Protein 9EP5 (pdb70)

B-factor: mean 20.63, std 7.37, range [9.25, 66.92]

Foldseek 3Di:
DQDPLRFFFEAEFEAQCPVLACVQVLPFDGQEYEYAQASHNEPHGAALVRVVSSCVSNHQYAHEDEQFKAAQRYPCVVLQDPLQFQDAPVNDRRITTGPSLDPSSVVVVVVRLVSCVRSPHQAYEYPPLVSLVRGQQCSVPHGSVVSLVSSLVSLQVSQVSNCVVPVRYFGEYEDPLVSVVPVSRLVSGQAYEYEQLAAAANHGPPDPVSVVRLVSNLVSVVSVHAYEYEYEYDPLVSQCVQLVVQVVSVYRYDYHHPNSNDGDDDPPRHDD/DQDPLRFFFEAEFEAQCPVLACVVVLPFPGQEYEYAQASHQEPRGDALVRVVSSVVSNHQYAHEDELFKDFPRYHCNVLQDPLQFQAADVVGRRMTGGPSLDVSSVVVLLVRLVSCVRSPHQAYEYEPLVSLVRGQQCSVPHGSVVSLVSSQVSLQVSQVSNCVVPVRHFGEYEFPLVSVVPPSRLVSGQAYEYEQLAAAANDGPPDPVSVVRLVSNLVSVVSPHAYEYEYEYDDPVSQCVQLVVQVVSVHRYDYHHPNSNDGDDDPPRGDD

Structure (mmCIF, N/CA/C/O backbone):
data_9EP5
#
_entry.id   9EP5
#
_cell.length_a   41.84
_cell.length_b   185.324
_cell.length_c   128.391
_cell.angle_alpha   90
_cell.angle_beta   90
_cell.angle_gamma   90
#
_symmetry.space_group_name_H-M   'C 2 2 21'
#
loop_
_entity.id
_entity.type
_entity.pdbx_description
1 polymer 'Glycoside-hydrolase family GH114 TIM-barrel domain-containing protein'
2 non-polymer 'SULFATE ION'
3 water water
#
loop_
_atom_site.group_PDB
_atom_site.id
_atom_site.type_symbol
_atom_site.label_atom_id
_atom_site.label_alt_id
_atom_site.label_comp_id
_atom_site.label_asym_id
_atom_site.label_entity_id
_atom_site.label_seq_id
_atom_site.pdbx_PDB_ins_code
_atom_site.Cartn_x
_atom_site.Cartn_y
_atom_site.Cartn_z
_atom_site.occupancy
_atom_site.B_iso_or_equiv
_atom_site.auth_seq_id
_atom_site.auth_comp_id
_atom_site.auth_asym_id
_atom_site.auth_atom_id
_atom_site.pdbx_PDB_model_num
ATOM 1 N N . GLN A 1 29 ? 13.614 23.456 29.498 1 42.396 197 GLN A N 1
ATOM 2 C CA . GLN A 1 29 ? 13.046 22.623 28.401 1 37.216 197 GLN A CA 1
ATOM 3 C C . GLN A 1 29 ? 11.6 23.045 28.152 1 33.871 197 GLN A C 1
ATOM 4 O O . GLN A 1 29 ? 10.853 23.347 29.082 1 31.142 197 GLN A O 1
ATOM 18 N N . VAL A 1 30 ? 11.193 22.981 26.881 1 27.756 198 VAL A N 1
ATOM 19 C CA . VAL A 1 30 ? 9.795 23.058 26.534 1 27.376 198 VAL A CA 1
ATOM 20 C C . VAL A 1 30 ? 9.104 21.858 27.172 1 31.56 198 VAL A C 1
ATOM 21 O O . VAL A 1 30 ? 9.482 20.727 26.922 1 30.479 198 VAL A O 1
ATOM 34 N N . PRO A 1 31 ? 8.035 22.055 27.966 1 28.557 199 PRO A N 1
ATOM 35 C CA . PRO A 1 31 ? 7.269 20.944 28.517 1 28.487 199 PRO A CA 1
ATOM 36 C C . PRO A 1 31 ? 6.627 20.102 27.429 1 30.914 199 PRO A C 1
ATOM 37 O O . PRO A 1 31 ? 6.276 20.641 26.372 1 27.302 199 PRO A O 1
ATOM 48 N N . TRP A 1 32 ? 6.483 18.795 27.717 1 26.116 200 TRP A N 1
ATOM 49 C CA . TRP A 1 32 ? 5.848 17.845 26.82 1 24.501 200 TRP A CA 1
ATOM 50 C C . TRP A 1 32 ? 4.514 18.356 26.31 1 26.22 200 TRP A C 1
ATOM 51 O O . TRP A 1 32 ? 4.256 18.292 25.115 1 25.786 200 TRP A O 1
ATOM 72 N N . SER A 1 33 ? 3.713 18.94 27.225 1 26.685 201 SER A N 1
ATOM 73 C CA . SER A 1 33 ? 2.375 19.4 26.897 1 27.806 201 SER A CA 1
ATOM 74 C C . SER A 1 33 ? 2.39 20.625 25.976 1 23.859 201 SER A C 1
ATOM 75 O O . SER A 1 33 ? 1.348 20.974 25.445 1 28.873 201 SER A O 1
ATOM 82 N N A ASN A 1 34 ? 3.532 21.296 25.814 0.5 23.466 202 ASN A N 1
ATOM 83 N N B ASN A 1 34 ? 3.54 21.28 25.813 0.5 23.717 202 ASN A N 1
ATOM 84 C CA A ASN A 1 34 ? 3.552 22.482 24.965 0.5 25.135 202 ASN A CA 1
ATOM 85 C CA B ASN A 1 34 ? 3.607 22.495 25.012 0.5 25.784 202 ASN A CA 1
ATOM 86 C C A ASN A 1 34 ? 4.438 22.293 23.738 0.5 23.311 202 ASN A C 1
ATOM 87 C C B ASN A 1 34 ? 4.44 22.295 23.745 0.5 23.554 202 ASN A C 1
ATOM 88 O O A ASN A 1 34 ? 4.771 23.266 23.076 0.5 24.414 202 ASN A O 1
ATOM 89 O O B ASN A 1 34 ? 4.754 23.267 23.073 0.5 24.65 202 ASN A O 1
ATOM 110 N N . VAL A 1 35 ? 4.792 21.051 23.404 1 22.123 203 VAL A N 1
ATOM 111 C CA . VAL A 1 35 ? 5.561 20.784 22.185 1 20.524 203 VAL A CA 1
ATOM 112 C C . VAL A 1 35 ? 4.692 21.121 20.974 1 19.039 203 VAL A C 1
ATOM 113 O O . VAL A 1 35 ? 3.6 20.578 20.812 1 20.347 203 VAL A O 1
ATOM 127 N N . LYS A 1 36 ? 5.184 21.998 20.114 1 19.497 204 LYS A N 1
ATOM 128 C CA . LYS A 1 36 ? 4.428 22.49 18.973 1 19.773 204 LYS A CA 1
ATOM 129 C C . LYS A 1 36 ? 5.185 22.366 17.641 1 20.823 204 LYS A C 1
ATOM 130 O O . LYS A 1 36 ? 4.617 22.72 16.605 1 19.971 204 LYS A O 1
ATOM 137 N N . SER A 1 37 ? 6.434 21.877 17.68 1 18.427 205 SER A N 1
ATOM 138 C CA . SER A 1 37 ? 7.264 21.697 16.496 1 20.265 205 SER A CA 1
ATOM 139 C C . SER A 1 37 ? 8.299 20.636 16.803 1 19.337 205 SER A C 1
ATOM 140 O O . SER A 1 37 ? 8.656 20.462 17.97 1 17.868 205 SER A O 1
ATOM 147 N N . PHE A 1 38 ? 8.752 19.901 15.782 1 17.743 206 PHE A N 1
ATOM 148 C CA . PHE A 1 38 ? 9.822 18.944 15.965 1 16.532 206 PHE A CA 1
ATOM 149 C C . PHE A 1 38 ? 10.6 18.745 14.671 1 16.938 206 PHE A C 1
ATOM 150 O O . PHE A 1 38 ? 10.103 19.024 13.577 1 15.858 206 PHE A O 1
ATOM 167 N N . THR A 1 39 ? 11.868 18.371 14.821 1 16.65 207 THR A N 1
ATOM 168 C CA . THR A 1 39 ? 12.649 17.883 13.695 1 15.811 207 THR A CA 1
ATOM 169 C C . THR A 1 39 ? 13.048 16.435 13.979 1 17.049 207 THR A C 1
ATOM 170 O O . THR A 1 39 ? 12.831 15.875 15.055 1 16.605 207 THR A O 1
ATOM 180 N N . TYR A 1 40 ? 13.514 15.768 12.925 1 19.033 208 TYR A N 1
ATOM 181 C CA . TYR A 1 40 ? 13.611 14.331 12.866 1 16.861 208 TYR A CA 1
ATOM 182 C C . TYR A 1 40 ? 14.732 14.011 11.881 1 17.37 208 TYR A C 1
ATOM 183 O O . TYR A 1 40 ? 14.583 14.237 10.67 1 17.847 208 TYR A O 1
ATOM 200 N N . GLN A 1 41 ? 15.87 13.563 12.407 1 17.704 209 GLN A N 1
ATOM 201 C CA . GLN A 1 41 ? 17.013 13.245 11.573 1 17.661 209 GLN A CA 1
ATOM 202 C C . GLN A 1 41 ? 17.711 12.013 12.121 1 19.135 209 GLN A C 1
ATOM 203 O O . GLN A 1 41 ? 18.079 12.015 13.288 1 17.177 209 GLN A O 1
ATOM 217 N N . LEU A 1 42 ? 17.87 10.999 11.245 1 17.938 210 LEU A N 1
ATOM 218 C CA . LEU A 1 42 ? 18.356 9.696 11.653 1 16.277 210 LEU A CA 1
ATOM 219 C C . LEU A 1 42 ? 19.77 9.426 11.122 1 17.355 210 LEU A C 1
ATOM 220 O O . LEU A 1 42 ? 20.385 8.458 11.556 1 19.001 210 LEU A O 1
ATOM 236 N N . THR A 1 43 ? 20.307 10.235 10.201 1 17.318 211 THR A N 1
ATOM 237 C CA . THR A 1 43 ? 21.599 9.895 9.613 1 20.456 211 THR A CA 1
ATOM 238 C C . THR A 1 43 ? 22.233 11.169 9.07 1 18.881 211 THR A C 1
ATOM 239 O O . THR A 1 43 ? 21.582 12.21 9.025 1 18.819 211 THR A O 1
ATOM 249 N N . ASN A 1 44 ? 23.474 11.055 8.568 1 21.977 212 ASN A N 1
ATOM 250 C CA . ASN A 1 44 ? 24.174 12.164 7.929 1 20.103 212 ASN A CA 1
ATOM 251 C C . ASN A 1 44 ? 24.335 13.337 8.905 1 19.241 212 ASN A C 1
ATOM 252 O O . ASN A 1 44 ? 24.14 14.505 8.55 1 21.094 212 ASN A O 1
ATOM 263 N N . TYR A 1 45 ? 24.634 13.015 10.165 1 19.619 213 TYR A N 1
ATOM 264 C CA . TYR A 1 45 ? 24.937 14.034 11.16 1 18.626 213 TYR A CA 1
ATOM 265 C C . TYR A 1 45 ? 26.298 14.627 10.778 1 21.489 213 TYR A C 1
ATOM 266 O O . TYR A 1 45 ? 27.261 13.875 10.648 1 20.947 213 TYR A O 1
ATOM 283 N N . PRO A 1 46 ? 26.425 15.954 10.565 1 20.533 214 PRO A N 1
ATOM 284 C CA . PRO A 1 46 ? 27.696 16.516 10.095 1 21.897 214 PRO A CA 1
ATOM 285 C C . PRO A 1 46 ? 28.775 16.318 11.164 1 22.314 214 PRO A C 1
ATOM 286 O O . PRO A 1 46 ? 28.558 16.627 12.345 1 22.19 214 PRO A O 1
ATOM 297 N N . GLN A 1 47 ? 29.885 15.694 10.714 1 21.507 215 GLN A N 1
ATOM 298 C CA . GLN A 1 47 ? 31.031 15.384 11.541 1 21.372 215 GLN A CA 1
ATOM 299 C C . GLN A 1 47 ? 30.603 14.473 12.689 1 22.294 215 GLN A C 1
ATOM 300 O O . GLN A 1 47 ? 31.33 14.339 13.662 1 20.909 215 GLN A O 1
ATOM 314 N N . GLY A 1 48 ? 29.492 13.772 12.466 1 20.03 216 GLY A N 1
ATOM 315 C CA . GLY A 1 48 ? 28.943 12.842 13.44 1 20.535 216 GLY A CA 1
ATOM 316 C C . GLY A 1 48 ? 28.367 13.539 14.666 1 19.086 216 GLY A C 1
ATOM 317 O O . GLY A 1 48 ? 28.172 12.865 15.665 1 20.139 216 GLY A O 1
ATOM 321 N N . LYS A 1 49 ? 28.02 14.816 14.544 1 18.725 217 LYS A N 1
ATOM 322 C CA . LYS A 1 49 ? 27.621 15.646 15.663 1 19.977 217 LYS A CA 1
ATOM 323 C C . LYS A 1 49 ? 26.217 16.209 15.477 1 19.734 217 LYS A C 1
ATOM 324 O O . LYS A 1 49 ? 25.719 16.275 14.356 1 20.09 217 LYS A O 1
ATOM 343 N N . LEU A 1 50 ? 25.642 16.69 16.59 1 19.665 218 LEU A N 1
ATOM 344 C CA . LEU A 1 50 ? 24.267 17.168 16.63 1 20.851 218 LEU A CA 1
ATOM 345 C C . LEU A 1 50 ? 24.171 18.697 16.612 1 21.952 218 LEU A C 1
ATOM 346 O O . LEU A 1 50 ? 23.082 19.234 16.851 1 19.56 218 LEU A O 1
ATOM 362 N N . ASP A 1 51 ? 25.249 19.392 16.182 1 21.716 219 ASP A N 1
ATOM 363 C CA . ASP A 1 51 ? 25.314 20.846 16.331 1 21.743 219 ASP A CA 1
ATOM 364 C C . ASP A 1 51 ? 24.231 21.57 15.512 1 22.54 219 ASP A C 1
ATOM 365 O O . ASP A 1 51 ? 23.624 22.525 16.001 1 21.551 219 ASP A O 1
ATOM 374 N N . ALA A 1 52 ? 23.952 21.1 14.293 1 23.243 220 ALA A N 1
ATOM 375 C CA . ALA A 1 52 ? 22.925 21.725 13.473 1 22.48 220 ALA A CA 1
ATOM 376 C C . ALA A 1 52 ? 21.543 21.511 14.092 1 20.637 220 ALA A C 1
ATOM 377 O O . ALA A 1 52 ? 20.7 22.418 14.109 1 19.956 220 ALA A O 1
ATOM 384 N N . ILE A 1 53 ? 21.319 20.332 14.679 1 22.132 221 ILE A N 1
ATOM 385 C CA . ILE A 1 53 ? 20.041 20.063 15.329 1 21.596 221 ILE A CA 1
ATOM 386 C C . ILE A 1 53 ? 19.93 20.954 16.567 1 22.037 221 ILE A C 1
ATOM 387 O O . ILE A 1 53 ? 18.888 21.568 16.808 1 21.883 221 ILE A O 1
ATOM 403 N N . ALA A 1 54 ? 21.03 21.054 17.33 1 22.46 222 ALA A N 1
ATOM 404 C CA . ALA A 1 54 ? 21.043 21.858 18.549 1 20.998 222 ALA A CA 1
ATOM 405 C C . ALA A 1 54 ? 20.676 23.309 18.238 1 24.525 222 ALA A C 1
ATOM 406 O O . ALA A 1 54 ? 19.935 23.946 19.016 1 26.267 222 ALA A O 1
ATOM 413 N N . ALA A 1 55 ? 21.206 23.821 17.12 1 21.968 223 ALA A N 1
ATOM 414 C CA . ALA A 1 55 ? 21.01 25.21 16.748 1 23.243 223 ALA A CA 1
ATOM 415 C C . ALA A 1 55 ? 19.613 25.477 16.198 1 25.621 223 ALA A C 1
ATOM 416 O O . ALA A 1 55 ? 19.244 26.641 16.168 1 26.849 223 ALA A O 1
ATOM 423 N N . SER A 1 56 ? 18.917 24.45 15.68 1 22.33 224 SER A N 1
ATOM 424 C CA . SER A 1 56 ? 17.596 24.633 15.088 1 23.608 224 SER A CA 1
ATOM 425 C C . SER A 1 56 ? 16.595 25.091 16.151 1 26.588 224 SER A C 1
ATOM 426 O O . SER A 1 56 ? 16.844 24.947 17.357 1 25.338 224 SER A O 1
ATOM 433 N N . LYS A 1 57 ? 15.441 25.622 15.727 1 23.497 225 LYS A N 1
ATOM 434 C CA . LYS A 1 57 ? 14.525 26.239 16.695 1 23.476 225 LYS A CA 1
ATOM 435 C C . LYS A 1 57 ? 13.3 25.394 17.096 1 29.803 225 LYS A C 1
ATOM 436 O O . LYS A 1 57 ? 12.385 25.889 17.779 1 32.41 225 LYS A O 1
ATOM 443 N N . PHE A 1 58 ? 13.34 24.098 16.806 1 22.7 226 PHE A N 1
ATOM 444 C CA . PHE A 1 58 ? 12.274 23.161 17.076 1 20.128 226 PHE A CA 1
ATOM 445 C C . PHE A 1 58 ? 12.192 22.844 18.568 1 18.989 226 PHE A C 1
ATOM 446 O O . PHE A 1 58 ? 13.197 22.87 19.279 1 18.791 226 PHE A O 1
ATOM 463 N N . ASP A 1 59 ? 10.983 22.528 19.027 1 20.168 227 ASP A N 1
ATOM 464 C CA . ASP A 1 59 ? 10.738 22.162 20.422 1 20.615 227 ASP A CA 1
ATOM 465 C C . ASP A 1 59 ? 11.224 20.752 20.765 1 19.62 227 ASP A C 1
ATOM 466 O O . ASP A 1 59 ? 11.396 20.406 21.929 1 18.871 227 ASP A O 1
ATOM 475 N N . LEU A 1 60 ? 11.391 19.894 19.755 1 17.382 228 LEU A N 1
ATOM 476 C CA . LEU A 1 60 ? 11.637 18.49 19.985 1 17.019 228 LEU A CA 1
ATOM 477 C C . LEU A 1 60 ? 12.456 17.984 18.807 1 17.879 228 LEU A C 1
ATOM 478 O O . LEU A 1 60 ? 12.25 18.428 17.683 1 17.419 228 LEU A O 1
ATOM 494 N N . ALA A 1 61 ? 13.403 17.102 19.096 1 17.018 229 ALA A N 1
ATOM 495 C CA . ALA A 1 61 ? 14.171 16.415 18.064 1 17.629 229 ALA A CA 1
ATOM 496 C C . ALA A 1 61 ? 14.112 14.916 18.267 1 18.886 229 ALA A C 1
ATOM 497 O O . ALA A 1 61 ? 14.225 14.436 19.394 1 16.213 229 ALA A O 1
ATOM 504 N N . ILE A 1 62 ? 13.958 14.192 17.143 1 17.12 230 ILE A N 1
ATOM 505 C CA . ILE A 1 62 ? 14.083 12.755 17.092 1 16.297 230 ILE A CA 1
ATOM 506 C C . ILE A 1 62 ? 15.409 12.457 16.394 1 16.555 230 ILE A C 1
ATOM 507 O O . ILE A 1 62 ? 15.624 12.849 15.247 1 16.59 230 ILE A O 1
ATOM 523 N N . VAL A 1 63 ? 16.309 11.779 17.086 1 16.079 231 VAL A N 1
ATOM 524 C CA . VAL A 1 63 ? 17.581 11.331 16.548 1 16.015 231 VAL A CA 1
ATOM 525 C C . VAL A 1 63 ? 17.842 9.888 16.948 1 16.487 231 VAL A C 1
ATOM 526 O O . VAL A 1 63 ? 17.208 9.357 17.861 1 15.197 231 VAL A O 1
ATOM 539 N N . GLU A 1 64 ? 18.754 9.221 16.207 1 16.172 232 GLU A N 1
ATOM 540 C CA . GLU A 1 64 ? 19.164 7.886 16.605 1 17.472 232 GLU A CA 1
ATOM 541 C C . GLU A 1 64 ? 19.928 7.943 17.921 1 17.36 232 GLU A C 1
ATOM 542 O O . GLU A 1 64 ? 20.387 8.999 18.325 1 17.25 232 GLU A O 1
ATOM 554 N N . LEU A 1 65 ? 20.017 6.79 18.607 1 16.585 233 LEU A N 1
ATOM 555 C CA . LEU A 1 65 ? 20.902 6.613 19.732 1 16.309 233 LEU A CA 1
ATOM 556 C C . LEU A 1 65 ? 22.364 6.813 19.336 1 17.042 233 LEU A C 1
ATOM 557 O O . LEU A 1 65 ? 23.173 7.107 20.235 1 16.679 233 LEU A O 1
ATOM 573 N N . VAL A 1 66 ? 22.685 6.64 18.026 1 16.372 234 VAL A N 1
ATOM 574 C CA . VAL A 1 66 ? 24.032 6.454 17.526 1 17.403 234 VAL A CA 1
ATOM 575 C C . VAL A 1 66 ? 24.294 7.403 16.369 1 17.688 234 VAL A C 1
ATOM 576 O O . VAL A 1 66 ? 23.385 7.758 15.623 1 18.242 234 VAL A O 1
ATOM 589 N N . ARG A 1 67 ? 25.533 7.86 16.272 1 16.782 235 ARG A N 1
ATOM 590 C CA . ARG A 1 67 ? 25.892 8.871 15.294 1 17.632 235 ARG A CA 1
ATOM 591 C C . ARG A 1 67 ? 26.186 8.285 13.917 1 18.439 235 ARG A C 1
ATOM 592 O O . ARG A 1 67 ? 26.339 9.042 12.944 1 20.473 235 ARG A O 1
ATOM 613 N N . ASP A 1 68 ? 26.249 6.977 13.84 1 18.612 236 ASP A N 1
ATOM 614 C CA . ASP A 1 68 ? 26.849 6.277 12.717 1 20.851 236 ASP A CA 1
ATOM 615 C C . ASP A 1 68 ? 25.986 5.111 12.247 1 22.58 236 ASP A C 1
ATOM 616 O O . ASP A 1 68 ? 26.458 4.259 11.515 1 23.175 236 ASP A O 1
ATOM 625 N N . GLY A 1 69 ? 24.754 5.034 12.732 1 21.977 237 GLY A N 1
ATOM 626 C CA . GLY A 1 69 ? 23.827 3.991 12.331 1 25.171 237 GLY A CA 1
ATOM 627 C C . GLY A 1 69 ? 24.164 2.653 12.98 1 25.638 237 GLY A C 1
ATOM 628 O O . GLY A 1 69 ? 23.528 1.668 12.673 1 26.171 237 GLY A O 1
ATOM 632 N N . SER A 1 70 ? 25.199 2.606 13.822 1 20.766 238 SER A N 1
ATOM 633 C CA . SER A 1 70 ? 25.693 1.343 14.334 1 22.531 238 SER A CA 1
ATOM 634 C C . SER A 1 70 ? 25.927 1.411 15.844 1 22.535 238 SER A C 1
ATOM 635 O O . SER A 1 70 ? 24.989 1.246 16.629 1 20.127 238 SER A O 1
ATOM 642 N N . SER A 1 71 ? 27.17 1.637 16.303 1 19.09 239 SER A N 1
ATOM 643 C CA . SER A 1 71 ? 27.424 1.488 17.728 1 21.065 239 SER A CA 1
ATOM 644 C C . SER A 1 71 ? 28.051 2.721 18.378 1 19.453 239 SER A C 1
ATOM 645 O O . SER A 1 71 ? 28.597 2.61 19.487 1 18.471 239 SER A O 1
ATOM 652 N N . GLY A 1 72 ? 28.08 3.841 17.637 1 16.964 240 GLY A N 1
ATOM 653 C CA . GLY A 1 72 ? 28.683 5.073 18.154 1 17.984 240 GLY A CA 1
ATOM 654 C C . GLY A 1 72 ? 27.624 5.893 18.89 1 15.243 240 GLY A C 1
ATOM 655 O O . GLY A 1 72 ? 27.113 6.89 18.37 1 15.852 240 GLY A O 1
ATOM 659 N N . TYR A 1 73 ? 27.348 5.508 20.134 1 16.31 241 TYR A N 1
ATOM 660 C CA . TYR A 1 73 ? 26.282 6.133 20.911 1 15.972 241 TYR A CA 1
ATOM 661 C C . TYR A 1 73 ? 26.61 7.587 21.203 1 17.748 241 TYR A C 1
ATOM 662 O O . TYR A 1 73 ? 27.691 7.905 21.709 1 16.003 241 TYR A O 1
ATOM 679 N N . PHE A 1 74 ? 25.617 8.477 20.974 1 16.717 242 PHE A N 1
ATOM 680 C CA . PHE A 1 74 ? 25.717 9.834 21.494 1 18.093 242 PHE A CA 1
ATOM 681 C C . PHE A 1 74 ? 25.817 9.858 23.022 1 18.036 242 PHE A C 1
ATOM 682 O O . PHE A 1 74 ? 25.232 9.03 23.719 1 17.228 242 PHE A O 1
ATOM 699 N N . THR A 1 75 ? 26.646 10.755 23.537 1 18.86 243 THR A N 1
ATOM 700 C CA . THR A 1 75 ? 26.945 10.801 24.961 1 18.124 243 THR A CA 1
ATOM 701 C C . THR A 1 75 ? 25.92 11.694 25.649 1 17.518 243 THR A C 1
ATOM 702 O O . THR A 1 75 ? 25.287 12.501 24.982 1 17.628 243 THR A O 1
ATOM 712 N N . ALA A 1 76 ? 25.805 11.557 26.965 1 16.131 244 ALA A N 1
ATOM 713 C CA . ALA A 1 76 ? 24.967 12.442 27.774 1 18.076 244 ALA A CA 1
ATOM 714 C C . ALA A 1 76 ? 25.307 13.9 27.508 1 18.174 244 ALA A C 1
ATOM 715 O O . ALA A 1 76 ? 24.399 14.735 27.404 1 18.29 244 ALA A O 1
ATOM 722 N N . ALA A 1 77 ? 26.608 14.2 27.429 1 19.045 245 ALA A N 1
ATOM 723 C CA . ALA A 1 77 ? 27.034 15.557 27.165 1 18.702 245 ALA A CA 1
ATOM 724 C C . ALA A 1 77 ? 26.462 16.067 25.835 1 16.795 245 ALA A C 1
ATOM 725 O O . ALA A 1 77 ? 26.056 17.216 25.757 1 18.828 245 ALA A O 1
ATOM 732 N N . GLU A 1 78 ? 26.457 15.234 24.786 1 14.812 246 GLU A N 1
ATOM 733 C CA . GLU A 1 78 ? 25.956 15.67 23.498 1 16.105 246 GLU A CA 1
ATOM 734 C C . GLU A 1 78 ? 24.443 15.882 23.548 1 16.346 246 GLU A C 1
ATOM 735 O O . GLU A 1 78 ? 23.912 16.845 22.989 1 16.801 246 GLU A O 1
ATOM 747 N N . ILE A 1 79 ? 23.741 14.974 24.21 1 15.499 247 ILE A N 1
ATOM 748 C CA . ILE A 1 79 ? 22.297 15.129 24.333 1 17.313 247 ILE A CA 1
ATOM 749 C C . ILE A 1 79 ? 21.945 16.322 25.222 1 17.98 247 ILE A C 1
ATOM 750 O O . ILE A 1 79 ? 20.999 17.065 24.892 1 18.588 247 ILE A O 1
ATOM 766 N N . SER A 1 80 ? 22.737 16.557 26.283 1 19.564 248 SER A N 1
ATOM 767 C CA . SER A 1 80 ? 22.508 17.692 27.166 1 19.133 248 SER A CA 1
ATOM 768 C C . SER A 1 80 ? 22.594 18.993 26.366 1 21.318 248 SER A C 1
ATOM 769 O O . SER A 1 80 ? 21.834 19.919 26.618 1 20.375 248 SER A O 1
ATOM 776 N N . ALA A 1 81 ? 23.524 19.05 25.409 1 19.846 249 ALA A N 1
ATOM 777 C CA . ALA A 1 81 ? 23.708 20.23 24.587 1 21.69 249 ALA A CA 1
ATOM 778 C C . ALA A 1 81 ? 22.415 20.572 23.814 1 24.534 249 ALA A C 1
ATOM 779 O O . ALA A 1 81 ? 22.065 21.752 23.703 1 23.771 249 ALA A O 1
ATOM 786 N N . LEU A 1 82 ? 21.633 19.571 23.351 1 23.159 250 LEU A N 1
ATOM 787 C CA . LEU A 1 82 ? 20.336 19.852 22.712 1 23.411 250 LEU A CA 1
ATOM 788 C C . LEU A 1 82 ? 19.318 20.328 23.731 1 23.414 250 LEU A C 1
ATOM 789 O O . LEU A 1 82 ? 18.543 21.257 23.492 1 24.455 250 LEU A O 1
ATOM 805 N N . LYS A 1 83 ? 19.281 19.659 24.885 1 19.585 251 LYS A N 1
ATOM 806 C CA . LYS A 1 83 ? 18.287 19.968 25.879 1 21.873 251 LYS A CA 1
ATOM 807 C C . LYS A 1 83 ? 18.505 21.376 26.426 1 24.956 251 LYS A C 1
ATOM 808 O O . LYS A 1 83 ? 17.55 22.022 26.826 1 24.764 251 LYS A O 1
ATOM 827 N N . ALA A 1 84 ? 19.756 21.832 26.466 1 26.701 252 ALA A N 1
ATOM 828 C CA . ALA A 1 84 ? 20.068 23.121 27.085 1 28.779 252 ALA A CA 1
ATOM 829 C C . ALA A 1 84 ? 19.524 24.256 26.221 1 27.459 252 ALA A C 1
ATOM 830 O O . ALA A 1 84 ? 19.297 25.345 26.711 1 27.944 252 ALA A O 1
ATOM 837 N N . ARG A 1 85 ? 19.323 23.967 24.935 1 28.682 253 ARG A N 1
ATOM 838 C CA . ARG A 1 85 ? 18.697 24.872 23.991 1 31.264 253 ARG A CA 1
ATOM 839 C C . ARG A 1 85 ? 17.176 24.745 24.075 1 33.865 253 ARG A C 1
ATOM 840 O O . ARG A 1 85 ? 16.479 25.344 23.272 1 44.62 253 ARG A O 1
ATOM 847 N N . GLY A 1 86 ? 16.656 23.955 25.023 1 29.87 254 GLY A N 1
ATOM 848 C CA . GLY A 1 86 ? 15.229 23.908 25.321 1 27.517 254 GLY A CA 1
ATOM 849 C C . GLY A 1 86 ? 14.481 22.726 24.694 1 28.211 254 GLY A C 1
ATOM 850 O O . GLY A 1 86 ? 13.296 22.549 24.99 1 31.413 254 GLY A O 1
ATOM 854 N N . LYS A 1 87 ? 15.15 21.929 23.843 1 23.153 255 LYS A N 1
ATOM 855 C CA . LYS A 1 87 ? 14.484 20.846 23.133 1 24.13 255 LYS A CA 1
ATOM 856 C C . LYS A 1 87 ? 14.261 19.635 24.031 1 21.756 255 LYS A C 1
ATOM 857 O O . LYS A 1 87 ? 15.157 19.255 24.795 1 23.76 255 LYS A O 1
ATOM 876 N N . GLN A 1 88 ? 13.104 18.988 23.843 1 20.269 256 GLN A N 1
ATOM 877 C CA . GLN A 1 88 ? 12.907 17.603 24.209 1 18.753 256 GLN A CA 1
ATOM 878 C C . GLN A 1 88 ? 13.63 16.75 23.175 1 19.354 256 GLN A C 1
ATOM 879 O O . GLN A 1 88 ? 13.679 17.107 22.025 1 17.909 256 GLN A O 1
ATOM 893 N N . VAL A 1 89 ? 14.211 15.622 23.575 1 15.449 257 VAL A N 1
ATOM 894 C CA . VAL A 1 89 ? 14.921 14.802 22.605 1 14.705 257 VAL A CA 1
ATOM 895 C C . VAL A 1 89 ? 14.442 13.39 22.77 1 15.258 257 VAL A C 1
ATOM 896 O O . VAL A 1 89 ? 14.561 12.837 23.896 1 16.783 257 VAL A O 1
ATOM 909 N N . LEU A 1 90 ? 13.991 12.767 21.651 1 16.682 258 LEU A N 1
ATOM 910 C CA . LEU A 1 90 ? 13.574 11.376 21.672 1 16.694 258 LEU A CA 1
ATOM 911 C C . LEU A 1 90 ? 14.607 10.552 20.914 1 16.495 258 LEU A C 1
ATOM 912 O O . LEU A 1 90 ? 15.152 10.997 19.925 1 15.656 258 LEU A O 1
ATOM 928 N N . ALA A 1 91 ? 14.869 9.35 21.447 1 14.139 259 ALA A N 1
ATOM 929 C CA . ALA A 1 91 ? 15.763 8.395 20.842 1 14.627 259 ALA A CA 1
ATOM 930 C C . ALA A 1 91 ? 14.944 7.471 19.963 1 15.771 259 ALA A C 1
ATOM 931 O O . ALA A 1 91 ? 14.137 6.726 20.471 1 16.136 259 ALA A O 1
ATOM 938 N N . TYR A 1 92 ? 15.185 7.546 18.661 1 16.492 260 TYR A N 1
ATOM 939 C CA . TYR A 1 92 ? 14.725 6.56 17.7 1 15.763 260 TYR A CA 1
ATOM 940 C C . TYR A 1 92 ? 15.491 5.267 17.897 1 16.493 260 TYR A C 1
ATOM 941 O O . TYR A 1 92 ? 16.74 5.247 17.935 1 17.015 260 TYR A O 1
ATOM 958 N N . PHE A 1 93 ? 14.734 4.177 17.999 1 16.176 261 PHE A N 1
ATOM 959 C CA . PHE A 1 93 ? 15.268 2.856 17.787 1 16.321 261 PHE A CA 1
ATOM 960 C C . PHE A 1 93 ? 14.156 1.91 17.375 1 16.744 261 PHE A C 1
ATOM 961 O O . PHE A 1 93 ? 12.976 2.148 17.613 1 15.136 261 PHE A O 1
ATOM 978 N N . GLU A 1 94 ? 14.574 0.813 16.738 1 14.466 262 GLU A N 1
ATOM 979 C CA . GLU A 1 94 ? 13.653 -0.185 16.245 1 15.432 262 GLU A CA 1
ATOM 980 C C . GLU A 1 94 ? 13.381 -1.232 17.318 1 15.917 262 GLU A C 1
ATOM 981 O O . GLU A 1 94 ? 14.259 -1.549 18.129 1 16.509 262 GLU A O 1
ATOM 993 N N . ILE A 1 95 ? 12.153 -1.754 17.305 1 14.761 263 ILE A N 1
ATOM 994 C CA . ILE A 1 95 ? 11.791 -2.794 18.258 1 16.269 263 ILE A CA 1
ATOM 995 C C . ILE A 1 95 ? 11.298 -4.05 17.545 1 17.45 263 ILE A C 1
ATOM 996 O O . ILE A 1 95 ? 10.987 -5.034 18.214 1 15.998 263 ILE A O 1
ATOM 1012 N N . GLY A 1 96 ? 11.312 -4.031 16.212 1 16.612 264 GLY A N 1
ATOM 1013 C CA . GLY A 1 96 ? 10.702 -5.089 15.422 1 15.936 264 GLY A CA 1
ATOM 1014 C C . GLY A 1 96 ? 11.61 -5.728 14.41 1 17.929 264 GLY A C 1
ATOM 1015 O O . GLY A 1 96 ? 11.148 -6.591 13.643 1 20.478 264 GLY A O 1
ATOM 1019 N N . ALA A 1 97 ? 12.878 -5.304 14.358 1 17.844 265 ALA A N 1
ATOM 1020 C CA . ALA A 1 97 ? 13.756 -5.787 13.316 1 17.244 265 ALA A CA 1
ATOM 1021 C C . ALA A 1 97 ? 15.184 -5.581 13.804 1 17.722 265 ALA A C 1
ATOM 1022 O O . ALA A 1 97 ? 15.432 -4.775 14.696 1 18.012 265 ALA A O 1
ATOM 1029 N N . ILE A 1 98 ? 16.105 -6.262 13.164 1 18.011 266 ILE A N 1
ATOM 1030 C CA . ILE A 1 98 ? 17.531 -6.096 13.444 1 19.163 266 ILE A CA 1
ATOM 1031 C C . ILE A 1 98 ? 18.272 -6.027 12.116 1 21.742 266 ILE A C 1
ATOM 1032 O O . ILE A 1 98 ? 17.882 -6.671 11.15 1 21.146 266 ILE A O 1
ATOM 1048 N N . GLU A 1 99 ? 19.424 -5.381 12.119 1 22.138 267 GLU A N 1
ATOM 1049 C CA . GLU A 1 99 ? 20.224 -5.206 10.927 1 22.638 267 GLU A CA 1
ATOM 1050 C C . GLU A 1 99 ? 21.653 -5.61 11.25 1 23.267 267 GLU A C 1
ATOM 1051 O O . GLU A 1 99 ? 22.148 -5.43 12.38 1 21.223 267 GLU A O 1
ATOM 1063 N N . GLU A 1 100 ? 22.332 -6.166 10.225 1 24.72 268 GLU A N 1
ATOM 1064 C CA . GLU A 1 100 ? 23.676 -6.683 10.388 1 25.392 268 GLU A CA 1
ATOM 1065 C C . GLU A 1 100 ? 24.659 -5.606 10.826 1 23.958 268 GLU A C 1
ATOM 1066 O O . GLU A 1 100 ? 25.655 -5.894 11.497 1 26.927 268 GLU A O 1
ATOM 1078 N N . TYR A 1 101 ? 24.384 -4.364 10.456 1 23.196 269 TYR A N 1
ATOM 1079 C CA . TYR A 1 101 ? 25.279 -3.26 10.753 1 25.781 269 TYR A CA 1
ATOM 1080 C C . TYR A 1 101 ? 25.031 -2.724 12.165 1 26.585 269 TYR A C 1
ATOM 1081 O O . TYR A 1 101 ? 25.749 -1.833 12.609 1 28.336 269 TYR A O 1
ATOM 1098 N N . ARG A 1 102 ? 24.046 -3.272 12.886 1 22.033 270 ARG A N 1
ATOM 1099 C CA . ARG A 1 102 ? 23.812 -2.886 14.267 1 24.791 270 ARG A CA 1
ATOM 1100 C C . ARG A 1 102 ? 24.531 -3.837 15.223 1 21.311 270 ARG A C 1
ATOM 1101 O O . ARG A 1 102 ? 24.703 -5.009 14.932 1 20.349 270 ARG A O 1
ATOM 1122 N N . PRO A 1 103 ? 24.959 -3.334 16.39 1 20.954 271 PRO A N 1
ATOM 1123 C CA . PRO A 1 103 ? 25.864 -4.106 17.243 1 19.662 271 PRO A CA 1
ATOM 1124 C C . PRO A 1 103 ? 25.235 -5.371 17.816 1 22.185 271 PRO A C 1
ATOM 1125 O O . PRO A 1 103 ? 25.946 -6.292 18.178 1 22.474 271 PRO A O 1
ATOM 1136 N N . GLU A 1 104 ? 23.903 -5.415 17.943 1 18.446 272 GLU A N 1
ATOM 1137 C CA . GLU A 1 104 ? 23.268 -6.551 18.58 1 18.561 272 GLU A CA 1
ATOM 1138 C C . GLU A 1 104 ? 23.067 -7.71 17.584 1 21.165 272 GLU A C 1
ATOM 1139 O O . GLU A 1 104 ? 22.595 -8.755 17.99 1 22.626 272 GLU A O 1
ATOM 1151 N N . TRP A 1 105 ? 23.396 -7.531 16.305 1 20.994 273 TRP A N 1
ATOM 1152 C CA . TRP A 1 105 ? 23.147 -8.555 15.29 1 21.764 273 TRP A CA 1
ATOM 1153 C C . TRP A 1 105 ? 23.586 -9.948 15.74 1 25.5 273 TRP A C 1
ATOM 1154 O O . TRP A 1 105 ? 22.834 -10.903 15.584 1 25.219 273 TRP A O 1
ATOM 1175 N N . SER A 1 106 ? 24.795 -10.052 16.303 1 30.191 274 SER A N 1
ATOM 1176 C CA . SER A 1 106 ? 25.395 -11.327 16.674 1 29.88 274 SER A CA 1
ATOM 1177 C C . SER A 1 106 ? 24.693 -11.97 17.868 1 31.643 274 SER A C 1
ATOM 1178 O O . SER A 1 106 ? 24.848 -13.169 18.09 1 33.019 274 SER A O 1
ATOM 1185 N N . GLN A 1 107 ? 23.898 -11.202 18.624 1 27.555 275 GLN A N 1
ATOM 1186 C CA . GLN A 1 107 ? 23.088 -11.746 19.693 1 29.076 275 GLN A CA 1
ATOM 1187 C C . GLN A 1 107 ? 21.758 -12.295 19.192 1 29.024 275 GLN A C 1
ATOM 1188 O O . GLN A 1 107 ? 20.979 -12.822 19.996 1 32.957 275 GLN A O 1
ATOM 1202 N N . VAL A 1 108 ? 21.452 -12.135 17.9 1 27.648 276 VAL A N 1
ATOM 1203 C CA . VAL A 1 108 ? 20.182 -12.604 17.392 1 26.592 276 VAL A CA 1
ATOM 1204 C C . VAL A 1 108 ? 20.394 -13.935 16.659 1 28.579 276 VAL A C 1
ATOM 1205 O O . VAL A 1 108 ? 20.879 -13.948 15.546 1 30.398 276 VAL A O 1
ATOM 1218 N N . PRO A 1 109 ? 19.989 -15.086 17.238 1 32.248 277 PRO A N 1
ATOM 1219 C CA . PRO A 1 109 ? 20.08 -16.354 16.533 1 34.161 277 PRO A CA 1
ATOM 1220 C C . PRO A 1 109 ? 19.061 -16.473 15.403 1 31.861 277 PRO A C 1
ATOM 1221 O O . PRO A 1 109 ? 18.054 -15.758 15.351 1 25.337 277 PRO A O 1
ATOM 1232 N N . ALA A 1 110 ? 19.316 -17.457 14.538 1 26.079 278 ALA A N 1
ATOM 1233 C CA . ALA A 1 110 ? 18.483 -17.708 13.385 1 26.262 278 ALA A CA 1
ATOM 1234 C C . ALA A 1 110 ? 17.046 -17.909 13.818 1 24.745 278 ALA A C 1
ATOM 1235 O O . ALA A 1 110 ? 16.154 -17.507 13.093 1 25.61 278 ALA A O 1
ATOM 1242 N N . ASP A 1 111 ? 16.836 -18.536 14.983 1 23.536 279 ASP A N 1
ATOM 1243 C CA . ASP A 1 111 ? 15.494 -18.826 15.468 1 27.031 279 ASP A CA 1
ATOM 1244 C C . ASP A 1 111 ? 14.708 -17.566 15.808 1 27.755 279 ASP A C 1
ATOM 1245 O O . ASP A 1 111 ? 13.49 -17.661 15.932 1 34.253 279 ASP A O 1
ATOM 1254 N N . LEU A 1 112 ? 15.373 -16.403 15.963 1 25.138 280 LEU A N 1
ATOM 1255 C CA . LEU A 1 112 ? 14.662 -15.153 16.209 1 23.083 280 LEU A CA 1
ATOM 1256 C C . LEU A 1 112 ? 14.32 -14.444 14.899 1 25.819 280 LEU A C 1
ATOM 1257 O O . LEU A 1 112 ? 13.543 -13.491 14.898 1 24.309 280 LEU A O 1
ATOM 1273 N N . LYS A 1 113 ? 14.939 -14.843 13.781 1 22.492 281 LYS A N 1
ATOM 1274 C CA . LYS A 1 113 ? 14.762 -14.102 12.527 1 23.262 281 LYS A CA 1
ATOM 1275 C C . LYS A 1 113 ? 13.539 -14.634 11.789 1 24.269 281 LYS A C 1
ATOM 1276 O O . LYS A 1 113 ? 13.225 -15.822 11.861 1 30.141 281 LYS A O 1
ATOM 1295 N N . LEU A 1 114 ? 12.798 -13.729 11.137 1 20.607 282 LEU A N 1
ATOM 1296 C CA . LEU A 1 114 ? 11.586 -14.114 10.457 1 21.628 282 LEU A CA 1
ATOM 1297 C C . LEU A 1 114 ? 11.654 -13.785 8.966 1 25.79 282 LEU A C 1
ATOM 1298 O O . LEU A 1 114 ? 10.703 -14.08 8.25 1 28.764 282 LEU A O 1
ATOM 1314 N N . GLY A 1 115 ? 12.745 -13.183 8.504 1 22.444 283 GLY A N 1
ATOM 1315 C CA . GLY A 1 115 ? 12.869 -12.948 7.079 1 23.695 283 GLY A CA 1
ATOM 1316 C C . GLY A 1 115 ? 13.296 -11.518 6.78 1 23.429 283 GLY A C 1
ATOM 1317 O O . GLY A 1 115 ? 13.17 -10.604 7.625 1 20.4 283 GLY A O 1
ATOM 1321 N N . PRO A 1 116 ? 13.815 -11.305 5.545 1 26.012 284 PRO A N 1
ATOM 1322 C CA . PRO A 1 116 ? 14.263 -9.994 5.085 1 24.811 284 PRO A CA 1
ATOM 1323 C C . PRO A 1 116 ? 13.16 -8.955 5.066 1 22.759 284 PRO A C 1
ATOM 1324 O O . PRO A 1 116 ? 12.031 -9.224 4.669 1 23.525 284 PRO A O 1
ATOM 1335 N N . VAL A 1 117 ? 13.521 -7.733 5.475 1 22.099 285 VAL A N 1
ATOM 1336 C CA . VAL A 1 117 ? 12.586 -6.648 5.552 1 23.67 285 VAL A CA 1
ATOM 1337 C C . VAL A 1 117 ? 12.321 -6.177 4.134 1 28.58 285 VAL A C 1
ATOM 1338 O O . VAL A 1 117 ? 11.158 -6.072 3.752 1 36.788 285 VAL A O 1
ATOM 1351 N N . SER A 1 118 ? 13.391 -5.928 3.374 1 27.54 286 SER A N 1
ATOM 1352 C CA . SER A 1 118 ? 13.207 -5.381 2.04 1 36.757 286 SER A CA 1
ATOM 1353 C C . SER A 1 118 ? 13.965 -6.213 1.007 1 37.051 286 SER A C 1
ATOM 1354 O O . SER A 1 118 ? 14.594 -5.64 0.127 1 42.409 286 SER A O 1
ATOM 1361 N N . GLY A 1 119 ? 13.919 -7.551 1.144 1 32.067 287 GLY A N 1
ATOM 1362 C CA . GLY A 1 119 ? 14.645 -8.454 0.254 1 32.061 287 GLY A CA 1
ATOM 1363 C C . GLY A 1 119 ? 16.093 -8.719 0.696 1 33.917 287 GLY A C 1
ATOM 1364 O O . GLY A 1 119 ? 16.627 -9.777 0.406 1 34.714 287 GLY A O 1
ATOM 1368 N N . TRP A 1 120 ? 16.719 -7.809 1.454 1 36.065 288 TRP A N 1
ATOM 1369 C CA . TRP A 1 120 ? 18.126 -7.976 1.809 1 41.471 288 TRP A CA 1
ATOM 1370 C C . TRP A 1 120 ? 18.25 -8.724 3.14 1 35.97 288 TRP A C 1
ATOM 1371 O O . TRP A 1 120 ? 17.773 -8.216 4.15 1 31.35 288 TRP A O 1
ATOM 1392 N N . PRO A 1 121 ? 18.887 -9.921 3.206 1 33.151 289 PRO A N 1
ATOM 1393 C CA . PRO A 1 121 ? 18.894 -10.707 4.446 1 33.153 289 PRO A CA 1
ATOM 1394 C C . PRO A 1 121 ? 19.659 -10.111 5.624 1 31.337 289 PRO A C 1
ATOM 1395 O O . PRO A 1 121 ? 19.6 -10.668 6.716 1 34.174 289 PRO A O 1
ATOM 1406 N N . ASP A 1 122 ? 20.345 -8.989 5.394 1 29.64 290 ASP A N 1
ATOM 1407 C CA . ASP A 1 122 ? 21.065 -8.289 6.452 1 29.383 290 ASP A CA 1
ATOM 1408 C C . ASP A 1 122 ? 20.126 -7.407 7.265 1 26.905 290 ASP A C 1
ATOM 1409 O O . ASP A 1 122 ? 20.604 -6.686 8.135 1 28.134 290 ASP A O 1
ATOM 1418 N N . GLU A 1 123 ? 18.835 -7.37 6.913 1 24.626 291 GLU A N 1
ATOM 1419 C CA . GLU A 1 123 ? 17.843 -6.66 7.712 1 25.139 291 GLU A CA 1
ATOM 1420 C C . GLU A 1 123 ? 16.672 -7.618 7.883 1 22.322 291 GLU A C 1
ATOM 1421 O O . GLU A 1 123 ? 16.07 -8.037 6.887 1 24.656 291 GLU A O 1
ATOM 1433 N N . GLN A 1 124 ? 16.461 -8.048 9.116 1 19.388 292 GLN A N 1
ATOM 1434 C CA . GLN A 1 124 ? 15.53 -9.117 9.4 1 19.102 292 GLN A CA 1
ATOM 1435 C C . GLN A 1 124 ? 14.461 -8.642 10.383 1 19.278 292 GLN A C 1
ATOM 1436 O O . GLN A 1 124 ? 14.757 -7.981 11.378 1 19.59 292 GLN A O 1
ATOM 1450 N N . TYR A 1 125 ? 13.22 -8.976 10.077 1 18.819 293 TYR A N 1
ATOM 1451 C CA . TYR A 1 125 ? 12.17 -8.981 11.07 1 18.023 293 TYR A CA 1
ATOM 1452 C C . TYR A 1 125 ? 12.542 -9.999 12.139 1 18.946 293 TYR A C 1
ATOM 1453 O O . TYR A 1 125 ? 13.214 -10.97 11.854 1 17.879 293 TYR A O 1
ATOM 1470 N N . VAL A 1 126 ? 12.129 -9.741 13.372 1 16.292 294 VAL A N 1
ATOM 1471 C CA . VAL A 1 126 ? 12.422 -10.638 14.48 1 16.474 294 VAL A CA 1
ATOM 1472 C C . VAL A 1 126 ? 11.157 -11.026 15.234 1 17.064 294 VAL A C 1
ATOM 1473 O O . VAL A 1 126 ? 10.123 -10.364 15.156 1 15.933 294 VAL A O 1
ATOM 1486 N N . LYS A 1 127 ? 11.282 -12.129 15.976 1 16.978 295 LYS A N 1
ATOM 1487 C CA . LYS A 1 127 ? 10.269 -12.577 16.895 1 17.115 295 LYS A CA 1
ATOM 1488 C C . LYS A 1 127 ? 10.328 -11.659 18.111 1 16.625 295 LYS A C 1
ATOM 1489 O O . LYS A 1 127 ? 10.879 -12.007 19.132 1 18.654 295 LYS A O 1
ATOM 1508 N N . TYR A 1 128 ? 9.633 -10.548 18.006 1 16.681 296 TYR A N 1
ATOM 1509 C CA . TYR A 1 128 ? 9.766 -9.448 18.961 1 15.715 296 TYR A CA 1
ATOM 1510 C C . TYR A 1 128 ? 9.127 -9.788 20.306 1 16.926 296 TYR A C 1
ATOM 1511 O O . TYR A 1 128 ? 9.317 -9.038 21.26 1 18.164 296 TYR A O 1
ATOM 1528 N N . TRP A 1 129 ? 8.339 -10.852 20.363 1 19.029 297 TRP A N 1
ATOM 1529 C CA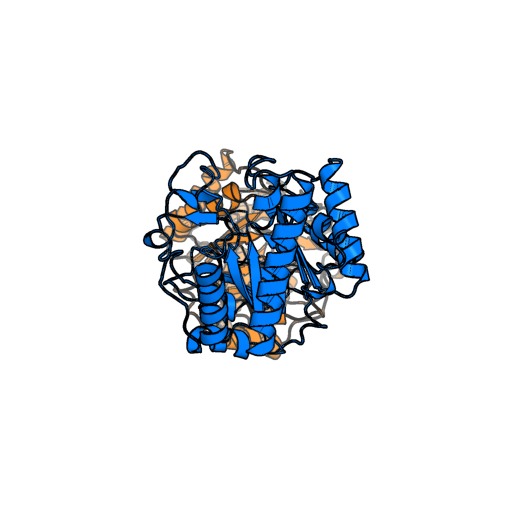 . TRP A 1 129 ? 7.669 -11.315 21.571 1 18.504 297 TRP A CA 1
ATOM 1530 C C . TRP A 1 129 ? 8.548 -12.303 22.331 1 19.63 297 TRP A C 1
ATOM 1531 O O . TRP A 1 129 ? 8.192 -12.745 23.426 1 20.799 297 TRP A O 1
ATOM 1552 N N . ASP A 1 130 ? 9.648 -12.725 21.715 1 18.738 298 ASP A N 1
ATOM 1553 C CA . ASP A 1 130 ? 10.475 -13.773 22.284 1 20.107 298 ASP A CA 1
ATOM 1554 C C . ASP A 1 130 ? 11.324 -13.172 23.396 1 17.937 298 ASP A C 1
ATOM 1555 O O . ASP A 1 130 ? 11.833 -12.109 23.255 1 17.94 298 ASP A O 1
ATOM 1564 N N A GLU A 1 131 ? 11.489 -13.903 24.493 0.5 18.344 299 GLU A N 1
ATOM 1565 N N B GLU A 1 131 ? 11.49 -13.901 24.494 0.5 19.818 299 GLU A N 1
ATOM 1566 C CA A GLU A 1 131 ? 12.212 -13.387 25.639 0.5 17.589 299 GLU A CA 1
ATOM 1567 C CA B GLU A 1 131 ? 12.212 -13.389 25.644 0.5 20.131 299 GLU A CA 1
ATOM 1568 C C A GLU A 1 131 ? 13.659 -13.06 25.257 0.5 18.964 299 GLU A C 1
ATOM 1569 C C B GLU A 1 131 ? 13.662 -13.066 25.263 0.5 20.462 299 GLU A C 1
ATOM 1570 O O A GLU A 1 131 ? 14.262 -12.166 25.853 0.5 19.45 299 GLU A O 1
ATOM 1571 O O B GLU A 1 131 ? 14.264 -12.17 25.856 0.5 20.874 299 GLU A O 1
ATOM 1594 N N . ARG A 1 132 ? 14.214 -13.753 24.253 1 17.702 300 ARG A N 1
ATOM 1595 C CA . ARG A 1 132 ? 15.576 -13.485 23.82 1 19.686 300 ARG A CA 1
ATOM 1596 C C . ARG A 1 132 ? 15.711 -12.153 23.087 1 18.696 300 ARG A C 1
ATOM 1597 O O . ARG A 1 132 ? 16.815 -11.625 22.995 1 19.502 300 ARG A O 1
ATOM 1619 N N . TRP A 1 133 ? 14.603 -11.551 22.617 1 17.532 301 TRP A N 1
ATOM 1620 C CA . TRP A 1 133 ? 14.67 -10.24 21.983 1 17.814 301 TRP A CA 1
ATOM 1621 C C . TRP A 1 133 ? 14.68 -9.124 23.038 1 16.379 301 TRP A C 1
ATOM 1622 O O . TRP A 1 133 ? 15.242 -8.044 22.814 1 18.191 301 TRP A O 1
ATOM 1643 N N . TRP A 1 134 ? 14.113 -9.404 24.201 1 18.733 302 TRP A N 1
ATOM 1644 C CA . TRP A 1 134 ? 13.929 -8.376 25.212 1 18.537 302 TRP A CA 1
ATOM 1645 C C . TRP A 1 134 ? 15.251 -7.74 25.625 1 17.724 302 TRP A C 1
ATOM 1646 O O . TRP A 1 134 ? 15.316 -6.528 25.752 1 20.741 302 TRP A O 1
ATOM 1667 N N . PRO A 1 135 ? 16.362 -8.467 25.867 1 20.711 303 PRO A N 1
ATOM 1668 C CA . PRO A 1 135 ? 17.62 -7.793 26.228 1 21.113 303 PRO A CA 1
ATOM 1669 C C . PRO A 1 135 ? 18.098 -6.761 25.212 1 20.45 303 PRO A C 1
ATOM 1670 O O . PRO A 1 135 ? 18.719 -5.774 25.584 1 18.795 303 PRO A O 1
ATOM 1681 N N . ILE A 1 136 ? 17.826 -6.994 23.938 1 17.01 304 ILE A N 1
ATOM 1682 C CA . ILE A 1 136 ? 18.21 -6.034 22.904 1 16.872 304 ILE A CA 1
ATOM 1683 C C . ILE A 1 136 ? 17.407 -4.761 23.071 1 16.989 304 ILE A C 1
ATOM 1684 O O . ILE A 1 136 ? 17.974 -3.671 23.062 1 19.28 304 ILE A O 1
ATOM 1700 N N . VAL A 1 137 ? 16.083 -4.921 23.235 1 16.069 305 VAL A N 1
ATOM 1701 C CA . VAL A 1 137 ? 15.209 -3.798 23.457 1 15.869 305 VAL A CA 1
ATOM 1702 C C . VAL A 1 137 ? 15.597 -3.089 24.745 1 13.922 305 VAL A C 1
ATOM 1703 O O . VAL A 1 137 ? 15.745 -1.88 24.745 1 15.118 305 VAL A O 1
ATOM 1716 N N . GLN A 1 138 ? 15.763 -3.85 25.819 1 14.22 306 GLN A N 1
ATOM 1717 C CA . GLN A 1 138 ? 16.141 -3.295 27.112 1 14.96 306 GLN A CA 1
ATOM 1718 C C . GLN A 1 138 ? 17.433 -2.505 27.007 1 15.316 306 GLN A C 1
ATOM 1719 O O . GLN A 1 138 ? 17.585 -1.45 27.633 1 16.547 306 GLN A O 1
ATOM 1733 N N . GLY A 1 139 ? 18.401 -3.035 26.285 1 16.047 307 GLY A N 1
ATOM 1734 C CA . GLY A 1 139 ? 19.706 -2.386 26.121 1 16.601 307 GLY A CA 1
ATOM 1735 C C . GLY A 1 139 ? 19.585 -1.04 25.412 1 16.214 307 GLY A C 1
ATOM 1736 O O . GLY A 1 139 ? 20.296 -0.097 25.752 1 15.62 307 GLY A O 1
ATOM 1740 N N . ARG A 1 140 ? 18.585 -0.893 24.519 1 16.439 308 ARG A N 1
ATOM 1741 C CA . ARG A 1 140 ? 18.351 0.354 23.814 1 14.578 308 ARG A CA 1
ATOM 1742 C C . ARG A 1 140 ? 17.69 1.363 24.749 1 14.526 308 ARG A C 1
ATOM 1743 O O . ARG A 1 140 ? 18.081 2.526 24.746 1 14.84 308 ARG A O 1
ATOM 1764 N N . ILE A 1 141 ? 16.775 0.89 25.579 1 15.669 309 ILE A N 1
ATOM 1765 C CA . ILE A 1 141 ? 16.147 1.744 26.575 1 14.152 309 ILE A CA 1
ATOM 1766 C C . ILE A 1 141 ? 17.259 2.249 27.506 1 15.09 309 ILE A C 1
ATOM 1767 O O . ILE A 1 141 ? 17.328 3.428 27.843 1 16.361 309 ILE A O 1
ATOM 1783 N N . ASP A 1 142 ? 18.103 1.33 27.999 1 15.294 310 ASP A N 1
ATOM 1784 C CA . ASP A 1 142 ? 19.181 1.685 28.899 1 15.317 310 ASP A CA 1
ATOM 1785 C C . ASP A 1 142 ? 20.146 2.698 28.295 1 15.17 310 ASP A C 1
ATOM 1786 O O . ASP A 1 142 ? 20.548 3.625 28.976 1 15.202 310 ASP A O 1
ATOM 1795 N N . ARG A 1 143 ? 20.518 2.522 27.022 1 16.68 311 ARG A N 1
ATOM 1796 C CA . ARG A 1 143 ? 21.313 3.524 26.315 1 17.958 311 ARG A CA 1
ATOM 1797 C C . ARG A 1 143 ? 20.587 4.863 26.216 1 16.858 311 ARG A C 1
ATOM 1798 O O . ARG A 1 143 ? 21.233 5.892 26.401 1 15.496 311 ARG A O 1
ATOM 1819 N N . ALA A 1 144 ? 19.263 4.86 25.963 1 15.928 312 ALA A N 1
ATOM 1820 C CA . ALA A 1 144 ? 18.522 6.095 25.898 1 16.232 312 ALA A CA 1
ATOM 1821 C C . ALA A 1 144 ? 18.593 6.795 27.25 1 13.728 312 ALA A C 1
ATOM 1822 O O . ALA A 1 144 ? 18.762 7.992 27.327 1 14.577 312 ALA A O 1
ATOM 1829 N N . LEU A 1 145 ? 18.467 6.028 28.348 1 13.274 313 LEU A N 1
ATOM 1830 C CA . LEU A 1 145 ? 18.481 6.624 29.677 1 13.397 313 LEU A CA 1
ATOM 1831 C C . LEU A 1 145 ? 19.9 7.109 29.975 1 14.617 313 LEU A C 1
ATOM 1832 O O . LEU A 1 145 ? 20.102 8.173 30.543 1 14.544 313 LEU A O 1
ATOM 1848 N N . ALA A 1 146 ? 20.88 6.304 29.625 1 14.211 314 ALA A N 1
ATOM 1849 C CA . ALA A 1 146 ? 22.283 6.653 29.905 1 17.464 314 ALA A CA 1
ATOM 1850 C C . ALA A 1 146 ? 22.737 7.943 29.228 1 15.799 314 ALA A C 1
ATOM 1851 O O . ALA A 1 146 ? 23.656 8.603 29.708 1 17.395 314 ALA A O 1
ATOM 1858 N N . ALA A 1 147 ? 22.137 8.29 28.105 1 16.683 315 ALA A N 1
ATOM 1859 C CA . ALA A 1 147 ? 22.48 9.503 27.37 1 16.525 315 ALA A CA 1
ATOM 1860 C C . ALA A 1 147 ? 21.509 10.638 27.726 1 17.302 315 ALA A C 1
ATOM 1861 O O . ALA A 1 147 ? 21.678 11.75 27.225 1 17.567 315 ALA A O 1
ATOM 1868 N N . GLY A 1 148 ? 20.514 10.368 28.606 1 14.499 316 GLY A N 1
ATOM 1869 C CA . GLY A 1 148 ? 19.663 11.414 29.124 1 16.13 316 GLY A CA 1
ATOM 1870 C C . GLY A 1 148 ? 18.611 11.889 28.127 1 17.022 316 GLY A C 1
ATOM 1871 O O . GLY A 1 148 ? 18.125 13.025 28.24 1 16.288 316 GLY A O 1
ATOM 1875 N N . PHE A 1 149 ? 18.211 10.998 27.178 1 15.546 317 PHE A N 1
ATOM 1876 C CA . PHE A 1 149 ? 17.096 11.307 26.32 1 16.828 317 PHE A CA 1
ATOM 1877 C C . PHE A 1 149 ? 15.855 11.534 27.174 1 17.507 317 PHE A C 1
ATOM 1878 O O . PHE A 1 149 ? 15.714 10.988 28.259 1 17.606 317 PHE A O 1
ATOM 1895 N N . ASN A 1 150 ? 14.9 12.279 26.632 1 17.351 318 ASN A N 1
ATOM 1896 C CA . ASN A 1 150 ? 13.61 12.515 27.27 1 16.922 318 ASN A CA 1
ATOM 1897 C C . ASN A 1 150 ? 12.629 11.378 27.046 1 16.505 318 ASN A C 1
ATOM 1898 O O . ASN A 1 150 ? 11.548 11.326 27.635 1 18.427 318 ASN A O 1
ATOM 1909 N N . GLY A 1 151 ? 12.96 10.516 26.093 1 14.969 319 GLY A N 1
ATOM 1910 C CA . GLY A 1 151 ? 12.04 9.461 25.718 1 13.331 319 GLY A CA 1
ATOM 1911 C C . GLY A 1 151 ? 12.591 8.65 24.543 1 12.909 319 GLY A C 1
ATOM 1912 O O . GLY A 1 151 ? 13.689 8.884 24.069 1 14.621 319 GLY A O 1
ATOM 1916 N N . CYS A 1 152 ? 11.746 7.75 24.07 1 13.007 320 CYS A N 1
ATOM 1917 C CA . CYS A 1 152 ? 12.028 6.844 22.957 1 14.31 320 CYS A CA 1
ATOM 1918 C C . CYS A 1 152 ? 10.999 7.013 21.841 1 16.463 320 CYS A C 1
ATOM 1919 O O . CYS A 1 152 ? 9.846 7.369 22.087 1 18.141 320 CYS A O 1
ATOM 1926 N N . TYR A 1 153 ? 11.464 6.751 20.623 1 15.508 321 TYR A N 1
ATOM 1927 C CA . TYR A 1 153 ? 10.627 6.85 19.436 1 15.285 321 TYR A CA 1
ATOM 1928 C C . TYR A 1 153 ? 10.788 5.522 18.707 1 15.593 321 TYR A C 1
ATOM 1929 O O . TYR A 1 153 ? 11.85 5.224 18.189 1 16 321 TYR A O 1
ATOM 1946 N N . LEU A 1 154 ? 9.751 4.682 18.75 1 15.651 322 LEU A N 1
ATOM 1947 C CA . LEU A 1 154 ? 9.907 3.262 18.518 1 16.672 322 LEU A CA 1
ATOM 1948 C C . LEU A 1 154 ? 9.488 2.928 17.095 1 17.907 322 LEU A C 1
ATOM 1949 O O . LEU A 1 154 ? 8.294 3.012 16.806 1 17.904 322 LEU A O 1
ATOM 1965 N N . ASP A 1 155 ? 10.43 2.402 16.322 1 17.874 323 ASP A N 1
ATOM 1966 C CA . ASP A 1 155 ? 10.121 2.046 14.941 1 17.329 323 ASP A CA 1
ATOM 1967 C C . ASP A 1 155 ? 10.02 0.539 14.789 1 17.216 323 ASP A C 1
ATOM 1968 O O . ASP A 1 155 ? 10.344 -0.259 15.673 1 18.233 323 ASP A O 1
ATOM 1977 N N . MET A 1 156 ? 9.444 0.153 13.654 1 16.097 324 MET A N 1
ATOM 1978 C CA . MET A 1 156 ? 9.198 -1.215 13.249 1 16.63 324 MET A CA 1
ATOM 1979 C C . MET A 1 156 ? 8.17 -1.863 14.187 1 17.06 324 MET A C 1
ATOM 1980 O O . MET A 1 156 ? 8.162 -3.072 14.317 1 18.46 324 MET A O 1
ATOM 1994 N N . VAL A 1 157 ? 7.275 -1.049 14.756 1 16.879 325 VAL A N 1
ATOM 1995 C CA . VAL A 1 157 ? 6.007 -1.544 15.269 1 14.909 325 VAL A CA 1
ATOM 1996 C C . VAL A 1 157 ? 5.262 -2.297 14.16 1 16.983 325 VAL A C 1
ATOM 1997 O O . VAL A 1 157 ? 4.597 -3.306 14.421 1 16.654 325 VAL A O 1
ATOM 2010 N N . VAL A 1 158 ? 5.298 -1.755 12.936 1 15.966 326 VAL A N 1
ATOM 2011 C CA . VAL A 1 158 ? 4.651 -2.372 11.782 1 15.999 326 VAL A CA 1
ATOM 2012 C C . VAL A 1 158 ? 5.089 -3.819 11.538 1 15.937 326 VAL A C 1
ATOM 2013 O O . VAL A 1 158 ? 4.454 -4.506 10.732 1 15.786 326 VAL A O 1
ATOM 2026 N N . THR A 1 159 ? 6.207 -4.275 12.103 1 17.7 327 THR A N 1
ATOM 2027 C CA . THR A 1 159 ? 6.583 -5.674 12.047 1 16.998 327 THR A CA 1
ATOM 2028 C C . THR A 1 159 ? 5.391 -6.572 12.366 1 17.502 327 THR A C 1
ATOM 2029 O O . THR A 1 159 ? 5.259 -7.617 11.738 1 16.882 327 THR A O 1
ATOM 2039 N N . TYR A 1 160 ? 4.502 -6.151 13.275 1 15.615 328 TYR A N 1
ATOM 2040 C CA . TYR A 1 160 ? 3.409 -7.034 13.683 1 15.795 328 TYR A CA 1
ATOM 2041 C C . TYR A 1 160 ? 2.566 -7.46 12.483 1 17.662 328 TYR A C 1
ATOM 2042 O O . TYR A 1 160 ? 1.948 -8.53 12.503 1 17.08 328 TYR A O 1
ATOM 2059 N N . GLU A 1 161 ? 2.481 -6.597 11.451 1 17.427 329 GLU A N 1
ATOM 2060 C CA . GLU A 1 161 ? 1.623 -6.89 10.305 1 19.315 329 GLU A CA 1
ATOM 2061 C C . GLU A 1 161 ? 2.417 -7.29 9.063 1 20.476 329 GLU A C 1
ATOM 2062 O O . GLU A 1 161 ? 1.804 -7.68 8.064 1 20.601 329 GLU A O 1
ATOM 2074 N N . GLU A 1 162 ? 3.741 -7.142 9.09 1 18.741 330 GLU A N 1
ATOM 2075 C CA . GLU A 1 162 ? 4.586 -7.363 7.928 1 17.427 330 GLU A CA 1
ATOM 2076 C C . GLU A 1 162 ? 5.205 -8.752 7.892 1 20.189 330 GLU A C 1
ATOM 2077 O O . GLU A 1 162 ? 5.728 -9.174 6.845 1 17.916 330 GLU A O 1
ATOM 2089 N N . ILE A 1 163 ? 5.155 -9.455 9.035 1 17.754 331 ILE A N 1
ATOM 2090 C CA . ILE A 1 163 ? 5.598 -10.81 9.097 1 17.395 331 ILE A CA 1
ATOM 2091 C C . ILE A 1 163 ? 4.431 -11.743 8.789 1 18.855 331 ILE A C 1
ATOM 2092 O O . ILE A 1 163 ? 3.271 -11.344 8.848 1 17.799 331 ILE A O 1
ATOM 2108 N N . PRO A 1 164 ? 4.713 -13.023 8.454 1 18.946 332 PRO A N 1
ATOM 2109 C CA . PRO A 1 164 ? 3.619 -13.978 8.235 1 17.937 332 PRO A CA 1
ATOM 2110 C C . PRO A 1 164 ? 2.715 -14.063 9.461 1 19.279 332 PRO A C 1
ATOM 2111 O O . PRO A 1 164 ? 3.21 -14.043 10.585 1 19.552 332 PRO A O 1
ATOM 2122 N N . ALA A 1 165 ? 1.402 -14.183 9.212 1 16.934 333 ALA A N 1
ATOM 2123 C CA . ALA A 1 165 ? 0.396 -14.131 10.255 1 19.794 333 ALA A CA 1
ATOM 2124 C C . ALA A 1 165 ? 0.576 -15.306 11.212 1 22.381 333 ALA A C 1
ATOM 2125 O O . ALA A 1 165 ? 0.199 -15.194 12.37 1 21.606 333 ALA A O 1
ATOM 2132 N N . ASN A 1 166 ? 1.244 -16.382 10.763 1 20.891 334 ASN A N 1
ATOM 2133 C CA . ASN A 1 166 ? 1.428 -17.567 11.587 1 21.816 3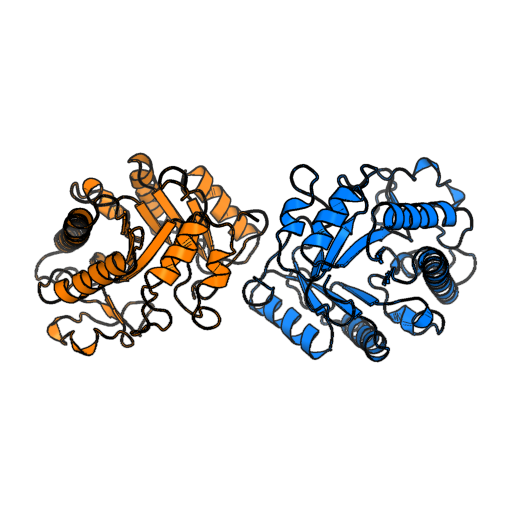34 ASN A CA 1
ATOM 2134 C C . ASN A 1 166 ? 2.803 -17.611 12.258 1 20.001 334 ASN A C 1
ATOM 2135 O O . ASN A 1 166 ? 3.209 -18.659 12.791 1 21.491 334 ASN A O 1
ATOM 2146 N N . SER A 1 167 ? 3.49 -16.47 12.352 1 20.355 335 SER A N 1
ATOM 2147 C CA . SER A 1 167 ? 4.881 -16.448 12.79 1 20.816 335 SER A CA 1
ATOM 2148 C C . SER A 1 167 ? 5.041 -16.945 14.237 1 20.625 335 SER A C 1
ATOM 2149 O O . SER A 1 167 ? 6.107 -17.423 14.576 1 22.519 335 SER A O 1
ATOM 2156 N N . ALA A 1 168 ? 4.025 -16.702 15.086 1 19.498 336 ALA A N 1
ATOM 2157 C CA . ALA A 1 168 ? 4.048 -17.16 16.473 1 21.227 336 ALA A CA 1
ATOM 2158 C C . ALA A 1 168 ? 3.2 -18.407 16.65 1 25.571 336 ALA A C 1
ATOM 2159 O O . ALA A 1 168 ? 2.826 -18.748 17.778 1 26.696 336 ALA A O 1
ATOM 2166 N N . GLY A 1 169 ? 2.863 -19.075 15.536 1 24.575 337 GLY A N 1
ATOM 2167 C CA . GLY A 1 169 ? 1.928 -20.186 15.547 1 24.222 337 GLY A CA 1
ATOM 2168 C C . GLY A 1 169 ? 0.505 -19.782 15.91 1 25.827 337 GLY A C 1
ATOM 2169 O O . GLY A 1 169 ? -0.267 -20.627 16.368 1 26.469 337 GLY A O 1
ATOM 2173 N N . THR A 1 170 ? 0.15 -18.496 15.742 1 24.168 338 THR A N 1
ATOM 2174 C CA . THR A 1 170 ? -1.172 -18.005 16.078 1 23.77 338 THR A CA 1
ATOM 2175 C C . THR A 1 170 ? -1.749 -17.292 14.854 1 26.021 338 THR A C 1
ATOM 2176 O O . THR A 1 170 ? -1.905 -17.92 13.809 1 23.834 338 THR A O 1
ATOM 2186 N N . ASN A 1 171 ? -2.064 -15.999 14.98 1 21.818 339 ASN A N 1
ATOM 2187 C CA . ASN A 1 171 ? -2.673 -15.241 13.901 1 20.788 339 ASN A CA 1
ATOM 2188 C C . ASN A 1 171 ? -2.316 -13.767 14.05 1 19.629 339 ASN A C 1
ATOM 2189 O O . ASN A 1 171 ? -1.584 -13.362 14.974 1 18.961 339 ASN A O 1
ATOM 2200 N N . ARG A 1 172 ? -2.851 -12.956 13.13 1 19.898 340 ARG A N 1
ATOM 2201 C CA . ARG A 1 172 ? -2.445 -11.563 13.049 1 17.949 340 ARG A CA 1
ATOM 2202 C C . ARG A 1 172 ? -2.87 -10.823 14.319 1 18.501 340 ARG A C 1
ATOM 2203 O O . ARG A 1 172 ? -2.141 -9.971 14.784 1 21.324 340 ARG A O 1
ATOM 2224 N N . ALA A 1 173 ? -4.06 -11.138 14.853 1 19.002 341 ALA A N 1
ATOM 2225 C CA . ALA A 1 173 ? -4.585 -10.407 16.006 1 21.706 341 ALA A CA 1
ATOM 2226 C C . ALA A 1 173 ? -3.691 -10.675 17.21 1 17.458 341 ALA A C 1
ATOM 2227 O O . ALA A 1 173 ? -3.476 -9.784 18.039 1 21.031 341 ALA A O 1
ATOM 2234 N N . ASP A 1 174 ? -3.154 -11.894 17.303 1 18.542 342 ASP A N 1
ATOM 2235 C CA . ASP A 1 174 ? -2.284 -12.284 18.401 1 19.561 342 ASP A CA 1
ATOM 2236 C C . ASP A 1 174 ? -0.943 -11.567 18.274 1 18.921 342 ASP A C 1
ATOM 2237 O O . ASP A 1 174 ? -0.385 -11.117 19.283 1 19.55 342 ASP A O 1
ATOM 2246 N N . LEU A 1 175 ? -0.455 -11.441 17.016 1 20.407 343 LEU A N 1
ATOM 2247 C CA . LEU A 1 175 ? 0.764 -10.697 16.759 1 19.345 343 LEU A CA 1
ATOM 2248 C C . LEU A 1 175 ? 0.561 -9.244 17.185 1 19.094 343 LEU A C 1
ATOM 2249 O O . LEU A 1 175 ? 1.492 -8.642 17.732 1 16.962 343 LEU A O 1
ATOM 2265 N N . ALA A 1 176 ? -0.61 -8.669 16.876 1 17.991 344 ALA A N 1
ATOM 2266 C CA . ALA A 1 176 ? -0.926 -7.316 17.325 1 19.234 344 ALA A CA 1
ATOM 2267 C C . ALA A 1 176 ? -0.871 -7.201 18.854 1 19.149 344 ALA A C 1
ATOM 2268 O O . ALA A 1 176 ? -0.282 -6.277 19.398 1 17.381 344 ALA A O 1
ATOM 2275 N N . ARG A 1 177 ? -1.511 -8.138 19.582 1 18.064 345 ARG A N 1
ATOM 2276 C CA . ARG A 1 177 ? -1.488 -8.087 21.048 1 20.305 345 ARG A CA 1
ATOM 2277 C C . ARG A 1 177 ? -0.046 -8.209 21.557 1 17.187 345 ARG A C 1
ATOM 2278 O O . ARG A 1 177 ? 0.363 -7.516 22.466 1 15.679 345 ARG A O 1
ATOM 2299 N N . LYS A 1 178 ? 0.766 -9.022 20.906 1 16.398 346 LYS A N 1
ATOM 2300 C CA . LYS A 1 178 ? 2.167 -9.168 21.294 1 17.145 346 LYS A CA 1
ATOM 2301 C C . LYS A 1 178 ? 2.985 -7.898 21.115 1 17.369 346 LYS A C 1
ATOM 2302 O O . LYS A 1 178 ? 3.884 -7.605 21.902 1 20.342 346 LYS A O 1
ATOM 2321 N N . MET A 1 179 ? 2.686 -7.136 20.053 1 16.467 347 MET A N 1
ATOM 2322 C CA . MET A 1 179 ? 3.429 -5.918 19.818 1 15.076 347 MET A CA 1
ATOM 2323 C C . MET A 1 179 ? 3 -4.864 20.842 1 15.18 347 MET A C 1
ATOM 2324 O O . MET A 1 179 ? 3.827 -4.135 21.346 1 15.23 347 MET A O 1
ATOM 2338 N N . VAL A 1 180 ? 1.703 -4.796 21.139 1 15.009 348 VAL A N 1
ATOM 2339 C CA . VAL A 1 180 ? 1.255 -3.895 22.197 1 13.711 348 VAL A CA 1
ATOM 2340 C C . VAL A 1 180 ? 1.852 -4.303 23.547 1 14.76 348 VAL A C 1
ATOM 2341 O O . VAL A 1 180 ? 2.227 -3.409 24.317 1 15.292 348 VAL A O 1
ATOM 2354 N N . ALA A 1 181 ? 1.929 -5.603 23.826 1 15.398 349 ALA A N 1
ATOM 2355 C CA . ALA A 1 181 ? 2.547 -6.082 25.068 1 17.456 349 ALA A CA 1
ATOM 2356 C C . ALA A 1 181 ? 4.016 -5.643 25.16 1 17.01 349 ALA A C 1
ATOM 2357 O O . ALA A 1 181 ? 4.507 -5.256 26.239 1 15.456 349 ALA A O 1
ATOM 2364 N N . LEU A 1 182 ? 4.715 -5.665 24.031 1 15.221 350 LEU A N 1
ATOM 2365 C CA . LEU A 1 182 ? 6.113 -5.224 24.026 1 16.073 350 LEU A CA 1
ATOM 2366 C C . LEU A 1 182 ? 6.221 -3.732 24.32 1 17.677 350 LEU A C 1
ATOM 2367 O O . LEU A 1 182 ? 7.066 -3.317 25.129 1 15.972 350 LEU A O 1
ATOM 2383 N N . ILE A 1 183 ? 5.356 -2.92 23.673 1 16.179 351 ILE A N 1
ATOM 2384 C CA . ILE A 1 183 ? 5.341 -1.5 23.967 1 17.291 351 ILE A CA 1
ATOM 2385 C C . ILE A 1 183 ? 5.023 -1.24 25.451 1 18.576 351 ILE A C 1
ATOM 2386 O O . ILE A 1 183 ? 5.638 -0.389 26.104 1 16.679 351 ILE A O 1
ATOM 2402 N N . ALA A 1 184 ? 4.082 -1.993 26.024 1 17.405 352 ALA A N 1
ATOM 2403 C CA . ALA A 1 184 ? 3.751 -1.815 27.434 1 17.668 352 ALA A CA 1
ATOM 2404 C C . ALA A 1 184 ? 4.933 -2.244 28.325 1 15.823 352 ALA A C 1
ATOM 2405 O O . ALA A 1 184 ? 5.216 -1.637 29.359 1 15.104 352 ALA A O 1
ATOM 2412 N N . ARG A 1 185 ? 5.664 -3.258 27.891 1 15.822 353 ARG A N 1
ATOM 2413 C CA . ARG A 1 185 ? 6.81 -3.739 28.657 1 16.911 353 ARG A CA 1
ATOM 2414 C C . ARG A 1 185 ? 7.912 -2.673 28.654 1 17.353 353 ARG A C 1
ATOM 2415 O O . ARG A 1 185 ? 8.581 -2.388 29.671 1 17.437 353 ARG A O 1
ATOM 2436 N N . ILE A 1 186 ? 8.072 -2.03 27.491 1 15.735 354 ILE A N 1
ATOM 2437 C CA . ILE A 1 186 ? 9.058 -0.981 27.353 1 15.788 354 ILE A CA 1
ATOM 2438 C C . ILE A 1 186 ? 8.682 0.142 28.308 1 14.316 354 ILE A C 1
ATOM 2439 O O . ILE A 1 186 ? 9.524 0.705 28.991 1 14.071 354 ILE A O 1
ATOM 2455 N N . ASN A 1 187 ? 7.434 0.58 28.23 1 14.49 355 ASN A N 1
ATOM 2456 C CA . ASN A 1 187 ? 6.972 1.681 29.055 1 14.757 355 ASN A CA 1
ATOM 2457 C C . ASN A 1 187 ? 7.161 1.418 30.543 1 14.49 355 ASN A C 1
ATOM 2458 O O . ASN A 1 187 ? 7.617 2.304 31.273 1 15.318 355 ASN A O 1
ATOM 2469 N N . THR A 1 188 ? 6.763 0.247 31.031 1 15.042 356 THR A N 1
ATOM 2470 C CA . THR A 1 188 ? 6.871 -0.012 32.469 1 15.396 356 THR A CA 1
ATOM 2471 C C . THR A 1 188 ? 8.35 -0.015 32.9 1 15.978 356 THR A C 1
ATOM 2472 O O . THR A 1 188 ? 8.72 0.589 33.916 1 15.191 356 THR A O 1
ATOM 2482 N N . TYR A 1 189 ? 9.192 -0.632 32.069 1 14.459 357 TYR A N 1
ATOM 2483 C CA . TYR A 1 189 ? 10.631 -0.675 32.355 1 14.701 357 TYR A CA 1
ATOM 2484 C C . TYR A 1 189 ? 11.215 0.717 32.402 1 13.974 357 TYR A C 1
ATOM 2485 O O . TYR A 1 189 ? 12 1.065 33.3 1 16.221 357 TYR A O 1
ATOM 2502 N N . ALA A 1 190 ? 10.894 1.547 31.384 1 15.413 358 ALA A N 1
ATOM 2503 C CA . ALA A 1 190 ? 11.523 2.836 31.279 1 14.207 358 ALA A CA 1
ATOM 2504 C C . ALA A 1 190 ? 11.037 3.781 32.366 1 14.723 358 ALA A C 1
ATOM 2505 O O . ALA A 1 190 ? 11.88 4.462 32.996 1 16.241 358 ALA A O 1
ATOM 2512 N N . LYS A 1 191 ? 9.704 3.798 32.589 1 13.184 359 LYS A N 1
ATOM 2513 C CA . LYS A 1 191 ? 9.158 4.704 33.607 1 13.901 359 LYS A CA 1
ATOM 2514 C C . LYS A 1 191 ? 9.705 4.37 34.991 1 12.82 359 LYS A C 1
ATOM 2515 O O . LYS A 1 191 ? 9.844 5.244 35.864 1 13.721 359 LYS A O 1
ATOM 2534 N N . ALA A 1 192 ? 9.993 3.104 35.247 1 15.512 360 ALA A N 1
ATOM 2535 C CA . ALA A 1 192 ? 10.54 2.721 36.542 1 15.892 360 ALA A CA 1
ATOM 2536 C C . ALA A 1 192 ? 11.923 3.345 36.789 1 16.052 360 ALA A C 1
ATOM 2537 O O . ALA A 1 192 ? 12.281 3.674 37.923 1 16.918 360 ALA A O 1
ATOM 2544 N N . ARG A 1 193 ? 12.664 3.557 35.707 1 17.286 361 ARG A N 1
ATOM 2545 C CA . ARG A 1 193 ? 13.991 4.155 35.744 1 17.831 361 ARG A CA 1
ATOM 2546 C C . ARG A 1 193 ? 13.952 5.668 35.619 1 17.353 361 ARG A C 1
ATOM 2547 O O . ARG A 1 193 ? 14.849 6.322 36.134 1 16.333 361 ARG A O 1
ATOM 2568 N N . ASN A 1 194 ? 12.976 6.2 34.879 1 16.763 362 ASN A N 1
ATOM 2569 C CA . ASN A 1 194 ? 12.789 7.636 34.78 1 16.377 362 ASN A CA 1
ATOM 2570 C C . ASN A 1 194 ? 11.316 7.914 34.55 1 15.434 362 ASN A C 1
ATOM 2571 O O . ASN A 1 194 ? 10.8 7.62 33.487 1 14.738 362 ASN A O 1
ATOM 2582 N N . PRO A 1 195 ? 10.555 8.446 35.533 1 15.862 363 PRO A N 1
ATOM 2583 C CA . PRO A 1 195 ? 9.115 8.554 35.366 1 15.725 363 PRO A CA 1
ATOM 2584 C C . PRO A 1 195 ? 8.744 9.606 34.324 1 15.511 363 PRO A C 1
ATOM 2585 O O . PRO A 1 195 ? 7.604 9.655 33.888 1 17.307 363 PRO A O 1
ATOM 2596 N N . ASP A 1 196 ? 9.715 10.43 33.917 1 15.3 364 ASP A N 1
ATOM 2597 C CA . ASP A 1 196 ? 9.519 11.419 32.857 1 16.529 364 ASP A CA 1
ATOM 2598 C C . ASP A 1 196 ? 9.775 10.877 31.449 1 19.436 364 ASP A C 1
ATOM 2599 O O . ASP A 1 196 ? 9.604 11.633 30.484 1 17.513 364 ASP A O 1
ATOM 2608 N N . PHE A 1 197 ? 10.261 9.65 31.334 1 19.089 365 PHE A N 1
ATOM 2609 C CA . PHE A 1 197 ? 10.745 9.148 30.045 1 17.711 365 PHE A CA 1
ATOM 2610 C C . PHE A 1 197 ? 9.545 8.764 29.179 1 17.313 365 PHE A C 1
ATOM 2611 O O . PHE A 1 197 ? 8.765 7.875 29.527 1 18.711 365 PHE A O 1
ATOM 2628 N N . LYS A 1 198 ? 9.393 9.451 28.049 1 15.811 366 LYS A N 1
ATOM 2629 C CA . LYS A 1 198 ? 8.235 9.289 27.192 1 15.415 366 LYS A CA 1
ATOM 2630 C C . LYS A 1 198 ? 8.401 8.134 26.215 1 16.048 366 LYS A C 1
ATOM 2631 O O . LYS A 1 198 ? 9.486 7.788 25.819 1 16.587 366 LYS A O 1
ATOM 2650 N N . VAL A 1 199 ? 7.279 7.531 25.86 1 13.902 367 VAL A N 1
ATOM 2651 C CA . VAL A 1 199 ? 7.197 6.418 24.936 1 14.189 367 VAL A CA 1
ATOM 2652 C C . VAL A 1 199 ? 6.288 6.794 23.771 1 17.602 367 VAL A C 1
ATOM 2653 O O . VAL A 1 199 ? 5.094 7.055 23.968 1 15.042 367 VAL A O 1
ATOM 2666 N N . VAL A 1 200 ? 6.882 6.753 22.572 1 15.38 368 VAL A N 1
ATOM 2667 C CA . VAL A 1 200 ? 6.244 7.199 21.336 1 15.693 368 VAL A CA 1
ATOM 2668 C C . VAL A 1 200 ? 6.469 6.155 20.251 1 15.5 368 VAL A C 1
ATOM 2669 O O . VAL A 1 200 ? 7.5 6.129 19.601 1 14.589 368 VAL A O 1
ATOM 2682 N N . PRO A 1 201 ? 5.508 5.262 19.999 1 14.173 369 PRO A N 1
ATOM 2683 C CA . PRO A 1 201 ? 5.575 4.364 18.835 1 13.57 369 PRO A CA 1
ATOM 2684 C C . PRO A 1 201 ? 5.454 5.172 17.549 1 14.847 369 PRO A C 1
ATOM 2685 O O . PRO A 1 201 ? 4.814 6.209 17.564 1 15.984 369 PRO A O 1
ATOM 2696 N N . GLN A 1 202 ? 5.985 4.613 16.457 1 17.564 370 GLN A N 1
ATOM 2697 C CA . GLN A 1 202 ? 5.813 5.236 15.148 1 14.853 370 GLN A CA 1
ATOM 2698 C C . GLN A 1 202 ? 4.935 4.323 14.297 1 15.714 370 GLN A C 1
ATOM 2699 O O . GLN A 1 202 ? 5.201 3.131 14.198 1 18.86 370 GLN A O 1
ATOM 2713 N N . ASN A 1 203 ? 3.934 4.929 13.653 1 15.411 371 ASN A N 1
ATOM 2714 C CA . ASN A 1 203 ? 3.013 4.237 12.786 1 16.966 371 ASN A CA 1
ATOM 2715 C C . ASN A 1 203 ? 2.18 3.207 13.546 1 17.57 371 ASN A C 1
ATOM 2716 O O . ASN A 1 203 ? 2.112 3.237 14.771 1 19.172 371 ASN A O 1
ATOM 2727 N N . SER A 1 204 ? 1.501 2.31 12.778 1 16.748 372 SER A N 1
ATOM 2728 C CA . SER A 1 204 ? 0.625 1.302 13.35 1 16.451 372 SER A CA 1
ATOM 2729 C C . SER A 1 204 ? -0.388 1.882 14.34 1 16.042 372 SER A C 1
ATOM 2730 O O . SER A 1 204 ? -0.64 1.298 15.413 1 16.322 372 SER A O 1
ATOM 2737 N N . PRO A 1 205 ? -1.066 2.989 14.049 1 16.985 373 PRO A N 1
ATOM 2738 C CA . PRO A 1 205 ? -1.997 3.593 15.026 1 16.701 373 PRO A CA 1
ATOM 2739 C C . PRO A 1 205 ? -3.196 2.726 15.381 1 17.16 373 PRO A C 1
ATOM 2740 O O . PRO A 1 205 ? -3.892 2.975 16.369 1 18.073 373 PRO A O 1
ATOM 2751 N N . GLU A 1 206 ? -3.485 1.733 14.508 1 17.338 374 GLU A N 1
ATOM 2752 C CA . GLU A 1 206 ? -4.643 0.892 14.704 1 15.628 374 GLU A CA 1
ATOM 2753 C C . GLU A 1 206 ? -4.481 0.021 15.943 1 14.838 374 GLU A C 1
ATOM 2754 O O . GLU A 1 206 ? -5.475 -0.518 16.454 1 16.228 374 GLU A O 1
ATOM 2766 N N . LEU A 1 207 ? -3.268 -0.035 16.495 1 15.874 375 LEU A N 1
ATOM 2767 C CA . LEU A 1 207 ? -3.012 -0.768 17.737 1 15.225 375 LEU A CA 1
ATOM 2768 C C . LEU A 1 207 ? -3.689 -0.095 18.928 1 15.986 375 LEU A C 1
ATOM 2769 O O . LEU A 1 207 ? -3.892 -0.727 19.96 1 16.564 375 LEU A O 1
ATOM 2785 N N . VAL A 1 208 ? -4.124 1.128 18.723 1 17.148 376 VAL A N 1
ATOM 2786 C CA . VAL A 1 208 ? -4.922 1.864 19.682 1 17.467 376 VAL A CA 1
ATOM 2787 C C . VAL A 1 208 ? -6.18 1.084 20.091 1 18.317 376 VAL A C 1
ATOM 2788 O O . VAL A 1 208 ? -6.745 1.41 21.11 1 18.542 376 VAL A O 1
ATOM 2801 N N . ASP A 1 209 ? -6.669 0.141 19.279 1 16.22 377 ASP A N 1
ATOM 2802 C CA . ASP A 1 209 ? -7.867 -0.604 19.605 1 17.92 377 ASP A CA 1
ATOM 2803 C C . ASP A 1 209 ? -7.601 -1.507 20.816 1 18.731 377 ASP A C 1
ATOM 2804 O O . ASP A 1 209 ? -8.53 -1.891 21.485 1 17.728 377 ASP A O 1
ATOM 2813 N N . ASP A 1 210 ? -6.333 -1.887 21.054 1 16.091 378 ASP A N 1
ATOM 2814 C CA . ASP A 1 210 ? -5.993 -2.747 22.192 1 16.623 378 ASP A CA 1
ATOM 2815 C C . ASP A 1 210 ? -6.028 -1.883 23.461 1 16.443 378 ASP A C 1
ATOM 2816 O O . ASP A 1 210 ? -5.288 -0.906 23.548 1 16.512 378 ASP A O 1
ATOM 2825 N N . PRO A 1 211 ? -6.798 -2.247 24.511 1 18.212 379 PRO A N 1
ATOM 2826 C CA . PRO A 1 211 ? -6.852 -1.418 25.726 1 17.458 379 PRO A CA 1
ATOM 2827 C C . PRO A 1 211 ? -5.501 -1.233 26.409 1 14.861 379 PRO A C 1
ATOM 2828 O O . PRO A 1 211 ? -5.32 -0.234 27.114 1 15.061 379 PRO A O 1
ATOM 2839 N N . ALA A 1 212 ? -4.523 -2.147 26.197 1 15.492 380 ALA A N 1
ATOM 2840 C CA . ALA A 1 212 ? -3.211 -1.972 26.797 1 16.534 380 ALA A CA 1
ATOM 2841 C C . ALA A 1 212 ? -2.363 -0.924 26.069 1 16.148 380 ALA A C 1
ATOM 2842 O O . ALA A 1 212 ? -1.309 -0.527 26.6 1 16.274 380 ALA A O 1
ATOM 2849 N N . TYR A 1 213 ? -2.833 -0.406 24.93 1 16.13 381 TYR A N 1
ATOM 2850 C CA . TYR A 1 213 ? -1.972 0.491 24.134 1 15.25 381 TYR A CA 1
ATOM 2851 C C . TYR A 1 213 ? -1.92 1.888 24.751 1 18.368 381 TYR A C 1
ATOM 2852 O O . TYR A 1 213 ? -0.844 2.392 25.082 1 15.329 381 TYR A O 1
ATOM 2869 N N . LEU A 1 214 ? -3.067 2.559 24.887 1 16.333 382 LEU A N 1
ATOM 2870 C CA . LEU A 1 214 ? -3.015 3.962 25.309 1 16.005 382 LEU A CA 1
ATOM 2871 C C . LEU A 1 214 ? -2.391 4.128 26.693 1 16.947 382 LEU A C 1
ATOM 2872 O O . LEU A 1 214 ? -1.587 5.034 26.85 1 16.141 382 LEU A O 1
ATOM 2888 N N . PRO A 1 215 ? -2.595 3.22 27.684 1 15.483 383 PRO A N 1
ATOM 2889 C CA . PRO A 1 215 ? -1.88 3.324 28.954 1 17.686 383 PRO A CA 1
ATOM 2890 C C . PRO A 1 215 ? -0.384 3.122 28.897 1 20.409 383 PRO A C 1
ATOM 2891 O O . PRO A 1 215 ? 0.254 3.232 29.931 1 21.666 383 PRO A O 1
ATOM 2902 N N . ALA A 1 216 ? 0.142 2.666 27.762 1 18.703 384 ALA A N 1
ATOM 2903 C CA . ALA A 1 216 ? 1.576 2.414 27.636 1 16.57 384 ALA A CA 1
ATOM 2904 C C . ALA A 1 216 ? 2.306 3.52 26.869 1 16.901 384 ALA A C 1
ATOM 2905 O O . ALA A 1 216 ? 3.519 3.415 26.711 1 21.002 384 ALA A O 1
ATOM 2912 N N . ILE A 1 217 ? 1.591 4.47 26.256 1 15.169 385 ILE A N 1
ATOM 2913 C CA . ILE A 1 217 ? 2.249 5.456 25.402 1 15.999 385 ILE A CA 1
ATOM 2914 C C . ILE A 1 217 ? 1.994 6.876 25.9 1 17.04 385 ILE A C 1
ATOM 2915 O O . ILE A 1 217 ? 0.982 7.18 26.584 1 17.87 385 ILE A O 1
ATOM 2931 N N . ASP A 1 218 ? 2.893 7.773 25.478 1 14.205 386 ASP A N 1
ATOM 2932 C CA . ASP A 1 218 ? 2.748 9.19 25.745 1 15.449 386 ASP A CA 1
ATOM 2933 C C . ASP A 1 218 ? 2.564 9.988 24.46 1 13.624 386 ASP A C 1
ATOM 2934 O O . ASP A 1 218 ? 2.218 11.14 24.523 1 15.214 386 ASP A O 1
ATOM 2943 N N . GLY A 1 219 ? 2.751 9.352 23.304 1 14.825 387 GLY A N 1
ATOM 2944 C CA . GLY A 1 219 ? 2.623 10.072 22.047 1 14.486 387 GLY A CA 1
ATOM 2945 C C . GLY A 1 219 ? 2.691 9.062 20.906 1 15.297 387 GLY A C 1
ATOM 2946 O O . GLY A 1 219 ? 2.891 7.904 21.164 1 15.287 387 GLY A O 1
ATOM 2950 N N . LEU A 1 220 ? 2.501 9.528 19.68 1 14.151 388 LEU A N 1
ATOM 2951 C CA . LEU A 1 220 ? 2.503 8.642 18.516 1 14.157 388 LEU A CA 1
ATOM 2952 C C . LEU A 1 220 ? 3.141 9.444 17.403 1 14.976 388 LEU A C 1
ATOM 2953 O O . LEU A 1 220 ? 2.753 10.608 17.223 1 16.292 388 LEU A O 1
ATOM 2969 N N . GLY A 1 221 ? 4.043 8.809 16.664 1 14.983 389 GLY A N 1
ATOM 2970 C CA . GLY A 1 221 ? 4.588 9.396 15.453 1 16.579 389 GLY A CA 1
ATOM 2971 C C . GLY A 1 221 ? 3.874 8.76 14.261 1 16.595 389 GLY A C 1
ATOM 2972 O O . GLY A 1 221 ? 3.599 7.582 14.294 1 17.869 389 GLY A O 1
ATOM 2976 N N . MET A 1 222 ? 3.46 9.597 13.303 1 15.338 390 MET A N 1
ATOM 2977 C CA . MET A 1 222 ? 2.731 9.097 12.157 1 16.186 390 MET A CA 1
ATOM 2978 C C . MET A 1 222 ? 3.355 9.686 10.918 1 17.037 390 MET A C 1
ATOM 2979 O O . MET A 1 222 ? 3.396 10.895 10.787 1 17.874 390 MET A O 1
ATOM 2993 N N . GLU A 1 223 ? 3.77 8.796 10.004 1 18.327 391 GLU A N 1
ATOM 2994 C CA . GLU A 1 223 ? 4.328 9.223 8.742 1 17.991 391 GLU A CA 1
ATOM 2995 C C . GLU A 1 223 ? 3.236 9.118 7.687 1 16.937 391 GLU A C 1
ATOM 2996 O O . GLU A 1 223 ? 2.333 8.255 7.763 1 18.287 391 GLU A O 1
ATOM 3008 N N . ASP A 1 224 ? 3.283 10.024 6.708 1 17.756 392 ASP A N 1
ATOM 3009 C CA . ASP A 1 224 ? 2.631 9.82 5.433 1 17.746 392 ASP A CA 1
ATOM 3010 C C . ASP A 1 224 ? 1.114 9.861 5.512 1 17.045 392 ASP A C 1
ATOM 3011 O O . ASP A 1 224 ? 0.444 9.265 4.672 1 19.99 392 ASP A O 1
ATOM 3020 N N . MET A 1 225 ? 0.569 10.631 6.447 1 17.401 393 MET A N 1
ATOM 3021 C CA . MET A 1 225 ? -0.868 10.765 6.539 1 15.713 393 MET A CA 1
ATOM 3022 C C . MET A 1 225 ? -1.445 11.691 5.466 1 15.012 393 MET A C 1
ATOM 3023 O O . MET A 1 225 ? -2.646 11.602 5.195 1 17.794 393 MET A O 1
ATOM 3037 N N . TYR A 1 226 ? -0.637 12.621 4.951 1 16.528 394 TYR A N 1
ATOM 3038 C CA . TYR A 1 226 ? -1.109 13.682 4.057 1 16.079 394 TYR A CA 1
ATOM 3039 C C . TYR A 1 226 ? -0.397 13.653 2.702 1 18.515 394 TYR A C 1
ATOM 3040 O O . TYR A 1 226 ? -1.081 13.556 1.671 1 16.844 394 TYR A O 1
ATOM 3057 N N . TRP A 1 227 ? 0.942 13.714 2.71 1 17.049 395 TRP A N 1
ATOM 3058 C CA . TRP A 1 227 ? 1.756 13.785 1.502 1 19.215 395 TRP A CA 1
ATOM 3059 C C . TRP A 1 227 ? 2.961 12.869 1.6 1 19.805 395 TRP A C 1
ATOM 3060 O O . TRP A 1 227 ? 3.715 12.967 2.569 1 18.624 395 TRP A O 1
ATOM 3081 N N . SER A 1 228 ? 3.095 11.968 0.591 1 17.307 396 SER A N 1
ATOM 3082 C CA . SER A 1 228 ? 4.154 10.985 0.525 1 20.388 396 SER A CA 1
ATOM 3083 C C . SER A 1 228 ? 4.967 11.23 -0.747 1 19.068 396 SER A C 1
ATOM 3084 O O . SER A 1 228 ? 4.513 10.902 -1.847 1 21.309 396 SER A O 1
ATOM 3091 N N . ASP A 1 229 ? 6.123 11.871 -0.584 1 19.772 397 ASP A N 1
ATOM 3092 C CA . ASP A 1 229 ? 6.981 12.271 -1.68 1 21.309 397 ASP A CA 1
ATOM 3093 C C . ASP A 1 229 ? 6.169 13.063 -2.708 1 19.068 397 ASP A C 1
ATOM 3094 O O . ASP A 1 229 ? 6.212 12.787 -3.911 1 21.379 397 ASP A O 1
ATOM 3103 N N . ASP A 1 230 ? 5.408 14.034 -2.208 1 17.587 398 ASP A N 1
ATOM 3104 C CA . ASP A 1 230 ? 4.589 14.939 -3.017 1 16.939 398 ASP A CA 1
ATOM 3105 C C . ASP A 1 230 ? 3.44 14.237 -3.749 1 18.995 398 ASP A C 1
ATOM 3106 O O . ASP A 1 230 ? 2.89 14.82 -4.673 1 17.853 398 ASP A O 1
ATOM 3115 N N . VAL A 1 231 ? 3.019 13.06 -3.243 1 15.558 399 VAL A N 1
ATOM 3116 C CA . VAL A 1 231 ? 1.814 12.377 -3.705 1 17.235 399 VAL A CA 1
ATOM 3117 C C . VAL A 1 231 ? 0.833 12.277 -2.546 1 19.639 399 VAL A C 1
ATOM 3118 O O . VAL A 1 231 ? 1.223 11.903 -1.43 1 18.41 399 VAL A O 1
ATOM 3131 N N . ALA A 1 232 ? -0.435 12.597 -2.799 1 19.209 400 ALA A N 1
ATOM 3132 C CA . ALA A 1 232 ? -1.423 12.646 -1.749 1 21.193 400 ALA A CA 1
ATOM 3133 C C . ALA A 1 232 ? -1.68 11.254 -1.191 1 23.432 400 ALA A C 1
ATOM 3134 O O . ALA A 1 232 ? -1.769 10.251 -1.933 1 20.544 400 ALA A O 1
ATOM 3141 N N . CYS A 1 233 ? -1.757 11.197 0.149 1 20.489 401 CYS A N 1
ATOM 3142 C CA . CYS A 1 233 ? -2.221 9.993 0.827 1 21.337 401 CYS A CA 1
ATOM 3143 C C . CYS A 1 233 ? -3.739 10.066 0.807 1 24.506 401 CYS A C 1
ATOM 3144 O O . CYS A 1 233 ? -4.359 10.577 1.751 1 20.511 401 CYS A O 1
ATOM 3151 N N . ASP A 1 234 ? -4.321 9.576 -0.299 1 23.124 402 ASP A N 1
ATOM 3152 C CA . ASP A 1 234 ? -5.736 9.768 -0.537 1 26.909 402 ASP A CA 1
ATOM 3153 C C . ASP A 1 234 ? -6.453 8.428 -0.639 1 29.086 402 ASP A C 1
ATOM 3154 O O . ASP A 1 234 ? -7.567 8.4 -1.13 1 31.313 402 ASP A O 1
ATOM 3163 N N . GLU A 1 235 ? -5.859 7.362 -0.108 1 30.195 403 GLU A N 1
ATOM 3164 C CA . GLU A 1 235 ? -6.473 6.044 -0.142 1 33.114 403 GLU A CA 1
ATOM 3165 C C . GLU A 1 235 ? -7.214 5.787 1.171 1 33.56 403 GLU A C 1
ATOM 3166 O O . GLU A 1 235 ? -7.136 6.576 2.118 1 28.37 403 GLU A O 1
ATOM 3178 N N . GLY A 1 236 ? -8.011 4.717 1.182 1 29.2 404 GLY A N 1
ATOM 3179 C CA . GLY A 1 236 ? -8.751 4.326 2.369 1 32.791 404 GLY A CA 1
ATOM 3180 C C . GLY A 1 236 ? -7.801 4.086 3.544 1 28.74 404 GLY A C 1
ATOM 3181 O O . GLY A 1 236 ? -8.09 4.471 4.674 1 27.228 404 GLY A O 1
ATOM 3185 N N . TRP A 1 237 ? -6.658 3.471 3.27 1 25.954 405 TRP A N 1
ATOM 3186 C CA . TRP A 1 237 ? -5.72 3.176 4.338 1 27.806 405 TRP A CA 1
ATOM 3187 C C . TRP A 1 237 ? -5.213 4.466 4.98 1 24.288 405 TRP A C 1
ATOM 3188 O O . TRP A 1 237 ? -4.945 4.487 6.181 1 23.928 405 TRP A O 1
ATOM 3209 N N . CYS A 1 238 ? -5.145 5.546 4.181 1 22.662 406 CYS A N 1
ATOM 3210 C CA . CYS A 1 238 ? -4.699 6.846 4.649 1 20.798 406 CYS A CA 1
ATOM 3211 C C . CYS A 1 238 ? -5.709 7.412 5.633 1 19.331 406 CYS A C 1
ATOM 3212 O O . CYS A 1 238 ? -5.358 7.947 6.683 1 19.839 406 CYS A O 1
ATOM 3219 N N . GLU A 1 239 ? -6.991 7.34 5.272 1 19.687 407 GLU A N 1
ATOM 3220 C CA . GLU A 1 239 ? -8.033 7.869 6.105 1 20.87 407 GLU A CA 1
ATOM 3221 C C . GLU A 1 239 ? -8.093 7.11 7.435 1 19.413 407 GLU A C 1
ATOM 3222 O O . GLU A 1 239 ? -8.275 7.743 8.462 1 20.851 407 GLU A O 1
ATOM 3234 N N . GLU A 1 240 ? -7.955 5.782 7.401 1 20.173 408 GLU A N 1
ATOM 3235 C CA . GLU A 1 240 ? -7.947 4.967 8.61 1 22.214 408 GLU A CA 1
ATOM 3236 C C . GLU A 1 240 ? -6.791 5.372 9.516 1 20.415 408 GLU A C 1
ATOM 3237 O O . GLU A 1 240 ? -6.986 5.439 10.737 1 18.702 408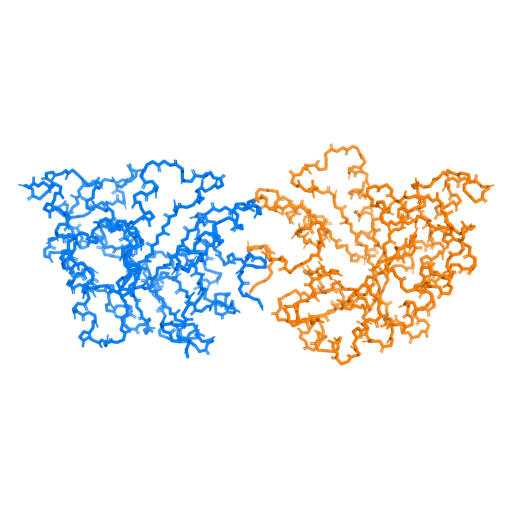 GLU A O 1
ATOM 3249 N N . ASN A 1 241 ? -5.611 5.662 8.92 1 18.979 409 ASN A N 1
ATOM 3250 C CA . ASN A 1 241 ? -4.468 6.117 9.696 1 19.568 409 ASN A CA 1
ATOM 3251 C C . ASN A 1 241 ? -4.795 7.442 10.392 1 20.125 409 ASN A C 1
ATOM 3252 O O . ASN A 1 241 ? -4.472 7.656 11.561 1 16.752 409 ASN A O 1
ATOM 3263 N N . ARG A 1 242 ? -5.454 8.363 9.676 1 17.151 410 ARG A N 1
ATOM 3264 C CA . ARG A 1 242 ? -5.764 9.672 10.23 1 17.67 410 ARG A CA 1
ATOM 3265 C C . ARG A 1 242 ? -6.799 9.555 11.343 1 16.892 410 ARG A C 1
ATOM 3266 O O . ARG A 1 242 ? -6.744 10.346 12.307 1 17.396 410 ARG A O 1
ATOM 3287 N N . THR A 1 243 ? -7.797 8.677 11.19 1 17.159 411 THR A N 1
ATOM 3288 C CA . THR A 1 243 ? -8.826 8.583 12.227 1 18.185 411 THR A CA 1
ATOM 3289 C C . THR A 1 243 ? -8.286 7.821 13.434 1 18.191 411 THR A C 1
ATOM 3290 O O . THR A 1 243 ? -8.678 8.11 14.562 1 19.663 411 THR A O 1
ATOM 3300 N N . ASN A 1 244 ? -7.349 6.911 13.23 1 17.352 412 ASN A N 1
ATOM 3301 C CA . ASN A 1 244 ? -6.732 6.238 14.371 1 17.013 412 ASN A CA 1
ATOM 3302 C C . ASN A 1 244 ? -5.809 7.198 15.124 1 17.308 412 ASN A C 1
ATOM 3303 O O . ASN A 1 244 ? -5.761 7.177 16.358 1 17.613 412 ASN A O 1
ATOM 3314 N N . ALA A 1 245 ? -5.112 8.083 14.382 1 17.202 413 ALA A N 1
ATOM 3315 C CA . ALA A 1 245 ? -4.356 9.154 15.004 1 17.789 413 ALA A CA 1
ATOM 3316 C C . ALA A 1 245 ? -5.263 10.069 15.808 1 17.435 413 ALA A C 1
ATOM 3317 O O . ALA A 1 245 ? -4.852 10.544 16.873 1 18.854 413 ALA A O 1
ATOM 3324 N N . ALA A 1 246 ? -6.449 10.39 15.269 1 16.789 414 ALA A N 1
ATOM 3325 C CA . ALA A 1 246 ? -7.43 11.183 15.98 1 17.105 414 ALA A CA 1
ATOM 3326 C C . ALA A 1 246 ? -7.849 10.5 17.29 1 16.31 414 ALA A C 1
ATOM 3327 O O . ALA A 1 246 ? -7.951 11.178 18.32 1 16.931 414 ALA A O 1
ATOM 3334 N N . ARG A 1 247 ? -7.975 9.191 17.277 1 16.808 415 ARG A N 1
ATOM 3335 C CA . ARG A 1 247 ? -8.256 8.442 18.502 1 19.116 415 ARG A CA 1
ATOM 3336 C C . ARG A 1 247 ? -7.164 8.628 19.554 1 20.172 415 ARG A C 1
ATOM 3337 O O . ARG A 1 247 ? -7.454 8.857 20.744 1 19.947 415 ARG A O 1
ATOM 3358 N N . VAL A 1 248 ? -5.894 8.585 19.103 1 18.265 416 VAL A N 1
ATOM 3359 C CA . VAL A 1 248 ? -4.788 8.724 20.029 1 17.588 416 VAL A CA 1
ATOM 3360 C C . VAL A 1 248 ? -4.749 10.132 20.584 1 17.672 416 VAL A C 1
ATOM 3361 O O . VAL A 1 248 ? -4.591 10.3 21.785 1 17.114 416 VAL A O 1
ATOM 3374 N N . ARG A 1 249 ? -4.979 11.141 19.72 1 16.12 417 ARG A N 1
ATOM 3375 C CA . ARG A 1 249 ? -5.009 12.522 20.137 1 16.979 417 ARG A CA 1
ATOM 3376 C C . ARG A 1 249 ? -6.142 12.784 21.13 1 16.391 417 ARG A C 1
ATOM 3377 O O . ARG A 1 249 ? -5.975 13.526 22.092 1 17.322 417 ARG A O 1
ATOM 3398 N N . ALA A 1 250 ? -7.301 12.153 20.94 1 18.915 418 ALA A N 1
ATOM 3399 C CA . ALA A 1 250 ? -8.452 12.322 21.832 1 18.641 418 ALA A CA 1
ATOM 3400 C C . ALA A 1 250 ? -8.145 11.79 23.23 1 19.693 418 ALA A C 1
ATOM 3401 O O . ALA A 1 250 ? -8.806 12.191 24.187 1 19.67 418 ALA A O 1
ATOM 3408 N N . ALA A 1 251 ? -7.129 10.932 23.349 1 17.7 419 ALA A N 1
ATOM 3409 C CA . ALA A 1 251 ? -6.75 10.373 24.641 1 20.138 419 ALA A CA 1
ATOM 3410 C C . ALA A 1 251 ? -5.614 11.183 25.27 1 18.174 419 ALA A C 1
ATOM 3411 O O . ALA A 1 251 ? -5.037 10.773 26.264 1 20.355 419 ALA A O 1
ATOM 3418 N N . GLY A 1 252 ? -5.305 12.334 24.696 1 18.006 420 GLY A N 1
ATOM 3419 C CA . GLY A 1 252 ? -4.413 13.311 25.29 1 19.767 420 GLY A CA 1
ATOM 3420 C C . GLY A 1 252 ? -2.939 13.048 24.984 1 19.162 420 GLY A C 1
ATOM 3421 O O . GLY A 1 252 ? -2.076 13.598 25.648 1 22.389 420 GLY A O 1
ATOM 3425 N N . LYS A 1 253 ? -2.646 12.192 24.003 1 18.341 421 LYS A N 1
ATOM 3426 C CA . LYS A 1 253 ? -1.279 11.896 23.604 1 18.17 421 LYS A CA 1
ATOM 3427 C C . LYS A 1 253 ? -0.802 12.887 22.548 1 17.105 421 LYS A C 1
ATOM 3428 O O . LYS A 1 253 ? -1.581 13.459 21.788 1 19.277 421 LYS A O 1
ATOM 3447 N N . LEU A 1 254 ? 0.496 13.148 22.581 1 15.893 422 LEU A N 1
ATOM 3448 C CA . LEU A 1 254 ? 1.132 13.988 21.582 1 15.049 422 LEU A CA 1
ATOM 3449 C C . LEU A 1 254 ? 1.172 13.215 20.265 1 17.33 422 LEU A C 1
ATOM 3450 O O . LEU A 1 254 ? 1.785 12.169 20.22 1 20.827 422 LEU A O 1
ATOM 3466 N N . VAL A 1 255 ? 0.703 13.827 19.182 1 16.831 423 VAL A N 1
ATOM 3467 C CA . VAL A 1 255 ? 0.808 13.184 17.881 1 17.902 423 VAL A CA 1
ATOM 3468 C C . VAL A 1 255 ? 1.734 14.029 17.025 1 15.723 423 VAL A C 1
ATOM 3469 O O . VAL A 1 255 ? 1.432 15.186 16.768 1 16.934 423 VAL A O 1
ATOM 3482 N N . LEU A 1 256 ? 2.85 13.416 16.61 1 17.378 424 LEU A N 1
ATOM 3483 C CA . LEU A 1 256 ? 3.859 14.053 15.781 1 16.666 424 LEU A CA 1
ATOM 3484 C C . LEU A 1 256 ? 3.69 13.495 14.372 1 18.207 424 LEU A C 1
ATOM 3485 O O . LEU A 1 256 ? 3.975 12.326 14.141 1 17.961 424 LEU A O 1
ATOM 3501 N N . SER A 1 257 ? 3.271 14.354 13.42 1 17.496 425 SER A N 1
ATOM 3502 C CA . SER A 1 257 ? 3.057 13.855 12.066 1 16.608 425 SER A CA 1
ATOM 3503 C C . SER A 1 257 ? 4.259 14.272 11.237 1 14.86 425 SER A C 1
ATOM 3504 O O . SER A 1 257 ? 4.757 15.386 11.352 1 18.043 425 SER A O 1
ATOM 3511 N N . THR A 1 258 ? 4.768 13.33 10.447 1 15.317 426 THR A N 1
ATOM 3512 C CA . THR A 1 258 ? 5.831 13.613 9.53 1 16.74 426 THR A CA 1
ATOM 3513 C C . THR A 1 258 ? 5.304 13.325 8.122 1 16.733 426 THR A C 1
ATOM 3514 O O . THR A 1 258 ? 4.89 12.204 7.839 1 15.715 426 THR A O 1
ATOM 3524 N N . ASP A 1 259 ? 5.391 14.334 7.224 1 17.626 427 ASP A N 1
ATOM 3525 C CA . ASP A 1 259 ? 5.025 14.136 5.835 1 16.552 427 ASP A CA 1
ATOM 3526 C C . ASP A 1 259 ? 6.226 14.528 4.978 1 18.632 427 ASP A C 1
ATOM 3527 O O . ASP A 1 259 ? 7.202 15.093 5.479 1 16.575 427 ASP A O 1
ATOM 3536 N N . TYR A 1 260 ? 6.206 14.103 3.713 1 19.293 428 TYR A N 1
ATOM 3537 C CA . TYR A 1 260 ? 7.406 14.171 2.88 1 17.547 428 TYR A CA 1
ATOM 3538 C C . TYR A 1 260 ? 7.03 14.862 1.575 1 18.46 428 TYR A C 1
ATOM 3539 O O . TYR A 1 260 ? 6.274 14.281 0.793 1 19.574 428 TYR A O 1
ATOM 3556 N N . ALA A 1 261 ? 7.434 16.113 1.443 1 18.353 429 ALA A N 1
ATOM 3557 C CA . ALA A 1 261 ? 6.992 16.937 0.317 1 19.506 429 ALA A CA 1
ATOM 3558 C C . ALA A 1 261 ? 7.867 18.167 0.246 1 20.211 429 ALA A C 1
ATOM 3559 O O . ALA A 1 261 ? 8.35 18.638 1.289 1 18.855 429 ALA A O 1
ATOM 3566 N N . THR A 1 262 ? 8.056 18.684 -0.975 1 19.592 430 THR A N 1
ATOM 3567 C CA . THR A 1 262 ? 8.789 19.937 -1.165 1 20.954 430 THR A CA 1
ATOM 3568 C C . THR A 1 262 ? 7.967 20.95 -1.936 1 21.541 430 THR A C 1
ATOM 3569 O O . THR A 1 262 ? 8.29 22.14 -1.848 1 26.031 430 THR A O 1
ATOM 3579 N N . GLN A 1 263 ? 6.889 20.541 -2.631 1 20.169 431 GLN A N 1
ATOM 3580 C CA . GLN A 1 263 ? 6.051 21.508 -3.32 1 21.325 431 GLN A CA 1
ATOM 3581 C C . GLN A 1 263 ? 5.32 22.348 -2.269 1 24.601 431 GLN A C 1
ATOM 3582 O O . GLN A 1 263 ? 4.691 21.803 -1.353 1 23.132 431 GLN A O 1
ATOM 3596 N N . SER A 1 264 ? 5.356 23.676 -2.439 1 23.803 432 SER A N 1
ATOM 3597 C CA . SER A 1 264 ? 4.915 24.576 -1.389 1 26.33 432 SER A CA 1
ATOM 3598 C C . SER A 1 264 ? 3.435 24.368 -1.052 1 27.472 432 SER A C 1
ATOM 3599 O O . SER A 1 264 ? 3.087 24.429 0.125 1 22.109 432 SER A O 1
ATOM 3606 N N . ALA A 1 265 ? 2.559 24.062 -2.031 1 20.733 433 ALA A N 1
ATOM 3607 C CA . ALA A 1 265 ? 1.154 23.857 -1.713 1 23.696 433 ALA A CA 1
ATOM 3608 C C . ALA A 1 265 ? 0.949 22.583 -0.879 1 23.216 433 ALA A C 1
ATOM 3609 O O . ALA A 1 265 ? 0.013 22.511 -0.064 1 22.91 433 ALA A O 1
ATOM 3616 N N . HIS A 1 266 ? 1.79 21.565 -1.127 1 22.69 434 HIS A N 1
ATOM 3617 C CA . HIS A 1 266 ? 1.708 20.301 -0.408 1 19.688 434 HIS A CA 1
ATOM 3618 C C . HIS A 1 266 ? 2.239 20.478 1.014 1 20.241 434 HIS A C 1
ATOM 3619 O O . HIS A 1 266 ? 1.651 19.954 1.956 1 18.399 434 HIS A O 1
ATOM 3632 N N . VAL A 1 267 ? 3.37 21.178 1.162 1 17.913 435 VAL A N 1
ATOM 3633 C CA . VAL A 1 267 ? 3.902 21.481 2.485 1 18.926 435 VAL A CA 1
ATOM 3634 C C . VAL A 1 267 ? 2.825 22.185 3.316 1 19.238 435 VAL A C 1
ATOM 3635 O O . VAL A 1 267 ? 2.471 21.737 4.416 1 16.522 435 VAL A O 1
ATOM 3648 N N . ALA A 1 268 ? 2.217 23.212 2.727 1 18.393 436 ALA A N 1
ATOM 3649 C CA . ALA A 1 268 ? 1.216 23.997 3.435 1 18.61 436 ALA A CA 1
ATOM 3650 C C . ALA A 1 268 ? 0.02 23.132 3.814 1 17.422 436 ALA A C 1
ATOM 3651 O O . ALA A 1 268 ? -0.572 23.29 4.879 1 18.549 436 ALA A O 1
ATOM 3658 N N . ASP A 1 269 ? -0.367 22.217 2.913 1 17.347 437 ASP A N 1
ATOM 3659 C CA . ASP A 1 269 ? -1.532 21.39 3.137 1 19.084 437 ASP A CA 1
ATOM 3660 C C . ASP A 1 269 ? -1.273 20.424 4.303 1 17.718 437 ASP A C 1
ATOM 3661 O O . ASP A 1 269 ? -2.155 20.194 5.132 1 16.875 437 ASP A O 1
ATOM 3670 N N . ALA A 1 270 ? -0.079 19.831 4.36 1 17.45 438 ALA A N 1
ATOM 3671 C CA . ALA A 1 270 ? 0.246 18.92 5.472 1 17.685 438 ALA A CA 1
ATOM 3672 C C . ALA A 1 270 ? 0.232 19.694 6.802 1 18.398 438 ALA A C 1
ATOM 3673 O O . ALA A 1 270 ? -0.41 19.259 7.763 1 18.494 438 ALA A O 1
ATOM 3680 N N . TYR A 1 271 ? 0.924 20.828 6.854 1 20.35 439 TYR A N 1
ATOM 3681 C CA . TYR A 1 271 ? 0.992 21.604 8.09 1 17.771 439 TYR A CA 1
ATOM 3682 C C . TYR A 1 271 ? -0.414 22.025 8.525 1 21.6 439 TYR A C 1
ATOM 3683 O O . TYR A 1 271 ? -0.769 21.884 9.69 1 18.899 439 TYR A O 1
ATOM 3700 N N . THR A 1 272 ? -1.224 22.49 7.569 1 19.284 440 THR A N 1
ATOM 3701 C CA . THR A 1 272 ? -2.533 23.027 7.882 1 19.545 440 THR A CA 1
ATOM 3702 C C . THR A 1 272 ? -3.45 21.946 8.427 1 18.003 440 THR A C 1
ATOM 3703 O O . THR A 1 272 ? -4.164 22.159 9.418 1 19.166 440 THR A O 1
ATOM 3713 N N . ARG A 1 273 ? -3.519 20.806 7.731 1 16.842 441 ARG A N 1
ATOM 3714 C CA . ARG A 1 273 ? -4.474 19.784 8.094 1 16.034 441 ARG A CA 1
ATOM 3715 C C . ARG A 1 273 ? -4.012 19.114 9.381 1 18.473 441 ARG A C 1
ATOM 3716 O O . ARG A 1 273 ? -4.841 18.769 10.234 1 17.68 441 ARG A O 1
ATOM 3737 N N . SER A 1 274 ? -2.677 18.923 9.52 1 16.073 442 SER A N 1
ATOM 3738 C CA . SER A 1 274 ? -2.154 18.307 10.748 1 17.039 442 SER A CA 1
ATOM 3739 C C . SER A 1 274 ? -2.548 19.122 11.987 1 17.848 442 SER A C 1
ATOM 3740 O O . SER A 1 274 ? -3.047 18.577 12.99 1 19.523 442 SER A O 1
ATOM 3747 N N . ARG A 1 275 ? -2.295 20.434 11.942 1 18.737 443 ARG A N 1
ATOM 3748 C CA . ARG A 1 275 ? -2.62 21.329 13.039 1 18.45 443 ARG A CA 1
ATOM 3749 C C . ARG A 1 275 ? -4.134 21.374 13.273 1 20.79 443 ARG A C 1
ATOM 3750 O O . ARG A 1 275 ? -4.562 21.344 14.411 1 18.45 443 ARG A O 1
ATOM 3771 N N . ALA A 1 276 ? -4.942 21.368 12.209 1 19.609 444 ALA A N 1
ATOM 3772 C CA . ALA A 1 276 ? -6.402 21.353 12.353 1 20.676 444 ALA A CA 1
ATOM 3773 C C . ALA A 1 276 ? -6.898 20.102 13.078 1 21.725 444 ALA A C 1
ATOM 3774 O O . ALA A 1 276 ? -7.863 20.169 13.823 1 22.219 444 ALA A O 1
ATOM 3781 N N . ALA A 1 277 ? -6.206 18.975 12.921 1 21.363 445 ALA A N 1
ATOM 3782 C CA . ALA A 1 277 ? -6.574 17.723 13.575 1 20.638 445 ALA A CA 1
ATOM 3783 C C . ALA A 1 277 ? -6.074 17.652 15.022 1 22.739 445 ALA A C 1
ATOM 3784 O O . ALA A 1 277 ? -6.417 16.712 15.74 1 25.889 445 ALA A O 1
ATOM 3791 N N . GLY A 1 278 ? -5.274 18.617 15.463 1 20.632 446 GLY A N 1
ATOM 3792 C CA . GLY A 1 278 ? -4.731 18.633 16.808 1 22.593 446 GLY A CA 1
ATOM 3793 C C . GLY A 1 278 ? -3.345 17.993 16.895 1 19.837 446 GLY A C 1
ATOM 3794 O O . GLY A 1 278 ? -2.88 17.647 17.981 1 20.372 446 GLY A O 1
ATOM 3798 N N . PHE A 1 279 ? -2.726 17.74 15.73 1 19.091 447 PHE A N 1
ATOM 3799 C CA . PHE A 1 279 ? -1.429 17.079 15.701 1 17.578 447 PHE A CA 1
ATOM 3800 C C . PHE A 1 279 ? -0.339 18.139 15.57 1 18.853 447 PHE A C 1
ATOM 3801 O O . PHE A 1 279 ? -0.598 19.315 15.326 1 21.18 447 PHE A O 1
ATOM 3818 N N . VAL A 1 280 ? 0.907 17.686 15.717 1 15.864 448 VAL A N 1
ATOM 3819 C CA . VAL A 1 280 ? 2.068 18.55 15.574 1 16.821 448 VAL A CA 1
ATOM 3820 C C . VAL A 1 280 ? 2.819 18.076 14.337 1 16.14 448 VAL A C 1
ATOM 3821 O O . VAL A 1 280 ? 3.401 17.001 14.331 1 16.519 448 VAL A O 1
ATOM 3834 N N . PRO A 1 281 ? 2.832 18.889 13.268 1 16.438 449 PRO A N 1
ATOM 3835 C CA . PRO A 1 281 ? 3.458 18.5 12.004 1 16.437 449 PRO A CA 1
ATOM 3836 C C . PRO A 1 281 ? 4.915 18.87 11.815 1 14.567 449 PRO A C 1
ATOM 3837 O O . PRO A 1 281 ? 5.435 19.85 12.377 1 15.222 449 PRO A O 1
ATOM 3848 N N . TYR A 1 282 ? 5.52 18.073 10.949 1 15.404 450 TYR A N 1
ATOM 3849 C CA . TYR A 1 282 ? 6.793 18.359 10.312 1 15.625 450 TYR A CA 1
ATOM 3850 C C . TYR A 1 282 ? 6.735 17.802 8.904 1 15.283 450 TYR A C 1
ATOM 3851 O O . TYR A 1 282 ? 6.081 16.783 8.656 1 16.675 450 TYR A O 1
ATOM 3868 N N . VAL A 1 283 ? 7.34 18.548 7.973 1 14.825 451 VAL A N 1
ATOM 3869 C CA . VAL A 1 283 ? 7.474 18.046 6.617 1 16.121 451 VAL A CA 1
ATOM 3870 C C . VAL A 1 283 ? 8.948 18.078 6.253 1 15.492 451 VAL A C 1
ATOM 3871 O O . VAL A 1 283 ? 9.658 19.038 6.525 1 18.149 451 VAL A O 1
ATOM 3884 N N . THR A 1 284 ? 9.432 16.994 5.659 1 17.123 452 THR A N 1
ATOM 3885 C CA . THR A 1 284 ? 10.852 16.88 5.426 1 16.606 452 THR A CA 1
ATOM 3886 C C . THR A 1 284 ? 11.04 15.922 4.25 1 17.222 452 THR A C 1
ATOM 3887 O O . THR A 1 284 ? 10.116 15.731 3.45 1 16.863 452 THR A O 1
ATOM 3897 N N . VAL A 1 285 ? 12.269 15.428 4.152 1 17.175 453 VAL A N 1
ATOM 3898 C CA . VAL A 1 285 ? 12.712 14.537 3.102 1 20.082 453 VAL A CA 1
ATOM 3899 C C . VAL A 1 285 ? 12.789 13.113 3.634 1 19.215 453 VAL A C 1
ATOM 3900 O O . VAL A 1 285 ? 13.135 12.87 4.773 1 16.891 453 VAL A O 1
ATOM 3913 N N . ARG A 1 286 ? 12.468 12.152 2.771 1 19.908 454 ARG A N 1
ATOM 3914 C CA . ARG A 1 286 ? 12.361 10.757 3.155 1 20.476 454 ARG A CA 1
ATOM 3915 C C . ARG A 1 286 ? 13.667 10.208 3.72 1 17.527 454 ARG A C 1
ATOM 3916 O O . ARG A 1 286 ? 13.665 9.289 4.546 1 18.782 454 ARG A O 1
ATOM 3937 N N . ALA A 1 287 ? 14.791 10.754 3.295 1 17.798 455 ALA A N 1
ATOM 3938 C CA . ALA A 1 287 ? 16.081 10.29 3.753 1 20.724 455 ALA A CA 1
ATOM 3939 C C . ALA A 1 287 ? 16.321 10.627 5.23 1 19.243 455 ALA A C 1
ATOM 3940 O O . ALA A 1 287 ? 17.224 10.045 5.843 1 20.16 455 ALA A O 1
ATOM 3947 N N . LEU A 1 288 ? 15.57 11.593 5.773 1 19.396 456 LEU A N 1
ATOM 3948 C CA . LEU A 1 288 ? 15.716 12.011 7.154 1 16.473 456 LEU A CA 1
ATOM 3949 C C . LEU A 1 288 ? 17.185 12.267 7.454 1 18.733 456 LEU A C 1
ATOM 3950 O O . LEU A 1 288 ? 17.704 11.822 8.491 1 18.023 456 LEU A O 1
ATOM 3966 N N . ASP A 1 289 ? 17.833 13.062 6.592 1 18.334 457 ASP A N 1
ATOM 3967 C CA . ASP A 1 289 ? 19.287 13.169 6.578 1 19.582 457 ASP A CA 1
ATOM 3968 C C . ASP A 1 289 ? 19.734 14.608 6.747 1 17.839 457 ASP A C 1
ATOM 3969 O O . ASP A 1 289 ? 20.873 14.929 6.406 1 21.442 457 ASP A O 1
ATOM 3978 N N . ARG A 1 290 ? 18.844 15.457 7.276 1 18.178 458 ARG A N 1
ATOM 3979 C CA . ARG A 1 290 ? 19.077 16.879 7.385 1 18.497 458 ARG A CA 1
ATOM 3980 C C . ARG A 1 290 ? 17.92 17.486 8.182 1 16.051 458 ARG A C 1
ATOM 3981 O O . ARG A 1 290 ? 16.871 16.856 8.379 1 18.787 458 ARG A O 1
ATOM 4002 N N . VAL A 1 291 ? 18.155 18.702 8.689 1 16.68 459 VAL A N 1
ATOM 4003 C CA . VAL A 1 291 ? 17.132 19.478 9.373 1 15.91 459 VAL A CA 1
ATOM 4004 C C . VAL A 1 291 ? 16.391 20.353 8.367 1 18.134 459 VAL A C 1
ATOM 4005 O O . VAL A 1 291 ? 16.822 21.467 8.09 1 19.778 459 VAL A O 1
ATOM 4018 N N . THR A 1 292 ? 15.301 19.837 7.802 1 16.409 460 THR A N 1
ATOM 4019 C CA . THR A 1 292 ? 14.472 20.663 6.934 1 15.538 460 THR A CA 1
ATOM 4020 C C . THR A 1 292 ? 13.87 21.803 7.753 1 18.937 460 THR A C 1
ATOM 4021 O O . THR A 1 292 ? 13.431 21.62 8.87 1 18.443 460 THR A O 1
ATOM 4031 N N . VAL A 1 293 ? 13.831 22.985 7.145 1 17.194 461 VAL A N 1
ATOM 4032 C CA . VAL A 1 293 ? 13.162 24.129 7.708 1 19.244 461 VAL A CA 1
ATOM 4033 C C . VAL A 1 293 ? 12.265 24.659 6.596 1 19.976 461 VAL A C 1
ATOM 4034 O O . VAL A 1 293 ? 12.764 25.079 5.55 1 19.341 461 VAL A O 1
ATOM 4047 N N . ASN A 1 294 ? 10.962 24.623 6.843 1 17.439 462 ASN A N 1
ATOM 4048 C CA . ASN A 1 294 ? 9.966 25.103 5.897 1 18.984 462 ASN A CA 1
ATOM 4049 C C . ASN A 1 294 ? 9.569 26.515 6.32 1 19.611 462 ASN A C 1
ATOM 4050 O O . ASN A 1 294 ? 8.805 26.72 7.253 1 20.347 462 ASN A O 1
ATOM 4061 N N . ALA A 1 295 ? 10.091 27.514 5.601 1 21.909 463 ALA A N 1
ATOM 4062 C CA . ALA A 1 295 ? 9.885 28.899 5.999 1 24.058 463 ALA A CA 1
ATOM 4063 C C . ALA A 1 295 ? 8.391 29.218 6.052 1 21.853 463 ALA A C 1
ATOM 4064 O O . ALA A 1 295 ? 7.632 28.927 5.121 1 24.331 463 ALA A O 1
ATOM 4071 N N . GLY A 1 296 ? 7.967 29.823 7.168 1 22.391 464 GLY A N 1
ATOM 4072 C CA . GLY A 1 296 ? 6.568 30.162 7.34 1 25.18 464 GLY A CA 1
ATOM 4073 C C . GLY A 1 296 ? 5.792 29.094 8.096 1 24.835 464 GLY A C 1
ATOM 4074 O O . GLY A 1 296 ? 4.686 29.379 8.542 1 28.092 464 GLY A O 1
ATOM 4078 N N . TRP A 1 297 ? 6.364 27.885 8.22 1 20.938 465 TRP A N 1
ATOM 4079 C CA . TRP A 1 297 ? 5.689 26.774 8.849 1 17.872 465 TRP A CA 1
ATOM 4080 C C . TRP A 1 297 ? 6.439 26.339 10.09 1 18.283 465 TRP A C 1
ATOM 4081 O O . TRP A 1 297 ? 5.788 26.013 11.093 1 21.018 465 TRP A O 1
ATOM 4102 N N . ASP A 1 298 ? 7.78 26.352 10.014 1 17.026 466 ASP A N 1
ATOM 4103 C CA . ASP A 1 298 ? 8.613 25.932 11.125 1 18.339 466 ASP A CA 1
ATOM 4104 C C . ASP A 1 298 ? 9.139 27.174 11.839 1 20.543 466 ASP A C 1
ATOM 4105 O O . ASP A 1 298 ? 9.229 28.249 11.223 1 21.015 466 ASP A O 1
ATOM 4114 N N . PRO A 1 299 ? 9.54 27.043 13.12 1 21.684 467 PRO A N 1
ATOM 4115 C CA . PRO A 1 299 ? 10.01 28.193 13.899 1 23.633 467 PRO A CA 1
ATOM 4116 C C . PRO A 1 299 ? 11.332 28.674 13.307 1 27.779 467 PRO A C 1
ATOM 4117 O O . PRO A 1 299 ? 12.14 27.87 12.878 1 28.278 467 PRO A O 1
ATOM 4128 N N . GLN A 1 300 ? 11.547 29.99 13.295 1 33.954 468 GLN A N 1
ATOM 4129 C CA . GLN A 1 300 ? 12.834 30.542 12.885 1 42.357 468 GLN A CA 1
ATOM 4130 C C . GLN A 1 300 ? 13.214 31.766 13.739 1 42.674 468 GLN A C 1
ATOM 4131 O O . GLN A 1 300 ? 12.287 32.376 14.264 1 41.3 468 GLN A O 1
ATOM 4146 N N . GLN B 1 29 ? 31.91 41.417 11.671 0.33 31.625 197 GLN D N 1
ATOM 4147 C CA . GLN B 1 29 ? 31.205 41.095 10.402 0.33 28.885 197 GLN D CA 1
ATOM 4148 C C . GLN B 1 29 ? 32.054 40.13 9.582 0.33 26.362 197 GLN D C 1
ATOM 4149 O O . GLN B 1 29 ? 33.273 40.251 9.533 0.33 29.575 197 GLN D O 1
ATOM 4163 N N . VAL B 1 30 ? 31.389 39.194 8.902 0.33 24.405 198 VAL D N 1
ATOM 4164 C CA . VAL B 1 30 ? 32.018 38.448 7.829 0.33 23.138 198 VAL D CA 1
ATOM 4165 C C . VAL B 1 30 ? 32.48 39.455 6.779 0.33 24.423 198 VAL D C 1
ATOM 4166 O O . VAL B 1 30 ? 31.682 40.24 6.268 0.33 23.501 198 VAL D O 1
ATOM 4179 N N . PRO B 1 31 ? 33.773 39.445 6.402 0.33 24.88 199 PRO D N 1
ATOM 4180 C CA . PRO B 1 31 ? 34.263 40.304 5.328 0.33 25.071 199 PRO D CA 1
ATOM 4181 C C . PRO B 1 31 ? 33.54 40.033 4.015 0.33 24.789 199 PRO D C 1
ATOM 4182 O O . PRO B 1 31 ? 33.15 38.901 3.739 0.33 22.686 199 PRO D O 1
ATOM 4193 N N . TRP B 1 32 ? 33.4 41.097 3.218 0.33 22.961 200 TRP D N 1
ATOM 4194 C CA . TRP B 1 32 ? 32.841 41.027 1.882 0.33 22.622 200 TRP D CA 1
ATOM 4195 C C . TRP B 1 32 ? 33.475 39.892 1.081 0.33 22.997 200 TRP D C 1
ATOM 4196 O O . TRP B 1 32 ? 32.776 39.128 0.424 0.33 23.723 200 TRP D O 1
ATOM 4217 N N . SER B 1 33 ? 34.805 39.767 1.175 0.33 23.597 201 SER D N 1
ATOM 4218 C CA . SER B 1 33 ? 35.551 38.792 0.393 0.33 25.176 201 SER D CA 1
ATOM 4219 C C . SER B 1 33 ? 35.307 37.357 0.869 0.33 24.255 201 SER D C 1
ATOM 4220 O O . SER B 1 33 ? 35.678 36.425 0.17 0.33 25.888 201 SER D O 1
ATOM 4227 N N . ASN B 1 34 ? 34.687 37.17 2.035 0.33 24.99 202 ASN D N 1
ATOM 4228 C CA . ASN B 1 34 ? 34.463 35.82 2.541 0.33 24.918 202 ASN D CA 1
ATOM 4229 C C . ASN B 1 34 ? 32.974 35.467 2.617 0.33 22.454 202 ASN D C 1
ATOM 4230 O O . ASN B 1 34 ? 32.605 34.478 3.248 0.33 21.863 202 ASN D O 1
ATOM 4241 N N . VAL B 1 35 ? 32.118 36.247 1.951 0.33 20.237 203 VAL D N 1
ATOM 4242 C CA . VAL B 1 35 ? 30.688 35.975 1.956 0.33 18.778 203 VAL D CA 1
ATOM 4243 C C . VAL B 1 35 ? 30.44 34.682 1.179 0.33 18.181 203 VAL D C 1
ATOM 4244 O O . VAL B 1 35 ? 30.841 34.546 0.034 0.33 17.235 203 VAL D O 1
ATOM 4257 N N . LYS B 1 36 ? 29.781 33.713 1.826 0.33 18.277 204 LYS D N 1
ATOM 4258 C CA . LYS B 1 36 ? 29.591 32.401 1.214 0.33 18.946 204 LYS D CA 1
ATOM 4259 C C . LYS B 1 36 ? 28.123 31.972 1.197 0.33 17.139 204 LYS D C 1
ATOM 4260 O O . LYS B 1 36 ? 27.803 30.922 0.651 0.33 18.433 204 LYS D O 1
ATOM 4279 N N . SER B 1 37 ? 27.236 32.797 1.759 0.33 16.525 205 SER D N 1
ATOM 4280 C CA . SER B 1 37 ? 25.809 32.512 1.793 0.33 14.637 205 SER D CA 1
ATOM 4281 C C . SER B 1 37 ? 25.069 33.832 1.96 0.33 14.117 205 SER D C 1
ATOM 4282 O O . SER B 1 37 ? 25.629 34.772 2.533 0.33 14.924 205 SER D O 1
ATOM 4289 N N . PHE B 1 38 ? 23.821 33.896 1.492 0.33 12.175 206 PHE D N 1
ATOM 4290 C CA . PHE B 1 38 ? 23.007 35.082 1.68 0.33 11.844 206 PHE D CA 1
ATOM 4291 C C . PHE B 1 38 ? 21.53 34.695 1.688 0.33 11.405 206 PHE D C 1
ATOM 4292 O O . PHE B 1 38 ? 21.118 33.69 1.107 0.33 11.989 206 PHE D O 1
ATOM 4309 N N . THR B 1 39 ? 20.742 35.51 2.386 0.33 11.358 207 THR D N 1
ATOM 4310 C CA . THR B 1 39 ? 19.293 35.453 2.263 0.33 10.946 207 THR D CA 1
ATOM 4311 C C . THR B 1 39 ? 18.798 36.809 1.749 0.33 11.261 207 THR D C 1
ATOM 4312 O O . THR B 1 39 ? 19.552 37.778 1.64 0.33 10.518 207 THR D O 1
ATOM 4322 N N . TYR B 1 40 ? 17.521 36.837 1.364 0.33 10.791 208 TYR D N 1
ATOM 4323 C CA . TYR B 1 40 ? 16.989 37.863 0.487 0.33 11.52 208 TYR D CA 1
ATOM 4324 C C . TYR B 1 40 ? 15.487 37.9 0.715 0.33 11.107 208 TYR D C 1
ATOM 4325 O O . TYR B 1 40 ? 14.774 36.994 0.277 0.33 10.281 208 TYR D O 1
ATOM 4342 N N . GLN B 1 41 ? 15.028 38.919 1.447 0.33 10.769 209 GLN D N 1
ATOM 4343 C CA . GLN B 1 41 ? 13.626 39.011 1.814 0.33 12.083 209 GLN D CA 1
ATOM 4344 C C . GLN B 1 41 ? 13.226 40.479 1.783 0.33 12.222 209 GLN D C 1
ATOM 4345 O O . GLN B 1 41 ? 13.866 41.307 2.426 0.33 11.569 209 GLN D O 1
ATOM 4359 N N . LEU B 1 42 ? 12.159 40.767 1.029 0.33 12.43 210 LEU D N 1
ATOM 4360 C CA . LEU B 1 42 ? 11.764 42.124 0.725 0.33 13.237 210 LEU D CA 1
ATOM 4361 C C . LEU B 1 42 ? 10.414 42.456 1.357 0.33 14.373 210 LEU D C 1
ATOM 4362 O O . LEU B 1 42 ? 10.048 43.617 1.363 0.33 15.643 210 LEU D O 1
ATOM 4378 N N . THR B 1 43 ? 9.674 41.476 1.886 0.33 14.786 211 THR D N 1
ATOM 4379 C CA . THR B 1 43 ? 8.354 41.767 2.432 0.33 15.966 211 THR D CA 1
ATOM 4380 C C . THR B 1 43 ? 7.973 40.7 3.454 0.33 16.739 211 THR D C 1
ATOM 4381 O O . THR B 1 43 ? 8.687 39.723 3.611 0.33 16.037 211 THR D O 1
ATOM 4391 N N . ASN B 1 44 ? 6.841 40.902 4.147 0.33 17.526 212 ASN D N 1
ATOM 4392 C CA . ASN B 1 44 ? 6.321 39.935 5.112 0.33 18.991 212 ASN D CA 1
ATOM 4393 C C . ASN B 1 44 ? 7.307 39.711 6.256 0.33 18.792 212 ASN D C 1
ATOM 4394 O O . ASN B 1 44 ? 7.555 38.576 6.669 0.33 21.239 212 ASN D O 1
ATOM 4405 N N . TYR B 1 45 ? 7.921 40.792 6.746 0.33 18.913 213 TYR D N 1
ATOM 4406 C CA . TYR B 1 45 ? 8.818 40.69 7.89 0.33 19.304 213 TYR D CA 1
ATOM 4407 C C . TYR B 1 45 ? 7.983 40.361 9.12 0.33 21.525 213 TYR D C 1
ATOM 4408 O O . TYR B 1 45 ? 7.032 41.078 9.41 0.33 25.924 213 TYR D O 1
ATOM 4425 N N . PRO B 1 46 ? 8.276 39.276 9.874 0.33 21.965 214 PRO D N 1
ATOM 4426 C CA . PRO B 1 46 ? 7.44 38.892 11.016 0.33 22.683 214 PRO D CA 1
ATOM 4427 C C . PRO B 1 46 ? 7.456 39.986 12.076 0.33 23.189 214 PRO D C 1
ATOM 4428 O O . PRO B 1 46 ? 8.532 40.405 12.503 0.33 22.183 214 PRO D O 1
ATOM 4439 N N . GLN B 1 47 ? 6.25 40.472 12.414 0.33 26.341 215 GLN D N 1
ATOM 4440 C CA . GLN B 1 47 ? 6.032 41.536 13.384 0.33 29.262 215 GLN D CA 1
ATOM 4441 C C . GLN B 1 47 ? 6.786 42.787 12.941 0.33 27.26 215 GLN D C 1
ATOM 4442 O O . GLN B 1 47 ? 7.076 43.67 13.748 0.33 27.519 215 GLN D O 1
ATOM 4456 N N . GLY B 1 48 ? 7.063 42.856 11.637 0.33 25.887 216 GLY D N 1
ATOM 4457 C CA . GLY B 1 48 ? 7.732 43.994 11.035 0.33 24.244 216 GLY D CA 1
ATOM 4458 C C . GLY B 1 48 ? 9.221 44.035 11.377 0.33 22.418 216 GLY D C 1
ATOM 4459 O O . GLY B 1 48 ? 9.869 45.051 11.143 0.33 20.979 216 GLY D O 1
ATOM 4463 N N . LYS B 1 49 ? 9.781 42.904 11.835 0.33 20.154 217 LYS D N 1
ATOM 4464 C CA . LYS B 1 49 ? 11.133 42.886 12.367 0.33 20.248 217 LYS D CA 1
ATOM 4465 C C . LYS B 1 49 ? 12.037 41.957 11.556 0.33 18.968 217 LYS D C 1
ATOM 4466 O O . LYS B 1 49 ? 11.574 41.136 10.764 0.33 17.326 217 LYS D O 1
ATOM 4470 N N . LEU B 1 50 ? 13.343 42.117 11.792 0.33 17.816 218 LEU D N 1
ATOM 4471 C CA . LEU B 1 50 ? 14.386 41.372 11.099 0.33 17.506 218 LEU D CA 1
ATOM 4472 C C . LEU B 1 50 ? 14.924 40.216 11.954 0.33 17.674 218 LEU D C 1
ATOM 4473 O O . LEU B 1 50 ? 15.968 39.639 11.638 0.33 16.568 218 LEU D O 1
ATOM 4489 N N . ASP B 1 51 ? 14.199 39.846 13.025 0.33 18.235 219 ASP D N 1
ATOM 4490 C CA . ASP B 1 51 ? 14.708 38.922 14.035 0.33 18.672 219 ASP D CA 1
ATOM 4491 C C . ASP B 1 51 ? 14.99 37.546 13.441 0.33 17.126 219 ASP D C 1
ATOM 4492 O O . ASP B 1 51 ? 15.982 36.925 13.795 0.33 19.814 219 ASP D O 1
ATOM 4501 N N . ALA B 1 52 ? 14.136 37.058 12.546 0.33 16.68 220 ALA D N 1
ATOM 4502 C CA . ALA B 1 52 ? 14.348 35.749 11.943 0.33 15.49 220 ALA D CA 1
ATOM 4503 C C . ALA B 1 52 ? 15.587 35.785 11.049 0.33 15.143 220 ALA D C 1
ATOM 4504 O O . ALA B 1 52 ? 16.379 34.848 11.043 0.33 14.411 220 ALA D O 1
ATOM 4511 N N . ILE B 1 53 ? 15.796 36.903 10.343 0.33 16.543 221 ILE D N 1
ATOM 4512 C CA . ILE B 1 53 ? 16.986 37.047 9.52 0.33 16.472 221 ILE D CA 1
ATOM 4513 C C . ILE B 1 53 ? 18.22 37.099 10.428 0.33 15.331 221 ILE D C 1
ATOM 4514 O O . ILE B 1 53 ? 19.217 36.434 10.183 0.33 14.59 221 ILE D O 1
ATOM 4530 N N . ALA B 1 54 ? 18.131 37.868 11.515 0.33 16.239 222 ALA D N 1
ATOM 4531 C CA . ALA B 1 54 ? 19.236 38.042 12.439 0.33 16.124 222 ALA D CA 1
ATOM 4532 C C . ALA B 1 54 ? 19.667 36.699 13.024 0.33 16.404 222 ALA D C 1
ATOM 4533 O O . ALA B 1 54 ? 20.863 36.445 13.201 0.33 17.954 222 ALA D O 1
ATOM 4540 N N . ALA B 1 55 ? 18.69 35.833 13.312 0.33 15.997 223 ALA D N 1
ATOM 4541 C CA . ALA B 1 55 ? 18.985 34.564 13.954 0.33 16.49 223 ALA D CA 1
ATOM 4542 C C . ALA B 1 55 ? 19.422 33.505 12.937 0.33 16.777 223 ALA D C 1
ATOM 4543 O O . ALA B 1 55 ? 19.888 32.454 13.346 0.33 18.146 223 ALA D O 1
ATOM 4550 N N . SER B 1 56 ? 19.248 33.75 11.626 0.33 16.54 224 SER D N 1
ATOM 4551 C CA . SER B 1 56 ? 19.67 32.8 10.6 0.33 15.128 224 SER D CA 1
ATOM 4552 C C . SER B 1 56 ? 21.193 32.738 10.555 0.33 14.865 224 SER D C 1
ATOM 4553 O O . SER B 1 56 ? 21.868 33.568 11.151 0.33 14.118 224 SER D O 1
ATOM 4560 N N . LYS B 1 57 ? 21.741 31.765 9.818 0.33 15.255 225 LYS D N 1
ATOM 4561 C CA . LYS B 1 57 ? 23.187 31.624 9.736 0.33 16.467 225 LYS D CA 1
ATOM 4562 C C . LYS B 1 57 ? 23.771 32.123 8.403 0.33 15.692 225 LYS D C 1
ATOM 4563 O O . LYS B 1 57 ? 24.914 31.786 8.065 0.33 18.46 225 LYS D O 1
ATOM 4582 N N . PHE B 1 58 ? 23.036 32.96 7.661 0.33 14.79 226 PHE D N 1
ATOM 4583 C CA . PHE B 1 58 ? 23.54 33.514 6.407 0.33 13.36 226 PHE D CA 1
ATOM 4584 C C . PHE B 1 58 ? 24.557 34.615 6.682 0.33 14.129 226 PHE D C 1
ATOM 4585 O O . PHE B 1 58 ? 24.44 35.335 7.669 0.33 13.619 226 PHE D O 1
ATOM 4602 N N . ASP B 1 59 ? 25.524 34.765 5.762 0.33 14.914 227 ASP D N 1
ATOM 4603 C CA . ASP B 1 59 ? 26.58 35.757 5.89 0.33 15.777 227 ASP D CA 1
ATOM 4604 C C . ASP B 1 59 ? 26.104 37.142 5.468 0.33 15.687 227 ASP D C 1
ATOM 4605 O O . ASP B 1 59 ? 26.713 38.155 5.81 0.33 15.645 227 ASP D O 1
ATOM 4614 N N . LEU B 1 60 ? 25.043 37.189 4.67 0.33 13.285 228 LEU D N 1
ATOM 4615 C CA . LEU B 1 60 ? 24.63 38.444 4.062 0.33 13.426 228 LEU D CA 1
ATOM 4616 C C . LEU B 1 60 ? 23.122 38.388 3.904 0.33 12.924 228 LEU D C 1
ATOM 4617 O O . LEU B 1 60 ? 22.599 37.329 3.602 0.33 11.992 228 LEU D O 1
ATOM 4633 N N . ALA B 1 61 ? 22.465 39.517 4.176 0.33 12.292 229 ALA D N 1
ATOM 4634 C CA . ALA B 1 61 ? 21.041 39.659 3.95 0.33 12.584 229 ALA D CA 1
ATOM 4635 C C . ALA B 1 61 ? 20.774 40.858 3.042 0.33 12.678 229 ALA D C 1
ATOM 4636 O O . ALA B 1 61 ? 21.377 41.924 3.194 0.33 11.515 229 ALA D O 1
ATOM 4643 N N . ILE B 1 62 ? 19.846 40.64 2.11 0.33 11.96 230 ILE D N 1
ATOM 4644 C CA . ILE B 1 62 ? 19.282 41.7 1.299 0.33 12.886 230 ILE D CA 1
ATOM 4645 C C . ILE B 1 62 ? 17.861 41.96 1.8 0.33 13.473 230 ILE D C 1
ATOM 4646 O O . ILE B 1 62 ? 17.013 41.067 1.755 0.33 13.79 230 ILE D O 1
ATOM 4662 N N . VAL B 1 63 ? 17.611 43.187 2.265 0.33 13.14 231 VAL D N 1
ATOM 4663 C CA . VAL B 1 63 ? 16.301 43.596 2.749 0.33 13.843 231 VAL D CA 1
ATOM 4664 C C . VAL B 1 63 ? 15.939 44.976 2.19 0.33 14.241 231 VAL D C 1
ATOM 4665 O O . VAL B 1 63 ? 16.793 45.692 1.665 0.33 14.038 231 VAL D O 1
ATOM 4678 N N . GLU B 1 64 ? 14.657 45.349 2.28 0.33 14.649 232 GLU D N 1
ATOM 4679 C CA . GLU B 1 64 ? 14.251 46.699 1.917 0.33 16.651 232 GLU D CA 1
ATOM 4680 C C . GLU B 1 64 ? 14.728 47.692 2.972 0.33 15.95 232 GLU D C 1
ATOM 4681 O O . GLU B 1 64 ? 15.176 47.308 4.038 0.33 15.133 232 GLU D O 1
ATOM 4693 N N . LEU B 1 65 ? 14.663 48.98 2.628 0.33 15.896 233 LEU D N 1
ATOM 4694 C CA . LEU B 1 65 ? 14.907 50.053 3.58 0.33 16.182 233 LEU D CA 1
ATOM 4695 C C . LEU B 1 65 ? 13.788 50.105 4.614 0.33 16.237 233 LEU D C 1
ATOM 4696 O O . LEU B 1 65 ? 14.02 50.637 5.696 0.33 19.305 233 LEU D O 1
ATOM 4712 N N . VAL B 1 66 ? 12.609 49.577 4.261 0.33 16.82 234 VAL D N 1
ATOM 4713 C CA . VAL B 1 66 ? 11.377 49.768 5.02 0.33 18.504 234 VAL D CA 1
ATOM 4714 C C . VAL B 1 66 ? 10.738 48.416 5.308 0.33 19.247 234 VAL D C 1
ATOM 4715 O O . VAL B 1 66 ? 10.876 47.478 4.531 0.33 17.418 234 VAL D O 1
ATOM 4728 N N . ARG B 1 67 ? 10.038 48.336 6.438 0.33 20.304 235 ARG D N 1
ATOM 4729 C CA . ARG B 1 67 ? 9.446 47.083 6.87 0.33 21.515 235 ARG D CA 1
ATOM 4730 C C . ARG B 1 67 ? 8.084 46.875 6.203 0.33 23.186 235 ARG D C 1
ATOM 4731 O O . ARG B 1 67 ? 7.514 45.791 6.316 0.33 24.344 235 ARG D O 1
ATOM 4752 N N . ASP B 1 68 ? 7.568 47.904 5.515 0.33 25.145 236 ASP D N 1
ATOM 4753 C CA . ASP B 1 68 ? 6.165 47.938 5.132 0.33 26.31 236 ASP D CA 1
ATOM 4754 C C . ASP B 1 68 ? 5.97 48.408 3.692 0.33 28.093 236 ASP D C 1
ATOM 4755 O O . ASP B 1 68 ? 4.845 48.712 3.297 0.33 29.796 236 ASP D O 1
ATOM 4764 N N . GLY B 1 69 ? 7.054 48.507 2.918 0.33 27.172 237 GLY D N 1
ATOM 4765 C CA . GLY B 1 69 ? 6.955 48.913 1.525 0.33 27.625 237 GLY D CA 1
ATOM 4766 C C . GLY B 1 69 ? 6.586 50.388 1.369 0.33 27.705 237 GLY D C 1
ATOM 4767 O O . GLY B 1 69 ? 6.256 50.847 0.276 0.33 29.287 237 GLY D O 1
ATOM 4771 N N . SER B 1 70 ? 6.618 51.131 2.479 0.33 28.217 238 SER D N 1
ATOM 4772 C CA . SER B 1 70 ? 6.209 52.526 2.468 0.33 28.47 238 SER D CA 1
ATOM 4773 C C . SER B 1 70 ? 7.245 53.383 3.2 0.33 27.132 238 SER D C 1
ATOM 4774 O O . SER B 1 70 ? 8.332 53.623 2.681 0.33 25.726 238 SER D O 1
ATOM 4781 N N . SER B 1 71 ? 6.957 53.812 4.429 0.33 27.944 239 SER D N 1
ATOM 4782 C CA . SER B 1 71 ? 7.868 54.729 5.095 0.33 27.154 239 SER D CA 1
ATOM 4783 C C . SER B 1 71 ? 8.307 54.222 6.464 0.33 24.967 239 SER D C 1
ATOM 4784 O O . SER B 1 71 ? 8.85 54.994 7.252 0.33 23.326 239 SER D O 1
ATOM 4791 N N . GLY B 1 72 ? 8.08 52.933 6.744 0.33 24.914 240 GLY D N 1
ATOM 4792 C CA . GLY B 1 72 ? 8.504 52.332 8 0.33 23.235 240 GLY D CA 1
ATOM 4793 C C . GLY B 1 72 ? 9.965 51.888 7.947 0.33 24.91 240 GLY D C 1
ATOM 4794 O O . GLY B 1 72 ? 10.256 50.692 7.926 0.33 22.367 240 GLY D O 1
ATOM 4798 N N . TYR B 1 73 ? 10.877 52.87 7.957 0.33 25.376 241 TYR D N 1
ATOM 4799 C CA . TYR B 1 73 ? 12.291 52.614 7.768 0.33 24.741 241 TYR D CA 1
ATOM 4800 C C . TYR B 1 73 ? 12.832 51.751 8.903 0.33 23.498 241 TYR D C 1
ATOM 4801 O O . TYR B 1 73 ? 12.597 52.021 10.074 0.33 24.645 241 TYR D O 1
ATOM 4818 N N . PHE B 1 74 ? 13.628 50.739 8.554 0.33 22.84 242 PHE D N 1
ATOM 4819 C CA . PHE B 1 74 ? 14.47 50.091 9.549 0.33 22.028 242 PHE D CA 1
ATOM 4820 C C . PHE B 1 74 ? 15.456 51.114 10.108 0.33 22.19 242 PHE D C 1
ATOM 4821 O O . PHE B 1 74 ? 16.011 51.925 9.378 0.33 21.043 242 PHE D O 1
ATOM 4838 N N . THR B 1 75 ? 15.653 51.078 11.431 0.33 22.769 243 THR D N 1
ATOM 4839 C CA . THR B 1 75 ? 16.49 52.053 12.101 0.33 22.278 243 THR D CA 1
ATOM 4840 C C . THR B 1 75 ? 17.922 51.541 12.092 0.33 22.414 243 THR D C 1
ATOM 4841 O O . THR B 1 75 ? 18.137 50.352 11.896 0.33 23.473 243 THR D O 1
ATOM 4851 N N . ALA B 1 76 ? 18.882 52.434 12.355 0.33 21.369 244 ALA D N 1
ATOM 4852 C CA . ALA B 1 76 ? 20.276 52.043 12.506 0.33 21.105 244 ALA D CA 1
ATOM 4853 C C . ALA B 1 76 ? 20.397 50.945 13.567 0.33 20.469 244 ALA D C 1
ATOM 4854 O O . ALA B 1 76 ? 21.172 50.007 13.412 0.33 19.539 244 ALA D O 1
ATOM 4861 N N . ALA B 1 77 ? 19.628 51.067 14.655 0.33 21.978 245 ALA D N 1
ATOM 4862 C CA . ALA B 1 77 ? 19.682 50.084 15.721 0.33 21.554 245 ALA D CA 1
ATOM 4863 C C . ALA B 1 77 ? 19.247 48.713 15.197 0.33 21.539 245 ALA D C 1
ATOM 4864 O O . ALA B 1 77 ? 19.849 47.71 15.544 0.33 21.783 245 ALA D O 1
ATOM 4871 N N . GLU B 1 78 ? 18.205 48.655 14.365 0.33 20.528 246 GLU D N 1
ATOM 4872 C CA . GLU B 1 78 ? 17.75 47.385 13.814 0.33 20.165 246 GLU D CA 1
ATOM 4873 C C . GLU B 1 78 ? 18.8 46.788 12.87 0.33 20.893 246 GLU D C 1
ATOM 4874 O O . GLU B 1 78 ? 19.06 45.587 12.884 0.33 21.715 246 GLU D O 1
ATOM 4886 N N . ILE B 1 79 ? 19.414 47.63 12.037 0.33 19.583 247 ILE D N 1
ATOM 4887 C CA . ILE B 1 79 ? 20.423 47.152 11.115 0.33 18.351 247 ILE D CA 1
ATOM 4888 C C . ILE B 1 79 ? 21.678 46.728 11.878 0.33 18.428 247 ILE D C 1
ATOM 4889 O O . ILE B 1 79 ? 22.283 45.707 11.542 0.33 17.322 247 ILE D O 1
ATOM 4905 N N . SER B 1 80 ? 22.035 47.47 12.934 0.33 18.769 248 SER D N 1
ATOM 4906 C CA . SER B 1 80 ? 23.192 47.128 13.748 0.33 19.886 248 SER D CA 1
ATOM 4907 C C . SER B 1 80 ? 23.017 45.734 14.352 0.33 19.293 248 SER D C 1
ATOM 4908 O O . SER B 1 80 ? 23.976 44.99 14.474 0.33 19.639 248 SER D O 1
ATOM 4915 N N . ALA B 1 81 ? 21.785 45.392 14.722 0.33 21.061 249 ALA D N 1
ATOM 4916 C CA . ALA B 1 81 ? 21.491 44.106 15.327 0.33 22.046 249 ALA D CA 1
ATOM 4917 C C . ALA B 1 81 ? 21.817 42.972 14.352 0.33 22.257 249 ALA D C 1
ATOM 4918 O O . ALA B 1 81 ? 22.315 41.938 14.78 0.33 21.717 249 ALA D O 1
ATOM 4925 N N . LEU B 1 82 ? 21.609 43.158 13.037 0.33 21.898 250 LEU D N 1
ATOM 4926 C CA . LEU B 1 82 ? 22.019 42.147 12.066 0.33 21.616 250 LEU D CA 1
ATOM 4927 C C . LEU B 1 82 ? 23.535 42.105 11.951 0.33 21.981 250 LEU D C 1
ATOM 4928 O O . LEU B 1 82 ? 24.12 41.039 11.851 0.33 23.865 250 LEU D O 1
ATOM 4944 N N . LYS B 1 83 ? 24.167 43.275 11.89 0.33 22.532 251 LYS D N 1
ATOM 4945 C CA . LYS B 1 83 ? 25.606 43.324 11.694 0.33 23.897 251 LYS D CA 1
ATOM 4946 C C . LYS B 1 83 ? 26.318 42.69 12.891 0.33 23.662 251 LYS D C 1
ATOM 4947 O O . LYS B 1 83 ? 27.377 42.097 12.73 0.33 22.782 251 LYS D O 1
ATOM 4966 N N . ALA B 1 84 ? 25.733 42.811 14.086 0.33 25.604 252 ALA D N 1
ATOM 4967 C CA . ALA B 1 84 ? 26.361 42.315 15.302 0.33 25.925 252 ALA D CA 1
ATOM 4968 C C . ALA B 1 84 ? 26.4 40.79 15.293 0.33 28.17 252 ALA D C 1
ATOM 4969 O O . ALA B 1 84 ? 27.249 40.19 15.947 0.33 28.924 252 ALA D O 1
ATOM 4976 N N . ARG B 1 85 ? 25.466 40.187 14.552 0.33 27.878 253 ARG D N 1
ATOM 4977 C CA . ARG B 1 85 ? 25.414 38.748 14.355 0.33 27.719 253 ARG D CA 1
ATOM 4978 C C . ARG B 1 85 ? 26.336 38.344 13.201 0.33 27.938 253 ARG D C 1
ATOM 4979 O O . ARG B 1 85 ? 26.365 37.181 12.812 0.33 32.435 253 ARG D O 1
ATOM 4986 N N . GLY B 1 86 ? 27.075 39.311 12.643 0.33 26.375 254 GLY D N 1
ATOM 4987 C CA . GLY B 1 86 ? 28.125 39.016 11.681 0.33 25.422 254 GLY D CA 1
ATOM 4988 C C . GLY B 1 86 ? 27.717 39.26 10.227 0.33 21.787 254 GLY D C 1
ATOM 4989 O O . GLY B 1 86 ? 28.562 39.146 9.347 0.33 22.143 254 GLY D O 1
ATOM 4993 N N . LYS B 1 87 ? 26.448 39.601 9.978 0.33 18.599 255 LYS D N 1
ATOM 4994 C CA . LYS B 1 87 ? 25.925 39.677 8.624 0.33 17.933 255 LYS D CA 1
ATOM 4995 C C . LYS B 1 87 ? 26.279 41.007 7.972 0.33 15.469 255 LYS D C 1
ATOM 4996 O O . LYS B 1 87 ? 26.21 42.054 8.605 0.33 16.272 255 LYS D O 1
ATOM 5015 N N . GLN B 1 88 ? 26.656 40.931 6.696 0.33 14.383 256 GLN D N 1
ATOM 5016 C CA . GLN B 1 88 ? 26.61 42.079 5.8 0.33 14.589 256 GLN D CA 1
ATOM 5017 C C . GLN B 1 88 ? 25.149 42.333 5.454 0.33 14.15 256 GLN D C 1
ATOM 5018 O O . GLN B 1 88 ? 24.387 41.38 5.363 0.33 13.61 256 GLN D O 1
ATOM 5032 N N . VAL B 1 89 ? 24.75 43.596 5.279 0.33 13.979 257 VAL D N 1
ATOM 5033 C CA . VAL B 1 89 ? 23.352 43.881 5.004 0.33 14.092 257 VAL D CA 1
ATOM 5034 C C . VAL B 1 89 ? 23.283 44.851 3.828 0.33 13.751 257 VAL D C 1
ATOM 5035 O O . VAL B 1 89 ? 23.867 45.93 3.904 0.33 13.834 257 VAL D O 1
ATOM 5048 N N . LEU B 1 90 ? 22.544 44.474 2.767 0.33 12.46 258 LEU D N 1
ATOM 5049 C CA . LEU B 1 90 ? 22.374 45.322 1.593 0.33 11.976 258 LEU D CA 1
ATOM 5050 C C . LEU B 1 90 ? 20.943 45.829 1.56 0.33 12.606 258 LEU D C 1
ATOM 5051 O O . LEU B 1 90 ? 20.039 45.083 1.894 0.33 12.485 258 LEU D O 1
ATOM 5067 N N . ALA B 1 91 ? 20.773 47.094 1.173 0.33 12.889 259 ALA D N 1
ATOM 5068 C CA . ALA B 1 91 ? 19.467 47.692 0.988 0.33 13.414 259 ALA D CA 1
ATOM 5069 C C . ALA B 1 91 ? 19.041 47.535 -0.47 0.33 13.13 259 ALA D C 1
ATOM 5070 O O . ALA B 1 91 ? 19.671 48.033 -1.398 0.33 11.839 259 ALA D O 1
ATOM 5077 N N . TYR B 1 92 ? 17.956 46.794 -0.646 0.33 12.933 260 TYR D N 1
ATOM 5078 C CA . TYR B 1 92 ? 17.273 46.672 -1.914 0.33 12.888 260 TYR D CA 1
ATOM 5079 C C . TYR B 1 92 ? 16.498 47.95 -2.204 0.33 12.441 260 TYR D C 1
ATOM 5080 O O . TYR B 1 92 ? 15.76 48.45 -1.354 0.33 11.26 260 TYR D O 1
ATOM 5097 N N . PHE B 1 93 ? 16.702 48.471 -3.412 0.33 12.798 261 PHE D N 1
ATOM 5098 C CA . PHE B 1 93 ? 15.772 49.416 -4.008 0.33 13.223 261 PHE D CA 1
ATOM 5099 C C . PHE B 1 93 ? 15.916 49.384 -5.528 0.33 13.891 261 PHE D C 1
ATOM 5100 O O . PHE B 1 93 ? 16.948 49 -6.068 0.33 12.311 261 PHE D O 1
ATOM 5117 N N . GLU B 1 94 ? 14.845 49.794 -6.21 0.33 14.999 262 GLU D N 1
ATOM 5118 C CA . GLU B 1 94 ? 14.804 49.892 -7.657 0.33 16.401 262 GLU D CA 1
ATOM 5119 C C . GLU B 1 94 ? 15.413 51.215 -8.106 0.33 15.95 262 GLU D C 1
ATOM 5120 O O . GLU B 1 94 ? 15.294 52.214 -7.407 0.33 16.301 262 GLU D O 1
ATOM 5132 N N . ILE B 1 95 ? 16.1 51.183 -9.244 0.33 16.005 263 ILE D N 1
ATOM 5133 C CA . ILE B 1 95 ? 16.625 52.401 -9.84 0.33 15.954 263 ILE D CA 1
ATOM 5134 C C . ILE B 1 95 ? 16.053 52.596 -11.242 0.33 16.347 263 ILE D C 1
ATOM 5135 O O . ILE B 1 95 ? 16.304 53.624 -11.863 0.33 16.465 263 ILE D O 1
ATOM 5151 N N . GLY B 1 96 ? 15.267 51.629 -11.731 0.33 16.225 264 GLY D N 1
ATOM 5152 C CA . GLY B 1 96 ? 14.786 51.668 -13.104 0.33 15.893 264 GLY D CA 1
ATOM 5153 C C . GLY B 1 96 ? 13.266 51.666 -13.215 0.33 16.054 264 GLY D C 1
ATOM 5154 O O . GLY B 1 96 ? 12.723 51.6 -14.311 0.33 16.622 264 GLY D O 1
ATOM 5158 N N . ALA B 1 97 ? 12.585 51.706 -12.079 0.33 17.206 265 ALA D N 1
ATOM 5159 C CA . ALA B 1 97 ? 11.142 51.645 -12.059 0.33 18.315 265 ALA D CA 1
ATOM 5160 C C . ALA B 1 97 ? 10.655 52.257 -10.759 0.33 18.49 265 ALA D C 1
ATOM 5161 O O . ALA B 1 97 ? 11.398 52.361 -9.795 0.33 15.837 265 ALA D O 1
ATOM 5168 N N . ILE B 1 98 ? 9.367 52.586 -10.738 0.33 19.81 266 ILE D N 1
ATOM 5169 C CA . ILE B 1 98 ? 8.717 53.033 -9.522 0.33 21.01 266 ILE D CA 1
ATOM 5170 C C . ILE B 1 98 ? 7.444 52.217 -9.351 0.33 21.86 266 ILE D C 1
ATOM 5171 O O . ILE B 1 98 ? 6.759 51.903 -10.325 0.33 23.154 266 ILE D O 1
ATOM 5187 N N . GLU B 1 99 ? 7.189 51.889 -8.084 0.33 22.96 267 GLU D N 1
ATOM 5188 C CA . GLU B 1 99 ? 6.033 51.122 -7.662 0.33 22.96 267 GLU D CA 1
ATOM 5189 C C . GLU B 1 99 ? 5.007 52.066 -7.046 0.33 23.442 267 GLU D C 1
ATOM 5190 O O . GLU B 1 99 ? 5.341 53.009 -6.327 0.33 24.819 267 GLU D O 1
ATOM 5194 N N . GLU B 1 100 ? 3.74 51.745 -7.318 0.33 26.099 268 GLU D N 1
ATOM 5195 C CA . GLU B 1 100 ? 2.598 52.55 -6.925 0.33 26.629 268 GLU D CA 1
ATOM 5196 C C . GLU B 1 100 ? 2.526 52.702 -5.41 0.33 26.905 268 GLU D C 1
ATOM 5197 O O . GLU B 1 100 ? 1.993 53.696 -4.917 0.33 27.896 268 GLU D O 1
ATOM 5201 N N . TYR B 1 101 ? 3.045 51.72 -4.667 0.33 27.297 269 TYR D N 1
ATOM 5202 C CA . TYR B 1 101 ? 2.888 51.741 -3.223 0.33 28.195 269 TYR D CA 1
ATOM 5203 C C . TYR B 1 101 ? 3.993 52.584 -2.588 0.33 25.506 269 TYR D C 1
ATOM 5204 O O . TYR B 1 101 ? 3.953 52.826 -1.387 0.33 24.778 269 TYR D O 1
ATOM 5221 N N . ARG B 1 102 ? 4.953 53.066 -3.389 0.33 25.175 270 ARG D N 1
ATOM 5222 C CA . ARG B 1 102 ? 6.129 53.713 -2.821 0.33 24.422 270 ARG D CA 1
ATOM 5223 C C . ARG B 1 102 ? 5.827 55.164 -2.469 0.33 25.207 270 ARG D C 1
ATOM 5224 O O . ARG B 1 102 ? 5.027 55.819 -3.13 0.33 28.657 270 ARG D O 1
ATOM 5245 N N . PRO B 1 103 ? 6.491 55.733 -1.443 0.33 26.402 271 PRO D N 1
ATOM 5246 C CA . PRO B 1 103 ? 6.251 57.129 -1.071 0.33 27.11 271 PRO D CA 1
ATOM 5247 C C . PRO B 1 103 ? 6.615 58.131 -2.166 0.33 27.883 271 PRO D C 1
ATOM 5248 O O . PRO B 1 103 ? 6.059 59.224 -2.213 0.33 28.903 271 PRO D O 1
ATOM 5259 N N . GLU B 1 104 ? 7.554 57.76 -3.044 0.33 28.377 272 GLU D N 1
ATOM 5260 C CA . GLU B 1 104 ? 8.023 58.68 -4.065 0.33 27.29 272 GLU D CA 1
ATOM 5261 C C . GLU B 1 104 ? 7.08 58.697 -5.265 0.33 28.002 272 GLU D C 1
ATOM 5262 O O . GLU B 1 104 ? 7.26 59.526 -6.141 0.33 27.533 272 GLU D O 1
ATOM 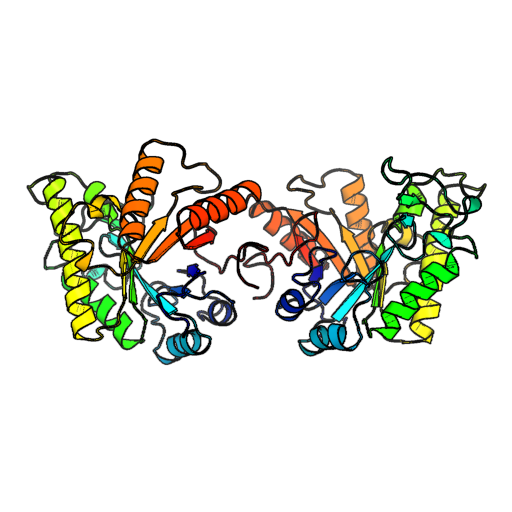5274 N N . TRP B 1 105 ? 6.075 57.811 -5.308 0.33 28.255 273 TRP D N 1
ATOM 5275 C CA . TRP B 1 105 ? 5.217 57.69 -6.479 0.33 29.74 273 TRP D CA 1
ATOM 5276 C C . TRP B 1 105 ? 4.667 59.054 -6.892 0.33 30.152 273 TRP D C 1
ATOM 5277 O O . TRP B 1 105 ? 4.69 59.39 -8.073 0.33 31.09 273 TRP D O 1
ATOM 5298 N N . SER B 1 106 ? 4.202 59.826 -5.901 0.33 33.091 274 SER D N 1
ATOM 5299 C CA . SER B 1 106 ? 3.55 61.111 -6.117 0.33 34.459 274 SER D CA 1
ATOM 5300 C C . SER B 1 106 ? 4.511 62.157 -6.675 0.33 34.156 274 SER D C 1
ATOM 5301 O O . SER B 1 106 ? 4.076 63.151 -7.251 0.33 33.564 274 SER D O 1
ATOM 5305 N N . GLN B 1 107 ? 5.816 61.942 -6.48 0.33 37.01 275 GLN D N 1
ATOM 5306 C CA . GLN B 1 107 ? 6.83 62.859 -6.973 0.33 34.437 275 GLN D CA 1
ATOM 5307 C C . GLN B 1 107 ? 7.219 62.518 -8.406 0.33 32.657 275 GLN D C 1
ATOM 5308 O O . GLN B 1 107 ? 8.031 63.222 -8.994 0.33 37.808 275 GLN D O 1
ATOM 5312 N N . VAL B 1 108 ? 6.685 61.425 -8.951 0.33 32.838 276 VAL D N 1
ATOM 5313 C CA . VAL B 1 108 ? 7.091 60.981 -10.274 0.33 33.472 276 VAL D CA 1
ATOM 5314 C C . VAL B 1 108 ? 6.017 61.382 -11.281 0.33 36.558 276 VAL D C 1
ATOM 5315 O O . VAL B 1 108 ? 4.952 60.774 -11.34 0.33 38.617 276 VAL D O 1
ATOM 5328 N N . PRO B 1 109 ? 6.273 62.405 -12.123 0.33 38.355 277 PRO D N 1
ATOM 5329 C CA . PRO B 1 109 ? 5.28 62.834 -13.105 0.33 39.348 277 PRO D CA 1
ATOM 5330 C C . PRO B 1 109 ? 5.122 61.843 -14.254 0.33 38.228 277 PRO D C 1
ATOM 5331 O O . PRO B 1 109 ? 5.981 60.992 -14.494 0.33 38.015 277 PRO D O 1
ATOM 5342 N N . ALA B 1 110 ? 4.003 61.991 -14.966 0.33 36.153 278 ALA D N 1
ATOM 5343 C CA . ALA B 1 110 ? 3.666 61.122 -16.076 0.33 37.804 278 ALA D CA 1
ATOM 5344 C C . ALA B 1 110 ? 4.812 61.096 -17.078 0.33 37.937 278 ALA D C 1
ATOM 5345 O O . ALA B 1 110 ? 5.051 60.071 -17.698 0.33 38.992 278 ALA D O 1
ATOM 5352 N N . ASP B 1 111 ? 5.516 62.226 -17.219 0.33 37.643 279 ASP D N 1
ATOM 5353 C CA . ASP B 1 111 ? 6.577 62.37 -18.206 0.33 38.555 279 ASP D CA 1
ATOM 5354 C C . ASP B 1 111 ? 7.774 61.477 -17.872 0.33 36.203 279 ASP D C 1
ATOM 5355 O O . ASP B 1 111 ? 8.615 61.235 -18.74 0.33 35.331 279 ASP D O 1
ATOM 5359 N N . LEU B 1 112 ? 7.874 61.017 -16.616 0.33 37.519 280 LEU D N 1
ATOM 5360 C CA . LEU B 1 112 ? 8.968 60.147 -16.21 0.33 35.749 280 LEU D CA 1
ATOM 5361 C C . LEU B 1 112 ? 8.612 58.681 -16.448 0.33 34.983 280 LEU D C 1
ATOM 5362 O O . LEU B 1 112 ? 9.512 57.855 -16.511 0.33 32.59 280 LEU D O 1
ATOM 5378 N N . LYS B 1 113 ? 7.315 58.369 -16.583 0.33 33.627 281 LYS D N 1
ATOM 5379 C CA . LYS B 1 113 ? 6.876 56.988 -16.699 0.33 34.069 281 LYS D CA 1
ATOM 5380 C C . LYS B 1 113 ? 6.948 56.518 -18.149 0.33 32.7 281 LYS D C 1
ATOM 5381 O O . LYS B 1 113 ? 6.769 57.294 -19.082 0.33 34.313 281 LYS D O 1
ATOM 5388 N N . LEU B 1 114 ? 7.252 55.234 -18.331 0.33 31.904 282 LEU D N 1
ATOM 5389 C CA . LEU B 1 114 ? 7.458 54.692 -19.66 0.33 31.707 282 LEU D CA 1
ATOM 5390 C C . LEU B 1 114 ? 6.523 53.516 -19.922 0.33 31.67 282 LEU D C 1
ATOM 5391 O O . LEU B 1 114 ? 6.563 52.94 -21.005 0.33 30.165 282 LEU D O 1
ATOM 5407 N N . GLY B 1 115 ? 5.702 53.142 -18.935 0.33 31.679 283 GLY D N 1
ATOM 5408 C CA . GLY B 1 115 ? 4.782 52.032 -19.135 0.33 33.619 283 GLY D CA 1
ATOM 5409 C C . GLY B 1 115 ? 4.9 50.963 -18.05 0.33 34.711 283 GLY D C 1
ATOM 5410 O O . GLY B 1 115 ? 5.877 50.923 -17.295 0.33 32.496 283 GLY D O 1
ATOM 5414 N N . PRO B 1 116 ? 3.882 50.078 -17.947 0.33 32.23 284 PRO D N 1
ATOM 5415 C CA . PRO B 1 116 ? 3.872 49.001 -16.952 0.33 31.185 284 PRO D CA 1
ATOM 5416 C C . PRO B 1 116 ? 5.014 48.011 -17.134 0.33 31.188 284 PRO D C 1
ATOM 5417 O O . PRO B 1 116 ? 5.327 47.61 -18.253 0.33 29.437 284 PRO D O 1
ATOM 5428 N N . VAL B 1 117 ? 5.591 47.572 -16.014 0.33 31.758 285 VAL D N 1
ATOM 5429 C CA . VAL B 1 117 ? 6.733 46.679 -16.052 0.33 31.736 285 VAL D CA 1
ATOM 5430 C C . VAL B 1 117 ? 6.268 45.284 -16.466 0.33 32.841 285 VAL D C 1
ATOM 5431 O O . VAL B 1 117 ? 5.46 44.664 -15.783 0.33 33.641 285 VAL D O 1
ATOM 5444 N N . SER B 1 118 ? 6.799 44.79 -17.586 0.33 34.356 286 SER D N 1
ATOM 5445 C CA . SER B 1 118 ? 6.484 43.445 -18.04 0.33 35.452 286 SER D CA 1
ATOM 5446 C C . SER B 1 118 ? 6.595 42.462 -16.874 0.33 34.626 286 SER D C 1
ATOM 5447 O O . SER B 1 118 ? 7.653 42.333 -16.261 0.33 30.79 286 SER D O 1
ATOM 5451 N N . GLY B 1 119 ? 5.497 41.76 -16.576 0.33 37.959 287 GLY D N 1
ATOM 5452 C CA . GLY B 1 119 ? 5.499 40.768 -15.51 0.33 40.003 287 GLY D CA 1
ATOM 5453 C C . GLY B 1 119 ? 5.028 41.349 -14.178 0.33 42.316 287 GLY D C 1
ATOM 5454 O O . GLY B 1 119 ? 4.423 40.641 -13.377 0.33 42.708 287 GLY D O 1
ATOM 5458 N N . TRP B 1 120 ? 5.301 42.642 -13.942 0.33 43.752 288 TRP D N 1
ATOM 5459 C CA . TRP B 1 120 ? 4.916 43.293 -12.698 0.33 45.595 288 TRP D CA 1
ATOM 5460 C C . TRP B 1 120 ? 4.081 44.545 -12.985 0.33 46.549 288 TRP D C 1
ATOM 5461 O O . TRP B 1 120 ? 4.584 45.661 -12.884 0.33 44.96 288 TRP D O 1
ATOM 5482 N N . PRO B 1 121 ? 2.779 44.42 -13.34 0.33 48.051 289 PRO D N 1
ATOM 5483 C CA . PRO B 1 121 ? 1.976 45.581 -13.739 0.33 48.779 289 PRO D CA 1
ATOM 5484 C C . PRO B 1 121 ? 1.694 46.622 -12.654 0.33 49.124 289 PRO D C 1
ATOM 5485 O O . PRO B 1 121 ? 1.083 47.651 -12.939 0.33 52.119 289 PRO D O 1
ATOM 5496 N N . ASP B 1 122 ? 2.148 46.356 -11.423 0.33 45.907 290 ASP D N 1
ATOM 5497 C CA . ASP B 1 122 ? 2.003 47.296 -10.321 0.33 43.331 290 ASP D CA 1
ATOM 5498 C C . ASP B 1 122 ? 3.108 48.352 -10.354 0.33 40.382 290 ASP D C 1
ATOM 5499 O O . ASP B 1 122 ? 3.164 49.197 -9.462 0.33 42.905 290 ASP D O 1
ATOM 5503 N N . GLU B 1 123 ? 3.984 48.287 -11.366 0.33 35.691 291 GLU D N 1
ATOM 5504 C CA . GLU B 1 123 ? 5.119 49.192 -11.465 0.33 32.822 291 GLU D CA 1
ATOM 5505 C C . GLU B 1 123 ? 5.171 49.873 -12.837 0.33 28.959 291 GLU D C 1
ATOM 5506 O O . GLU B 1 123 ? 4.71 49.339 -13.846 0.33 28.117 291 GLU D O 1
ATOM 5518 N N . GLN B 1 124 ? 5.815 51.043 -12.866 0.33 25.504 292 GLN D N 1
ATOM 5519 C CA . GLN B 1 124 ? 6.149 51.72 -14.106 0.33 24.765 292 GLN D CA 1
ATOM 5520 C C . GLN B 1 124 ? 7.663 51.801 -14.28 0.33 23.674 292 GLN D C 1
ATOM 5521 O O . GLN B 1 124 ? 8.386 52.135 -13.34 0.33 23.687 292 GLN D O 1
ATOM 5535 N N . TYR B 1 125 ? 8.125 51.481 -15.49 0.33 23.258 293 TYR D N 1
ATOM 5536 C CA . TYR B 1 125 ? 9.451 51.87 -15.921 0.33 23.141 293 TYR D CA 1
ATOM 5537 C C . TYR B 1 125 ? 9.548 53.391 -15.851 0.33 23.305 293 TYR D C 1
ATOM 5538 O O . TYR B 1 125 ? 8.55 54.084 -16.039 0.33 24.544 293 TYR D O 1
ATOM 5555 N N . VAL B 1 126 ? 10.756 53.9 -15.59 0.33 21.927 294 VAL D N 1
ATOM 5556 C CA . VAL B 1 126 ? 10.983 55.333 -15.559 0.33 21.06 294 VAL D CA 1
ATOM 5557 C C . VAL B 1 126 ? 12.158 55.692 -16.461 0.33 20.343 294 VAL D C 1
ATOM 5558 O O . VAL B 1 126 ? 13 54.862 -16.794 0.33 21.539 294 VAL D O 1
ATOM 5571 N N . LYS B 1 127 ? 12.188 56.967 -16.857 0.33 19.956 295 LYS D N 1
ATOM 5572 C CA . LYS B 1 127 ? 13.322 57.553 -17.548 0.33 21.634 295 LYS D CA 1
ATOM 5573 C C . LYS B 1 127 ? 14.43 57.751 -16.519 0.33 22.597 295 LYS D C 1
ATOM 5574 O O . LYS B 1 127 ? 14.588 58.832 -15.957 0.33 23.793 295 LYS D O 1
ATOM 5593 N N . TYR B 1 128 ? 15.197 56.688 -16.277 0.33 22.673 296 TYR D N 1
ATOM 5594 C CA . TYR B 1 128 ? 16.111 56.634 -15.143 0.33 22.414 296 TYR D CA 1
ATOM 5595 C C . TYR B 1 128 ? 17.308 57.566 -15.351 0.33 22.139 296 TYR D C 1
ATOM 5596 O O . TYR B 1 128 ? 18.075 57.79 -14.419 0.33 21.255 296 TYR D O 1
ATOM 5613 N N . TRP B 1 129 ? 17.476 58.075 -16.58 0.33 23.071 297 TRP D N 1
ATOM 5614 C CA . TRP B 1 129 ? 18.585 58.957 -16.914 0.33 23.872 297 TRP D CA 1
ATOM 5615 C C . TRP B 1 129 ? 18.176 60.412 -16.716 0.33 23.873 297 TRP D C 1
ATOM 5616 O O . TRP B 1 129 ? 19.004 61.31 -16.824 0.33 23.466 297 TRP D O 1
ATOM 5637 N N . ASP B 1 130 ? 16.886 60.633 -16.462 0.33 22.931 298 ASP D N 1
ATOM 5638 C CA . ASP B 1 130 ? 16.355 61.971 -16.315 0.33 22.56 298 ASP D CA 1
ATOM 5639 C C . ASP B 1 130 ? 16.77 62.508 -14.951 0.33 21.703 298 ASP D C 1
ATOM 5640 O O . ASP B 1 130 ? 16.708 61.811 -13.945 0.33 20.379 298 ASP D O 1
ATOM 5649 N N A GLU B 1 131 ? 17.154 63.786 -14.93 0.17 20.805 299 GLU D N 1
ATOM 5650 N N B GLU B 1 131 ? 17.212 63.758 -14.911 0.17 20.417 299 GLU D N 1
ATOM 5651 C CA A GLU B 1 131 ? 17.675 64.396 -13.725 0.17 19.821 299 GLU D CA 1
ATOM 5652 C CA B GLU B 1 131 ? 17.681 64.291 -13.652 0.17 19.286 299 GLU D CA 1
ATOM 5653 C C A GLU B 1 131 ? 16.604 64.408 -12.638 0.17 19.883 299 GLU D C 1
ATOM 5654 C C B GLU B 1 131 ? 16.571 64.217 -12.606 0.17 19.584 299 GLU D C 1
ATOM 5655 O O A GLU B 1 131 ? 16.948 64.375 -11.459 0.17 20.588 299 GLU D O 1
ATOM 5656 O O B GLU B 1 131 ? 16.83 63.958 -11.433 0.17 19.418 299 GLU D O 1
ATOM 5679 N N . ARG B 1 132 ? 15.319 64.41 -13.024 0.33 20.491 300 ARG D N 1
ATOM 5680 C CA . ARG B 1 132 ? 14.227 64.424 -12.061 0.33 20.995 300 ARG D CA 1
ATOM 5681 C C . ARG B 1 132 ? 14.12 63.1 -11.297 0.33 19.741 300 ARG D C 1
ATOM 5682 O O . ARG B 1 132 ? 13.532 63.061 -10.22 0.33 20.009 300 ARG D O 1
ATOM 5704 N N . TRP B 1 133 ? 14.694 62.018 -11.83 0.33 18.912 301 TRP D N 1
ATOM 5705 C CA . TRP B 1 133 ? 14.662 60.73 -11.153 0.33 16.849 301 TRP D CA 1
ATOM 5706 C C . TRP B 1 133 ? 15.761 60.638 -10.091 0.33 16.775 301 TRP D C 1
ATOM 5707 O O . TRP B 1 133 ? 15.613 59.937 -9.091 0.33 16.398 301 TRP D O 1
ATOM 5728 N N . TRP B 1 134 ? 16.86 61.378 -10.293 0.33 16.125 302 TRP D N 1
ATOM 5729 C CA . TRP B 1 134 ? 18.01 61.256 -9.403 0.33 15.712 302 TRP D CA 1
ATOM 5730 C C . TRP B 1 134 ? 17.648 61.515 -7.936 0.33 15.697 302 TRP D C 1
ATOM 5731 O O . TRP B 1 134 ? 18.106 60.78 -7.076 0.33 13.816 302 TRP D O 1
ATOM 5752 N N . PRO B 1 135 ? 16.862 62.555 -7.561 0.33 15.785 303 PRO D N 1
ATOM 5753 C CA . PRO B 1 135 ? 16.488 62.756 -6.16 0.33 16.426 303 PRO D CA 1
ATOM 5754 C C . PRO B 1 135 ? 15.864 61.539 -5.475 0.33 16.281 303 PRO D C 1
ATOM 5755 O O . PRO B 1 135 ? 16.064 61.328 -4.285 0.33 17.675 303 PRO D O 1
ATOM 5766 N N . ILE B 1 136 ? 15.087 60.76 -6.228 0.33 16.293 304 ILE D N 1
ATOM 5767 C CA . ILE B 1 136 ? 14.485 59.564 -5.665 0.33 16.736 304 ILE D CA 1
ATOM 5768 C C . ILE B 1 136 ? 15.573 58.555 -5.327 0.33 15.456 304 ILE D C 1
ATOM 5769 O O . ILE B 1 136 ? 15.599 57.995 -4.231 0.33 15.639 304 ILE D O 1
ATOM 5785 N N . VAL B 1 137 ? 16.476 58.336 -6.283 0.33 15.119 305 VAL D N 1
ATOM 5786 C CA . VAL B 1 137 ? 17.585 57.428 -6.064 0.33 14.743 305 VAL D CA 1
ATOM 5787 C C . VAL B 1 137 ? 18.454 57.946 -4.918 0.33 14.568 305 VAL D C 1
ATOM 5788 O O . VAL B 1 137 ? 18.813 57.19 -4.018 0.33 14.172 305 VAL D O 1
ATOM 5801 N N . GLN B 1 138 ? 18.782 59.234 -4.953 0.33 13.464 306 GLN D N 1
ATOM 5802 C CA . GLN B 1 138 ? 19.634 59.843 -3.942 0.33 13.644 306 GLN D CA 1
ATOM 5803 C C . GLN B 1 138 ? 19.036 59.678 -2.543 0.33 13.605 306 GLN D C 1
ATOM 5804 O O . GLN B 1 138 ? 19.759 59.402 -1.581 0.33 13.909 306 GLN D O 1
ATOM 5818 N N . GLY B 1 139 ? 17.711 59.864 -2.441 0.33 14.294 307 GLY D N 1
ATOM 5819 C CA . GLY B 1 139 ? 16.999 59.724 -1.179 0.33 14.605 307 GLY D CA 1
ATOM 5820 C C . GLY B 1 139 ? 17.158 58.329 -0.575 0.33 15.13 307 GLY D C 1
ATOM 5821 O O . GLY B 1 139 ? 17.28 58.164 0.638 0.33 15.236 307 GLY D O 1
ATOM 5825 N N . ARG B 1 140 ? 17.169 57.317 -1.451 0.33 14.054 308 ARG D N 1
ATOM 5826 C CA . ARG B 1 140 ? 17.281 55.932 -1.03 0.33 14.013 308 ARG D CA 1
ATOM 5827 C C . ARG B 1 140 ? 18.704 55.628 -0.568 0.33 12.937 308 ARG D C 1
ATOM 5828 O O . ARG B 1 140 ? 18.887 54.91 0.42 0.33 12.088 308 ARG D O 1
ATOM 5849 N N . ILE B 1 141 ? 19.691 56.196 -1.27 0.33 12.46 309 ILE D N 1
ATOM 5850 C CA . ILE B 1 141 ? 21.077 56.045 -0.851 0.33 13.876 309 ILE D CA 1
ATOM 5851 C C . ILE B 1 141 ? 21.236 56.641 0.549 0.33 13.546 309 ILE D C 1
ATOM 5852 O O . ILE B 1 141 ? 21.869 56.059 1.429 0.33 14.686 309 ILE D O 1
ATOM 5868 N N . ASP B 1 142 ? 20.685 57.835 0.739 0.33 13.94 310 ASP D N 1
ATOM 5869 C CA . ASP B 1 142 ? 20.817 58.547 2.001 0.33 14.169 310 ASP D CA 1
ATOM 5870 C C . ASP B 1 142 ? 20.207 57.741 3.143 0.33 15.367 310 ASP D C 1
ATOM 5871 O O . ASP B 1 142 ? 20.8 57.651 4.223 0.33 14.52 310 ASP D O 1
ATOM 5880 N N . ARG B 1 143 ? 19.018 57.175 2.884 0.33 16.395 311 ARG D N 1
ATOM 5881 C CA . ARG B 1 143 ? 18.372 56.292 3.842 0.33 17.479 311 ARG D CA 1
ATOM 5882 C C . ARG B 1 143 ? 19.248 55.081 4.161 0.33 17.131 311 ARG D C 1
ATOM 5883 O O . ARG B 1 143 ? 19.351 54.687 5.329 0.33 20.207 311 ARG D O 1
ATOM 5904 N N . ALA B 1 144 ? 19.854 54.476 3.128 0.33 15.635 312 ALA D N 1
ATOM 5905 C CA . ALA B 1 144 ? 20.692 53.307 3.329 0.33 14.707 312 ALA D CA 1
ATOM 5906 C C . ALA B 1 144 ? 21.858 53.678 4.24 0.33 14.432 312 ALA D C 1
ATOM 5907 O O . ALA B 1 144 ? 22.224 52.911 5.123 0.33 12.708 312 ALA D O 1
ATOM 5914 N N . LEU B 1 145 ? 22.448 54.849 4.006 0.33 13.064 313 LEU D N 1
ATOM 5915 C CA . LEU B 1 145 ? 23.6 55.283 4.782 0.33 14.722 313 LEU D CA 1
ATOM 5916 C C . LEU B 1 145 ? 23.165 55.62 6.206 0.33 15.037 313 LEU D C 1
ATOM 5917 O O . LEU B 1 145 ? 23.844 55.306 7.171 0.33 15.311 313 LEU D O 1
ATOM 5933 N N . ALA B 1 146 ? 22.014 56.27 6.334 0.33 15.427 314 ALA D N 1
ATOM 5934 C CA . ALA B 1 146 ? 21.534 56.69 7.641 0.33 16.272 314 ALA D CA 1
ATOM 5935 C C . ALA B 1 146 ? 21.23 55.497 8.556 0.33 16.462 314 ALA D C 1
ATOM 5936 O O . ALA B 1 146 ? 21.29 55.617 9.779 0.33 17.015 314 ALA D O 1
ATOM 5943 N N . ALA B 1 147 ? 20.894 54.343 7.973 0.33 16.028 315 ALA D N 1
ATOM 5944 C CA . ALA B 1 147 ? 20.579 53.163 8.77 0.33 15.526 315 ALA D CA 1
ATOM 5945 C C . ALA B 1 147 ? 21.815 52.272 8.898 0.33 15.674 315 ALA D C 1
ATOM 5946 O O . ALA B 1 147 ? 21.756 51.246 9.568 0.33 17.266 315 ALA D O 1
ATOM 5953 N N . GLY B 1 148 ? 22.919 52.649 8.242 0.33 15.639 316 GLY D N 1
ATOM 5954 C CA . GLY B 1 148 ? 24.185 51.948 8.393 0.33 14.611 316 GLY D CA 1
ATOM 5955 C C . GLY B 1 148 ? 24.239 50.63 7.616 0.33 14.651 316 GLY D C 1
ATOM 5956 O O . GLY B 1 148 ? 24.976 49.714 7.994 0.33 14.987 316 GLY D O 1
ATOM 5960 N N . PHE B 1 149 ? 23.469 50.532 6.524 0.33 13.904 317 PHE D N 1
ATOM 5961 C CA . PHE B 1 149 ? 23.599 49.401 5.615 0.33 13.725 317 PHE D CA 1
ATOM 5962 C C . PHE B 1 149 ? 25.028 49.327 5.097 0.33 14.457 317 PHE D C 1
ATOM 5963 O O . PHE B 1 149 ? 25.713 50.348 4.998 0.33 15.628 317 PHE D O 1
ATOM 5980 N N . ASN B 1 150 ? 25.447 48.119 4.712 0.33 13.851 318 ASN D N 1
ATOM 5981 C CA . ASN B 1 150 ? 26.77 47.9 4.16 0.33 15 318 ASN D CA 1
ATOM 5982 C C . ASN B 1 150 ? 26.835 48.298 2.69 0.33 13.919 318 ASN D C 1
ATOM 5983 O O . ASN B 1 150 ? 27.924 48.423 2.131 0.33 13.334 318 ASN D O 1
ATOM 5994 N N . GLY B 1 151 ? 25.659 48.441 2.073 0.33 13.434 319 GLY D N 1
ATOM 5995 C CA . GLY B 1 151 ? 25.605 48.68 0.65 0.33 13.803 319 GLY D CA 1
ATOM 5996 C C . GLY B 1 151 ? 24.174 48.659 0.132 0.33 13.216 319 GLY D C 1
ATOM 5997 O O . GLY B 1 151 ? 23.22 48.585 0.906 0.33 12.802 319 GLY D O 1
ATOM 6001 N N . CYS B 1 152 ? 24.075 48.719 -1.197 0.33 12.845 320 CYS D N 1
ATOM 6002 C CA . CYS B 1 152 ? 22.809 48.735 -1.904 0.33 12.955 320 CYS D CA 1
ATOM 6003 C C . CYS B 1 152 ? 22.739 47.564 -2.882 0.33 11.864 320 CYS D C 1
ATOM 6004 O O . CYS B 1 152 ? 23.754 47.054 -3.365 0.33 12.018 320 CYS D O 1
ATOM 6011 N N . TYR B 1 153 ? 21.5 47.167 -3.163 0.33 11.193 321 TYR D N 1
ATOM 6012 C CA . TYR B 1 153 ? 21.204 46.098 -4.099 0.33 10.866 321 TYR D CA 1
ATOM 6013 C C . TYR B 1 153 ? 20.161 46.651 -5.067 0.33 10.593 321 TYR D C 1
ATOM 6014 O O . TYR B 1 153 ? 19.028 46.919 -4.679 0.33 9.871 321 TYR D O 1
ATOM 6031 N N . LEU B 1 154 ? 20.594 46.907 -6.3 0.33 11.049 322 LEU D N 1
ATOM 6032 C CA . LEU B 1 154 ? 19.882 47.802 -7.192 0.33 10.796 322 LEU D CA 1
ATOM 6033 C C . LEU B 1 154 ? 19.073 47.001 -8.199 0.33 11.352 322 LEU D C 1
ATOM 6034 O O . LEU B 1 154 ? 19.651 46.304 -9.023 0.33 10.763 322 LEU D O 1
ATOM 6050 N N . ASP B 1 155 ? 17.76 47.221 -8.204 0.33 12.145 323 ASP D N 1
ATOM 6051 C CA . ASP B 1 155 ? 16.868 46.468 -9.068 0.33 13.43 323 ASP D CA 1
ATOM 6052 C C . ASP B 1 155 ? 16.406 47.311 -10.265 0.33 15.096 323 ASP D C 1
ATOM 6053 O O . ASP B 1 155 ? 16.528 48.541 -10.3 0.33 16.653 323 ASP D O 1
ATOM 6062 N N . MET B 1 156 ? 15.894 46.592 -11.268 0.33 15.151 324 MET D N 1
ATOM 6063 C CA . MET B 1 156 ? 15.353 47.151 -12.499 0.33 15.501 324 MET D CA 1
ATOM 6064 C C . MET B 1 156 ? 16.43 47.864 -13.313 0.33 14.675 324 MET D C 1
ATOM 6065 O O . MET B 1 156 ? 16.142 48.8 -14.067 0.33 14.154 324 MET D O 1
ATOM 6079 N N . VAL B 1 157 ? 17.653 47.338 -13.223 0.33 14.549 325 VAL D N 1
ATOM 6080 C CA . VAL B 1 157 ? 18.69 47.637 -14.193 0.33 14.939 325 VAL D CA 1
ATOM 6081 C C . VAL B 1 157 ? 18.205 47.247 -15.599 0.33 16.093 325 VAL D C 1
ATOM 6082 O O . VAL B 1 157 ? 18.497 47.929 -16.586 0.33 14.257 325 VAL D O 1
ATOM 6095 N N . VAL B 1 158 ? 17.431 46.156 -15.677 0.33 16.706 326 VAL D N 1
ATOM 6096 C CA . VAL B 1 158 ? 16.934 45.616 -16.94 0.33 17.036 326 VAL D CA 1
ATOM 6097 C C . VAL B 1 158 ? 16.054 46.622 -17.686 0.33 17.958 326 VAL D C 1
ATOM 6098 O O . VAL B 1 158 ? 15.71 46.383 -18.843 0.33 19.343 326 VAL D O 1
ATOM 6111 N N . THR B 1 159 ? 15.612 47.682 -17.007 0.33 18.446 327 THR D N 1
ATOM 6112 C CA . THR B 1 159 ? 14.8 48.711 -17.632 0.33 18.836 327 THR D CA 1
ATOM 6113 C C . THR B 1 159 ? 15.478 49.176 -18.92 0.33 19.122 327 THR D C 1
ATOM 6114 O O . THR B 1 159 ? 14.799 49.443 -19.906 0.33 18.539 327 THR D O 1
ATOM 6124 N N . TYR B 1 160 ? 16.814 49.198 -18.937 0.33 20.076 328 TYR D N 1
ATOM 6125 C CA . TYR B 1 160 ? 17.534 49.749 -20.075 0.33 21.556 328 TYR D CA 1
ATOM 6126 C C . TYR B 1 160 ? 17.173 49 -21.364 0.33 23.246 328 TYR D C 1
ATOM 6127 O O . TYR B 1 160 ? 17.251 49.571 -22.453 0.33 23.398 328 TYR D O 1
ATOM 6144 N N . GLU B 1 161 ? 16.797 47.72 -21.258 0.33 24.4 329 GLU D N 1
ATOM 6145 C CA . GLU B 1 161 ? 16.557 46.918 -22.453 0.33 25.704 329 GLU D CA 1
ATOM 6146 C C . GLU B 1 161 ? 15.076 46.596 -22.635 0.33 26.198 329 GLU D C 1
ATOM 6147 O O . GLU B 1 161 ? 14.7 46.042 -23.672 0.33 27.243 329 GLU D O 1
ATOM 6159 N N . GLU B 1 162 ? 14.242 46.927 -21.639 0.33 25.725 330 GLU D N 1
ATOM 6160 C CA . GLU B 1 162 ? 12.845 46.52 -21.642 0.33 25.337 330 GLU D CA 1
ATOM 6161 C C . GLU B 1 162 ? 11.94 47.653 -22.117 0.33 26.503 330 GLU D C 1
ATOM 6162 O O . GLU B 1 162 ? 10.746 47.46 -22.338 0.33 28.379 330 GLU D O 1
ATOM 6174 N N . ILE B 1 163 ? 12.502 48.852 -22.247 0.33 26.065 331 ILE D N 1
ATOM 6175 C CA . ILE B 1 163 ? 11.762 49.978 -22.78 0.33 26.492 331 ILE D CA 1
ATOM 6176 C C . ILE B 1 163 ? 12.061 50.084 -24.27 0.33 26.515 331 ILE D C 1
ATOM 6177 O O . ILE B 1 163 ? 13.032 49.513 -24.757 0.33 25.576 331 ILE D O 1
ATOM 6193 N N . PRO B 1 164 ? 11.25 50.832 -25.045 0.33 29.05 332 PRO D N 1
ATOM 6194 C CA . PRO B 1 164 ? 11.552 51.053 -26.459 0.33 29.084 332 PRO D CA 1
ATOM 6195 C C . PRO B 1 164 ? 12.943 51.656 -26.63 0.33 30.382 332 PRO D C 1
ATOM 6196 O O . PRO B 1 164 ? 13.362 52.504 -25.837 0.33 28.492 332 PRO D O 1
ATOM 6207 N N . ALA B 1 165 ? 13.64 51.201 -27.676 0.33 31.035 333 ALA D N 1
ATOM 6208 C CA . ALA B 1 165 ? 15.033 51.549 -27.896 0.33 34.001 333 ALA D CA 1
ATOM 6209 C C . ALA B 1 165 ? 15.185 53.052 -28.122 0.33 35.328 333 ALA D C 1
ATOM 6210 O O . ALA B 1 165 ? 16.259 53.594 -27.89 0.33 34.967 333 ALA D O 1
ATOM 6217 N N . ASN B 1 166 ? 14.097 53.732 -28.505 0.33 35.787 334 ASN D N 1
ATOM 6218 C CA . ASN B 1 166 ? 14.157 55.153 -28.823 0.33 36.043 334 ASN D CA 1
ATOM 6219 C C . ASN B 1 166 ? 13.674 56.019 -27.655 0.33 35.674 334 ASN D C 1
ATOM 6220 O O . ASN B 1 166 ? 13.407 57.207 -27.833 0.33 33.501 334 ASN D O 1
ATOM 6231 N N . SER B 1 167 ? 13.617 55.453 -26.442 0.33 34.423 335 SER D N 1
ATOM 6232 C CA . SER B 1 167 ? 12.953 56.115 -25.328 0.33 33.711 335 SER D CA 1
ATOM 6233 C C . SER B 1 167 ? 13.636 57.425 -24.95 0.33 31.191 335 SER D C 1
ATOM 6234 O O . SER B 1 167 ? 12.982 58.301 -24.398 0.33 31.357 335 SER D O 1
ATOM 6241 N N . ALA B 1 168 ? 14.95 57.518 -25.168 0.33 32.427 336 ALA D N 1
ATOM 6242 C CA . ALA B 1 168 ? 15.705 58.725 -24.857 0.33 32.73 336 ALA D CA 1
ATOM 6243 C C . ALA B 1 168 ? 16.019 59.502 -26.138 0.33 34.556 336 ALA D C 1
ATOM 6244 O O . ALA B 1 168 ? 16.891 60.371 -26.143 0.33 31.564 336 ALA D O 1
ATOM 6251 N N . GLY B 1 169 ? 15.308 59.169 -27.225 0.33 35.625 337 GLY D N 1
ATOM 6252 C CA . GLY B 1 169 ? 15.583 59.731 -28.54 0.33 34.056 337 GLY D CA 1
ATOM 6253 C C . GLY B 1 169 ? 16.934 59.274 -29.094 0.33 33.779 337 GLY D C 1
ATOM 6254 O O . GLY B 1 169 ? 17.502 59.946 -29.955 0.33 35.291 337 GLY D O 1
ATOM 6258 N N . THR B 1 170 ? 17.449 58.136 -28.6 0.33 31.181 338 THR D N 1
ATOM 6259 C CA . THR B 1 170 ? 18.728 57.616 -29.053 0.33 31.263 338 THR D CA 1
ATOM 6260 C C . THR B 1 170 ? 18.551 56.163 -29.493 0.33 31.869 338 THR D C 1
ATOM 6261 O O . THR B 1 170 ? 17.763 55.891 -30.394 0.33 30.066 338 THR D O 1
ATOM 6271 N N . ASN B 1 171 ? 19.289 55.235 -28.87 0.33 32.23 339 ASN D N 1
ATOM 6272 C CA . ASN B 1 171 ? 19.19 53.826 -29.215 0.33 33.019 339 ASN D CA 1
ATOM 6273 C C . ASN B 1 171 ? 19.514 52.96 -27.998 0.33 32.585 339 ASN D C 1
ATOM 6274 O O . ASN B 1 171 ? 19.772 53.471 -26.907 0.33 33.119 339 ASN D O 1
ATOM 6285 N N . ARG B 1 172 ? 19.498 51.641 -28.207 0.33 31.185 340 ARG D N 1
ATOM 6286 C CA . ARG B 1 172 ? 19.646 50.69 -27.118 0.33 28.729 340 ARG D CA 1
ATOM 6287 C C . ARG B 1 172 ? 21.013 50.858 -26.465 0.33 27.658 340 ARG D C 1
ATOM 6288 O O . ARG B 1 172 ? 21.108 50.782 -25.245 0.33 26.002 340 ARG D O 1
ATOM 6309 N N . ALA B 1 173 ? 22.06 51.068 -27.281 0.33 27.048 341 ALA D N 1
ATOM 6310 C CA . ALA B 1 173 ? 23.42 51.136 -26.773 0.33 25.711 341 ALA D CA 1
ATOM 6311 C C . ALA B 1 173 ? 23.553 52.35 -25.86 0.33 25.689 341 ALA D C 1
ATOM 6312 O O . ALA B 1 173 ? 24.254 52.287 -24.851 0.33 26.908 341 ALA D O 1
ATOM 6319 N N . ASP B 1 174 ? 22.848 53.436 -26.202 0.33 23.713 342 ASP D N 1
ATOM 6320 C CA . ASP B 1 174 ? 22.907 54.662 -25.424 0.33 22.294 342 ASP D CA 1
ATOM 6321 C C . ASP B 1 174 ? 22.148 54.468 -24.114 0.33 22.556 342 ASP D C 1
ATOM 6322 O O . ASP B 1 174 ? 22.577 54.972 -23.08 0.33 24.66 342 ASP D O 1
ATOM 6331 N N . LEU B 1 175 ? 21.022 53.744 -24.169 0.33 22.326 343 LEU D N 1
ATOM 6332 C CA . LEU B 1 175 ? 20.264 53.428 -22.967 0.33 22.688 343 LEU D CA 1
ATOM 6333 C C . LEU B 1 175 ? 21.135 52.595 -22.029 0.33 19.782 343 LEU D C 1
ATOM 6334 O O . LEU B 1 175 ? 21.091 52.805 -20.814 0.33 17.842 343 LEU D O 1
ATOM 6350 N N . ALA B 1 176 ? 21.912 51.665 -22.597 0.33 18.728 344 ALA D N 1
ATOM 6351 C CA . ALA B 1 176 ? 22.851 50.865 -21.824 0.33 20.422 344 ALA D CA 1
ATOM 6352 C C . ALA B 1 176 ? 23.877 51.76 -21.133 0.33 21.059 344 ALA D C 1
ATOM 6353 O O . ALA B 1 176 ? 24.136 51.601 -19.944 0.33 23.51 344 ALA D O 1
ATOM 6360 N N . ARG B 1 177 ? 24.47 52.7 -21.881 0.33 21.798 345 ARG D N 1
ATOM 6361 C CA . ARG B 1 177 ? 25.478 53.59 -21.323 0.33 22.807 345 ARG D CA 1
ATOM 6362 C C . ARG B 1 177 ? 24.862 54.411 -20.197 0.33 20.13 345 ARG D C 1
ATOM 6363 O O . ARG B 1 177 ? 25.496 54.633 -19.169 0.33 19.414 345 ARG D O 1
ATOM 6384 N N . LYS B 1 178 ? 23.611 54.841 -20.378 0.33 18.282 346 LYS D N 1
ATOM 6385 C CA . LYS B 1 178 ? 22.947 55.664 -19.385 0.33 17.498 346 LYS D CA 1
ATOM 6386 C C . LYS B 1 178 ? 22.695 54.885 -18.094 0.33 16.387 346 LYS D C 1
ATOM 6387 O O . LYS B 1 178 ? 22.743 55.468 -17.014 0.33 16.193 346 LYS D O 1
ATOM 6406 N N . MET B 1 179 ? 22.393 53.589 -18.211 0.33 15.766 347 MET D N 1
ATOM 6407 C CA . MET B 1 179 ? 22.126 52.785 -17.028 0.33 16.049 347 MET D CA 1
ATOM 6408 C C . MET B 1 179 ? 23.426 52.566 -16.261 0.33 15.526 347 MET D C 1
ATOM 6409 O O . MET B 1 179 ? 23.444 52.642 -15.03 0.33 15.983 347 MET D O 1
ATOM 6423 N N . VAL B 1 180 ? 24.514 52.309 -16.988 0.33 15.665 348 VAL D N 1
ATOM 6424 C CA . VAL B 1 180 ? 25.811 52.14 -16.356 0.33 16.027 348 VAL D CA 1
ATOM 6425 C C . VAL B 1 180 ? 26.232 53.455 -15.701 0.33 15.736 348 VAL D C 1
ATOM 6426 O O . VAL B 1 180 ? 26.793 53.446 -14.608 0.33 15.862 348 VAL D O 1
ATOM 6439 N N . ALA B 1 181 ? 25.956 54.587 -16.365 0.33 14.837 349 ALA D N 1
ATOM 6440 C CA . ALA B 1 181 ? 26.286 55.89 -15.806 0.33 15.213 349 ALA D CA 1
ATOM 6441 C C . ALA B 1 181 ? 25.521 56.138 -14.502 0.33 14.728 349 ALA D C 1
ATOM 6442 O O . ALA B 1 181 ? 26.05 56.726 -13.563 0.33 13.824 349 ALA D O 1
ATOM 6449 N N . LEU B 1 182 ? 24.272 55.674 -14.426 0.33 14.175 350 LEU D N 1
ATOM 6450 C CA . LEU B 1 182 ? 23.485 55.86 -13.221 0.33 14.921 350 LEU D CA 1
ATOM 6451 C C . LEU B 1 182 ? 24.061 55.018 -12.082 0.33 14.144 350 LEU D C 1
ATOM 6452 O O . LEU B 1 182 ? 24.157 55.494 -10.948 0.33 14.965 350 LEU D O 1
ATOM 6468 N N . ILE B 1 183 ? 24.433 53.769 -12.375 0.33 13.346 351 ILE D N 1
ATOM 6469 C CA . ILE B 1 183 ? 25.061 52.907 -11.388 0.33 13.091 351 ILE D CA 1
ATOM 6470 C C . ILE B 1 183 ? 26.364 53.555 -10.901 0.33 11.92 351 ILE D C 1
ATOM 6471 O O . ILE B 1 183 ? 26.668 53.557 -9.722 0.33 11.208 351 ILE D O 1
ATOM 6487 N N . ALA B 1 184 ? 27.147 54.128 -11.814 0.33 11.361 352 ALA D N 1
ATOM 6488 C CA . ALA B 1 184 ? 28.395 54.77 -11.435 0.33 11.484 352 ALA D CA 1
ATOM 6489 C C . ALA B 1 184 ? 28.093 56.028 -10.614 0.33 12.058 352 ALA D C 1
ATOM 6490 O O . ALA B 1 184 ? 28.835 56.377 -9.723 0.33 12.655 352 ALA D O 1
ATOM 6497 N N . ARG B 1 185 ? 26.999 56.729 -10.911 0.33 12.834 353 ARG D N 1
ATOM 6498 C CA . ARG B 1 185 ? 26.653 57.938 -10.176 0.33 13.506 353 ARG D CA 1
ATOM 6499 C C . ARG B 1 185 ? 26.261 57.548 -8.747 0.33 13.059 353 ARG D C 1
ATOM 6500 O O . ARG B 1 185 ? 26.612 58.219 -7.778 0.33 12.676 353 ARG D O 1
ATOM 6521 N N . ILE B 1 186 ? 25.551 56.43 -8.616 0.33 12.945 354 ILE D N 1
ATOM 6522 C CA . ILE B 1 186 ? 25.144 55.96 -7.302 0.33 12.737 354 ILE D CA 1
ATOM 6523 C C . ILE B 1 186 ? 26.404 55.633 -6.502 0.33 12.385 354 ILE D C 1
ATOM 6524 O O . ILE B 1 186 ? 26.552 56.015 -5.346 0.33 12.567 354 ILE D O 1
ATOM 6540 N N . ASN B 1 187 ? 27.296 54.877 -7.133 0.33 12.151 355 ASN D N 1
ATOM 6541 C CA . ASN B 1 187 ? 28.536 54.456 -6.497 0.33 12.582 355 ASN D CA 1
ATOM 6542 C C . ASN B 1 187 ? 29.352 55.653 -6.006 0.33 11.901 355 ASN D C 1
ATOM 6543 O O . ASN B 1 187 ? 29.859 55.643 -4.893 0.33 11.656 355 ASN D O 1
ATOM 6554 N N . THR B 1 188 ? 29.551 56.655 -6.867 0.33 11.914 356 THR D N 1
ATOM 6555 C CA . THR B 1 188 ? 30.41 57.775 -6.524 0.33 11.719 356 THR D CA 1
ATOM 6556 C C . THR B 1 188 ? 29.795 58.584 -5.384 0.33 11.922 356 THR D C 1
ATOM 6557 O O . THR B 1 188 ? 30.486 58.994 -4.442 0.33 11.008 356 THR D O 1
ATOM 6567 N N . TYR B 1 189 ? 28.474 58.794 -5.467 0.33 11.754 357 TYR D N 1
ATOM 6568 C CA . TYR B 1 189 ? 27.75 59.524 -4.443 0.33 12.04 357 TYR D CA 1
ATOM 6569 C C . TYR B 1 189 ? 27.872 58.804 -3.098 0.33 12.635 357 TYR D C 1
ATOM 6570 O O . TYR B 1 189 ? 28.129 59.426 -2.075 0.33 11.699 357 TYR D O 1
ATOM 6587 N N . ALA B 1 190 ? 27.634 57.492 -3.101 0.33 13.125 358 ALA D N 1
ATOM 6588 C CA . ALA B 1 190 ? 27.611 56.733 -1.864 0.33 13.088 358 ALA D CA 1
ATOM 6589 C C . ALA B 1 190 ? 29.014 56.618 -1.259 0.33 13.644 358 ALA D C 1
ATOM 6590 O O . ALA B 1 190 ? 29.192 56.768 -0.056 0.33 15.087 358 ALA D O 1
ATOM 6597 N N . LYS B 1 191 ? 30.011 56.323 -2.091 0.33 13.625 359 LYS D N 1
ATOM 6598 C CA . LYS B 1 191 ? 31.349 56.092 -1.567 0.33 14.662 359 LYS D CA 1
ATOM 6599 C C . LYS B 1 191 ? 31.947 57.395 -1.025 0.33 15.564 359 LYS D C 1
ATOM 6600 O O . LYS B 1 191 ? 32.804 57.366 -0.137 0.33 13.283 359 LYS D O 1
ATOM 6619 N N . ALA B 1 192 ? 31.452 58.541 -1.496 0.33 15.356 360 ALA D N 1
ATOM 6620 C CA . ALA B 1 192 ? 31.892 59.808 -0.94 0.33 17.064 360 ALA D CA 1
ATOM 6621 C C . ALA B 1 192 ? 31.48 59.93 0.53 0.33 17.762 360 ALA D C 1
ATOM 6622 O O . ALA B 1 192 ? 32.16 60.583 1.315 0.33 18.863 360 ALA D O 1
ATOM 6629 N N . ARG B 1 193 ? 30.378 59.278 0.906 0.33 18.173 361 ARG D N 1
ATOM 6630 C CA . ARG B 1 193 ? 29.877 59.296 2.272 0.33 19.558 361 ARG D CA 1
ATOM 6631 C C . ARG B 1 193 ? 30.433 58.134 3.092 0.33 20.347 361 ARG D C 1
ATOM 6632 O O . ARG B 1 193 ? 30.636 58.272 4.294 0.33 22.044 361 ARG D O 1
ATOM 6653 N N . ASN B 1 194 ? 30.636 56.986 2.439 0.33 18.88 362 ASN D N 1
ATOM 6654 C CA . ASN B 1 194 ? 31.141 55.79 3.085 0.33 18.615 362 ASN D CA 1
ATOM 6655 C C . ASN B 1 194 ? 31.914 54.994 2.054 0.33 17.441 362 ASN D C 1
ATOM 6656 O O . ASN B 1 194 ? 31.309 54.422 1.166 0.33 15.978 362 ASN D O 1
ATOM 6667 N N . PRO B 1 195 ? 33.263 54.977 2.08 0.33 17.561 363 PRO D N 1
ATOM 6668 C CA . PRO B 1 195 ? 34.005 54.374 0.978 0.33 18.298 363 PRO D CA 1
ATOM 6669 C C . PRO B 1 195 ? 33.817 52.863 0.924 0.33 17.628 363 PRO D C 1
ATOM 6670 O O . PRO B 1 195 ? 34.164 52.247 -0.077 0.33 18.848 363 PRO D O 1
ATOM 6681 N N . ASP B 1 196 ? 33.28 52.287 2.007 0.33 18.101 364 ASP D N 1
ATOM 6682 C CA . ASP B 1 196 ? 33.061 50.854 2.096 0.33 18.101 364 ASP D CA 1
ATOM 6683 C C . ASP B 1 196 ? 31.651 50.454 1.651 0.33 16.918 364 ASP D C 1
ATOM 6684 O O . ASP B 1 196 ? 31.299 49.282 1.726 0.33 16.542 364 ASP D O 1
ATOM 6693 N N . PHE B 1 197 ? 30.831 51.42 1.219 0.33 14.883 365 PHE D N 1
ATOM 6694 C CA . PHE B 1 197 ? 29.445 51.145 0.868 0.33 13.93 365 PHE D CA 1
ATOM 6695 C C . PHE B 1 197 ? 29.419 50.422 -0.479 0.33 13.212 365 PHE D C 1
ATOM 6696 O O . PHE B 1 197 ? 29.858 50.982 -1.49 0.33 13.139 365 PHE D O 1
ATOM 6713 N N . LYS B 1 198 ? 28.889 49.196 -0.467 0.33 12.567 366 LYS D N 1
ATOM 6714 C CA . LYS B 1 198 ? 28.945 48.291 -1.604 0.33 12.841 366 LYS D CA 1
ATOM 6715 C C . LYS B 1 198 ? 27.799 48.571 -2.568 0.33 12.225 366 LYS D C 1
ATOM 6716 O O . LYS B 1 198 ? 26.72 48.999 -2.169 0.33 10.927 366 LYS D O 1
ATOM 6735 N N . VAL B 1 199 ? 28.096 48.378 -3.853 0.33 11.413 367 VAL D N 1
ATOM 6736 C CA . VAL B 1 199 ? 27.137 48.585 -4.918 0.33 11.919 367 VAL D CA 1
ATOM 6737 C C . VAL B 1 199 ? 27.023 47.279 -5.691 0.33 11.256 367 VAL D C 1
ATOM 6738 O O . VAL B 1 199 ? 27.998 46.789 -6.267 0.33 12.124 367 VAL D O 1
ATOM 6751 N N . VAL B 1 200 ? 25.792 46.761 -5.701 0.33 11.369 368 VAL D N 1
ATOM 6752 C CA . VAL B 1 200 ? 25.459 45.489 -6.313 0.33 11.491 368 VAL D CA 1
ATOM 6753 C C . VAL B 1 200 ? 24.215 45.648 -7.178 0.33 11.613 368 VAL D C 1
ATOM 6754 O O . VAL B 1 200 ? 23.092 45.614 -6.688 0.33 11.975 368 VAL D O 1
ATOM 6767 N N . PRO B 1 201 ? 24.384 45.808 -8.506 0.33 12.595 369 PRO D N 1
ATOM 6768 C CA . PRO B 1 201 ? 23.243 45.78 -9.42 0.33 12.343 369 PRO D CA 1
ATOM 6769 C C . PRO B 1 201 ? 22.689 44.366 -9.496 0.33 12.252 369 PRO D C 1
ATOM 6770 O O . PRO B 1 201 ? 23.438 43.426 -9.311 0.33 12.313 369 PRO D O 1
ATOM 6781 N N . GLN B 1 202 ? 21.401 44.239 -9.827 0.33 12.99 370 GLN D N 1
ATOM 6782 C CA . GLN B 1 202 ? 20.81 42.937 -10.063 0.33 13.059 370 GLN D CA 1
ATOM 6783 C C . GLN B 1 202 ? 20.479 42.788 -11.545 0.33 13.071 370 GLN D C 1
ATOM 6784 O O . GLN B 1 202 ? 19.852 43.67 -12.12 0.33 13.163 370 GLN D O 1
ATOM 6798 N N . ASN B 1 203 ? 20.896 41.657 -12.116 0.33 13.594 371 ASN D N 1
ATOM 6799 C CA . ASN B 1 203 ? 20.652 41.275 -13.497 0.33 13.807 371 ASN D CA 1
ATOM 6800 C C . ASN B 1 203 ? 21.444 42.165 -14.468 0.33 14.639 371 ASN D C 1
ATOM 6801 O O . ASN B 1 203 ? 22.294 42.953 -14.063 0.33 13.798 371 ASN D O 1
ATOM 6812 N N . SER B 1 204 ? 21.177 41.985 -15.767 0.33 15.659 372 SER D N 1
ATOM 6813 C CA . SER B 1 204 ? 21.813 42.751 -16.838 0.33 17.444 372 SER D CA 1
ATOM 6814 C C . SER B 1 204 ? 23.336 42.622 -16.798 0.33 17.914 372 SER D C 1
ATOM 6815 O O . SER B 1 204 ? 24.057 43.6 -16.934 0.33 20.69 372 SER D O 1
ATOM 6822 N N . PRO B 1 205 ? 23.912 41.41 -16.67 0.33 18.212 373 PRO D N 1
ATOM 6823 C CA . PRO B 1 205 ? 25.368 41.263 -16.607 0.33 18.763 373 PRO D CA 1
ATOM 6824 C C . PRO B 1 205 ? 26.125 41.676 -17.871 0.33 18.604 373 PRO D C 1
ATOM 6825 O O . PRO B 1 205 ? 27.341 41.856 -17.843 0.33 17.865 373 PRO D O 1
ATOM 6836 N N . GLU B 1 206 ? 25.4 41.785 -18.986 0.33 18.327 374 GLU D N 1
ATOM 6837 C CA . GLU B 1 206 ? 26.01 42.115 -20.268 0.33 17.864 374 GLU D CA 1
ATOM 6838 C C . GLU B 1 206 ? 26.532 43.551 -20.245 0.33 17.474 374 GLU D C 1
ATOM 6839 O O . GLU B 1 206 ? 27.328 43.938 -21.103 0.33 17.283 374 GLU D O 1
ATOM 6851 N N . LEU B 1 207 ? 26.133 44.318 -19.222 0.33 18.452 375 LEU D N 1
ATOM 6852 C CA . LEU B 1 207 ? 26.594 45.689 -19.063 0.33 18.113 375 LEU D CA 1
ATOM 6853 C C . LEU B 1 207 ? 28.083 45.704 -18.732 0.33 19.66 375 LEU D C 1
ATOM 6854 O O . LEU B 1 207 ? 28.72 46.739 -18.836 0.33 20.74 375 LEU D O 1
ATOM 6870 N N . VAL B 1 208 ? 28.635 44.536 -18.401 0.33 20.116 376 VAL D N 1
ATOM 6871 C CA . VAL B 1 208 ? 30.048 44.361 -18.145 0.33 20.012 376 VAL D CA 1
ATOM 6872 C C . VAL B 1 208 ? 30.886 44.822 -19.343 0.33 21.859 376 VAL D C 1
ATOM 6873 O O . VAL B 1 208 ? 32.07 45.079 -19.173 0.33 22.429 376 VAL D O 1
ATOM 6886 N N . ASP B 1 209 ? 30.298 44.88 -20.542 0.33 23.523 377 ASP D N 1
ATOM 6887 C CA . ASP B 1 209 ? 31.043 45.272 -21.73 0.33 24.705 377 ASP D CA 1
ATOM 6888 C C . ASP B 1 209 ? 31.426 46.746 -21.636 0.33 24.412 377 ASP D C 1
ATOM 6889 O O . ASP B 1 209 ? 32.397 47.167 -22.257 0.33 22.16 377 ASP D O 1
ATOM 6898 N N . ASP B 1 210 ? 30.63 47.53 -20.892 0.33 23.014 378 ASP D N 1
ATOM 6899 C CA . ASP B 1 210 ? 30.871 48.957 -20.742 0.33 21.628 378 ASP D CA 1
ATOM 6900 C C . ASP B 1 210 ? 32.03 49.17 -19.774 0.33 20.94 378 ASP D C 1
ATOM 6901 O O . ASP B 1 210 ? 31.954 48.747 -18.626 0.33 19.662 378 ASP D O 1
ATOM 6910 N N . PRO B 1 211 ? 33.129 49.857 -20.17 0.33 20.217 379 PRO D N 1
ATOM 6911 C CA . PRO B 1 211 ? 34.263 50.045 -19.263 0.33 20.309 379 PRO D CA 1
ATOM 6912 C C . PRO B 1 211 ? 33.91 50.749 -17.952 0.33 18.327 379 PRO D C 1
ATOM 6913 O O . PRO B 1 211 ? 34.645 50.616 -16.98 0.33 22.128 379 PRO D O 1
ATOM 6924 N N . ALA B 1 212 ? 32.795 51.487 -17.902 0.33 16.948 380 ALA D N 1
ATOM 6925 C CA . ALA B 1 212 ? 32.447 52.223 -16.693 0.33 15.351 380 ALA D CA 1
ATOM 6926 C C . ALA B 1 212 ? 31.786 51.296 -15.667 0.33 15.557 380 ALA D C 1
ATOM 6927 O O . ALA B 1 212 ? 31.628 51.687 -14.509 0.33 15.413 380 ALA D O 1
ATOM 6934 N N . TYR B 1 213 ? 31.45 50.069 -16.082 0.33 14.848 381 TYR D N 1
ATOM 6935 C CA . TYR B 1 213 ? 30.646 49.181 -15.249 0.33 15.226 381 TYR D CA 1
ATOM 6936 C C . TYR B 1 213 ? 31.46 48.602 -14.096 0.33 16.115 381 TYR D C 1
ATOM 6937 O O . TYR B 1 213 ? 31.125 48.793 -12.92 0.33 16.604 381 TYR D O 1
ATOM 6954 N N . LEU B 1 214 ? 32.518 47.851 -14.425 0.33 16.154 382 LEU D N 1
ATOM 6955 C CA . LEU B 1 214 ? 33.219 47.092 -13.401 0.33 16.903 382 LEU D CA 1
ATOM 6956 C C . LEU B 1 214 ? 33.783 48.014 -12.324 0.33 16.265 382 LEU D C 1
ATOM 6957 O O . LEU B 1 214 ? 33.693 47.68 -11.145 0.33 16.263 382 LEU D O 1
ATOM 6973 N N . PRO B 1 215 ? 34.358 49.199 -12.64 0.33 16.234 383 PRO D N 1
ATOM 6974 C CA . PRO B 1 215 ? 34.842 50.089 -11.58 0.33 16.08 383 PRO D CA 1
ATOM 6975 C C . PRO B 1 215 ? 33.768 50.65 -10.657 0.33 16.331 383 PRO D C 1
ATOM 6976 O O . PRO B 1 215 ? 34.088 51.163 -9.586 0.33 16.78 383 PRO D O 1
ATOM 6987 N N . ALA B 1 216 ? 32.496 50.512 -11.046 0.33 15.687 384 ALA D N 1
ATOM 6988 C CA . ALA B 1 216 ? 31.42 51.116 -10.285 0.33 15.066 384 ALA D CA 1
ATOM 6989 C C . ALA B 1 216 ? 30.747 50.12 -9.339 0.33 14.516 384 ALA D C 1
ATOM 6990 O O . ALA B 1 216 ? 29.872 50.518 -8.586 0.33 16.38 384 ALA D O 1
ATOM 6997 N N . ILE B 1 217 ? 31.082 48.83 -9.445 0.33 14.79 385 ILE D N 1
ATOM 6998 C CA . ILE B 1 217 ? 30.364 47.807 -8.697 0.33 14.409 385 ILE D CA 1
ATOM 6999 C C . ILE B 1 217 ? 31.306 46.989 -7.828 0.33 14.456 385 ILE D C 1
ATOM 7000 O O . ILE B 1 217 ? 32.498 46.848 -8.108 0.33 15.45 385 ILE D O 1
ATOM 7016 N N . ASP B 1 218 ? 30.708 46.381 -6.797 0.33 14.988 386 ASP D N 1
ATOM 7017 C CA . ASP B 1 218 ? 31.425 45.496 -5.901 0.33 15.8 386 ASP D CA 1
ATOM 7018 C C . ASP B 1 218 ? 30.891 44.071 -5.998 0.33 14.96 386 ASP D C 1
ATOM 7019 O O . ASP B 1 218 ? 31.519 43.146 -5.513 0.33 13.958 386 ASP D O 1
ATOM 7028 N N . GLY B 1 219 ? 29.723 43.897 -6.606 0.33 15.283 387 GLY D N 1
ATOM 7029 C CA . GLY B 1 219 ? 29.071 42.606 -6.658 0.33 14.726 387 GLY D CA 1
ATOM 7030 C C . GLY B 1 219 ? 27.977 42.667 -7.716 0.33 14.354 387 GLY D C 1
ATOM 7031 O O . GLY B 1 219 ? 27.694 43.735 -8.252 0.33 14.412 387 GLY D O 1
ATOM 7035 N N . LEU B 1 220 ? 27.385 41.522 -8.028 0.33 13.493 388 LEU D N 1
ATOM 7036 C CA . LEU B 1 220 ? 26.308 41.458 -9.005 0.33 12.963 388 LEU D CA 1
ATOM 7037 C C . LEU B 1 220 ? 25.329 40.423 -8.476 0.33 12.831 388 LEU D C 1
ATOM 7038 O O . LEU B 1 220 ? 25.771 39.35 -8.054 0.33 13.554 388 LEU D O 1
ATOM 7054 N N . GLY B 1 221 ? 24.039 40.772 -8.465 0.33 13.024 389 GLY D N 1
ATOM 7055 C CA . GLY B 1 221 ? 22.986 39.812 -8.173 0.33 13.676 389 GLY D CA 1
ATOM 7056 C C . GLY B 1 221 ? 22.424 39.269 -9.479 0.33 13.579 389 GLY D C 1
ATOM 7057 O O . GLY B 1 221 ? 22.281 40.017 -10.44 0.33 13.594 389 GLY D O 1
ATOM 7061 N N . MET B 1 222 ? 22.231 37.956 -9.562 0.33 12.888 390 MET D N 1
ATOM 7062 C CA . MET B 1 222 ? 21.683 37.361 -10.769 0.33 13.046 390 MET D CA 1
ATOM 7063 C C . MET B 1 222 ? 20.52 36.472 -10.368 0.33 13.465 390 MET D C 1
ATOM 7064 O O . MET B 1 222 ? 20.712 35.542 -9.605 0.33 12.995 390 MET D O 1
ATOM 7078 N N . GLU B 1 223 ? 19.344 36.76 -10.919 0.33 13.973 391 GLU D N 1
ATOM 7079 C CA . GLU B 1 223 ? 18.196 35.896 -10.754 0.33 13.651 391 GLU D CA 1
ATOM 7080 C C . GLU B 1 223 ? 18.085 34.973 -11.966 0.33 13.496 391 GLU D C 1
ATOM 7081 O O . GLU B 1 223 ? 18.462 35.328 -13.08 0.33 14.356 391 GLU D O 1
ATOM 7093 N N . ASP B 1 224 ? 17.574 33.772 -11.72 0.33 13.906 392 ASP D N 1
ATOM 7094 C CA . ASP B 1 224 ? 16.991 32.927 -12.753 0.33 14.366 392 ASP D CA 1
ATOM 7095 C C . ASP B 1 224 ? 18.015 32.433 -13.774 0.33 14.177 392 ASP D C 1
ATOM 7096 O O . ASP B 1 224 ? 17.667 32.177 -14.924 0.33 14.902 392 ASP D O 1
ATOM 7105 N N . MET B 1 225 ? 19.264 32.233 -13.352 0.33 14.457 393 MET D N 1
ATOM 7106 C CA . MET B 1 225 ? 20.256 31.663 -14.247 0.33 14.735 393 MET D CA 1
ATOM 7107 C C . MET B 1 225 ? 20.027 30.163 -14.453 0.33 14.062 393 MET D C 1
ATOM 7108 O O . MET B 1 225 ? 20.47 29.617 -15.465 0.33 14.795 393 MET D O 1
ATOM 7122 N N . TYR B 1 226 ? 19.391 29.496 -13.473 0.33 13.593 394 TYR D N 1
ATOM 7123 C CA . TYR B 1 226 ? 19.303 28.045 -13.447 0.33 13.069 394 TYR D CA 1
ATOM 7124 C C . TYR B 1 226 ? 17.836 27.594 -13.415 0.33 12.542 394 TYR D C 1
ATOM 7125 O O . TYR B 1 226 ? 17.425 26.813 -14.275 0.33 12.949 394 TYR D O 1
ATOM 7142 N N . TRP B 1 227 ? 17.064 28.058 -12.42 0.33 12.074 395 TRP D N 1
ATOM 7143 C CA . TRP B 1 227 ? 15.696 27.608 -12.189 0.33 12.12 395 TRP D CA 1
ATOM 7144 C C . TRP B 1 227 ? 14.767 28.774 -11.897 0.33 12.544 395 TRP D C 1
ATOM 7145 O O . TRP B 1 227 ? 15.041 29.562 -10.986 0.33 12.268 395 TRP D O 1
ATOM 7166 N N . SER B 1 228 ? 13.666 28.845 -12.669 0.33 12.597 396 SER D N 1
ATOM 7167 C CA . SER B 1 228 ? 12.674 29.902 -12.554 0.33 13.163 396 SER D CA 1
ATOM 7168 C C . SER B 1 228 ? 11.318 29.286 -12.238 0.33 13.115 396 SER D C 1
ATOM 7169 O O . SER B 1 228 ? 10.654 28.766 -13.131 0.33 12.819 396 SER D O 1
ATOM 7176 N N . ASP B 1 229 ? 10.931 29.338 -10.962 0.33 13.478 397 ASP D N 1
ATOM 7177 C CA . ASP B 1 229 ? 9.709 28.723 -10.463 0.33 14.634 397 ASP D CA 1
ATOM 7178 C C . ASP B 1 229 ? 9.671 27.253 -10.901 0.33 14.626 397 ASP D C 1
ATOM 7179 O O . ASP B 1 229 ? 8.679 26.773 -11.458 0.33 13.147 397 ASP D O 1
ATOM 7188 N N . ASP B 1 230 ? 10.793 26.558 -10.662 0.33 13.301 398 ASP D N 1
ATOM 7189 C CA . ASP B 1 230 ? 10.975 25.141 -10.944 0.33 13.33 398 ASP D CA 1
ATOM 7190 C C . ASP B 1 230 ? 10.941 24.832 -12.439 0.33 13.552 398 ASP D C 1
ATOM 7191 O O . ASP B 1 230 ? 10.736 23.678 -12.804 0.33 13.618 398 ASP D O 1
ATOM 7200 N N . VAL B 1 231 ? 11.207 25.835 -13.288 0.33 14.202 399 VAL D N 1
ATOM 7201 C CA . VAL B 1 231 ? 11.354 25.654 -14.725 0.33 15.505 399 VAL D CA 1
ATOM 7202 C C . VAL B 1 231 ? 12.779 26.016 -15.139 0.33 15.123 399 VAL D C 1
ATOM 7203 O O . VAL B 1 231 ? 13.301 27.06 -14.743 0.33 13.854 399 VAL D O 1
ATOM 7216 N N . ALA B 1 232 ? 13.411 25.118 -15.907 0.33 14.362 400 ALA D N 1
ATOM 7217 C CA . ALA B 1 232 ? 14.803 25.281 -16.284 0.33 15.033 400 ALA D CA 1
ATOM 7218 C C . ALA B 1 232 ? 15.012 26.519 -17.153 0.33 15.044 400 ALA D C 1
ATOM 7219 O O . ALA B 1 232 ? 14.259 26.768 -18.089 0.33 13.858 400 ALA D O 1
ATOM 7226 N N . CYS B 1 233 ? 16.049 27.288 -16.814 0.33 15.38 401 CYS D N 1
ATOM 7227 C CA . CYS B 1 233 ? 16.539 28.342 -17.682 0.33 18.274 401 CYS D CA 1
ATOM 7228 C C . CYS B 1 233 ? 17.473 27.689 -18.696 0.33 17.831 401 CYS D C 1
ATOM 7229 O O . CYS B 1 233 ? 18.682 27.632 -18.489 0.33 16.551 401 CYS D O 1
ATOM 7236 N N . ASP B 1 234 ? 16.892 27.161 -19.779 0.33 19.833 402 ASP D N 1
ATOM 7237 C CA . ASP B 1 234 ? 17.648 26.364 -20.732 0.33 22.538 402 ASP D CA 1
ATOM 7238 C C . ASP B 1 234 ? 17.634 27.015 -22.119 0.33 24.966 402 ASP D C 1
ATOM 7239 O O . ASP B 1 234 ? 17.862 26.338 -23.118 0.33 24.509 402 ASP D O 1
ATOM 7248 N N . GLU B 1 235 ? 17.381 28.328 -22.169 0.33 27.975 403 GLU D N 1
ATOM 7249 C CA . GLU B 1 235 ? 17.316 29.059 -23.422 0.33 31.31 403 GLU D CA 1
ATOM 7250 C C . GLU B 1 235 ? 18.65 29.752 -23.693 0.33 32.779 403 GLU D C 1
ATOM 7251 O O . GLU B 1 235 ? 19.538 29.772 -22.84 0.33 31.836 403 GLU D O 1
ATOM 7263 N N . GLY B 1 236 ? 18.776 30.317 -24.901 0.33 30.617 404 GLY D N 1
ATOM 7264 C CA . GLY B 1 236 ? 19.992 31.01 -25.289 0.33 30.485 404 GLY D CA 1
ATOM 7265 C C . GLY B 1 236 ? 20.257 32.189 -24.36 0.33 28.162 404 GLY D C 1
ATOM 7266 O O . GLY B 1 236 ? 21.391 32.441 -23.95 0.33 26.15 404 GLY D O 1
ATOM 7270 N N . TRP B 1 237 ? 19.19 32.911 -24.02 0.33 29.032 405 TRP D N 1
ATOM 7271 C CA . TRP B 1 237 ? 19.349 34.086 -23.182 0.33 29.523 405 TRP D CA 1
ATOM 7272 C C . TRP B 1 237 ? 19.892 33.68 -21.813 0.33 26.408 405 TRP D C 1
ATOM 7273 O O . TRP B 1 237 ? 20.647 34.436 -21.199 0.33 26.792 405 TRP D O 1
ATOM 7294 N N . CYS B 1 238 ? 19.554 32.458 -21.375 0.33 25.604 406 CYS D N 1
ATOM 7295 C CA . CYS B 1 238 ? 20.019 31.926 -20.102 0.33 24.578 406 CYS D CA 1
ATOM 7296 C C . CYS B 1 238 ? 21.537 31.747 -20.127 0.33 23.939 406 CYS D C 1
ATOM 7297 O O . CYS B 1 238 ? 22.249 32.117 -19.191 0.33 22.894 406 CYS D O 1
ATOM 7304 N N . GLU B 1 239 ? 22.026 31.129 -21.202 0.33 24.02 407 GLU D N 1
ATOM 7305 C CA . GLU B 1 239 ? 23.439 30.833 -21.322 0.33 24.005 407 GLU D CA 1
ATOM 7306 C C . GLU B 1 239 ? 24.253 32.124 -21.383 0.33 21.52 407 GLU D C 1
ATOM 7307 O O . GLU B 1 239 ? 25.318 32.198 -20.784 0.33 21.668 407 GLU D O 1
ATOM 7319 N N . GLU B 1 240 ? 23.752 33.127 -22.113 0.33 20.942 408 GLU D N 1
ATOM 7320 C CA . GLU B 1 240 ? 24.404 34.425 -22.222 0.33 21.42 408 GLU D CA 1
ATOM 7321 C C . GLU B 1 240 ? 24.524 35.073 -20.841 0.33 21.648 408 GLU D C 1
ATOM 7322 O O . GLU B 1 240 ? 25.568 35.647 -20.516 0.33 20.603 408 GLU D O 1
ATOM 7334 N N . ASN B 1 241 ? 23.453 34.959 -20.034 0.33 20.724 409 ASN D N 1
ATOM 7335 C CA . ASN B 1 241 ? 23.458 35.503 -18.68 0.33 19.809 409 ASN D CA 1
ATOM 7336 C C . ASN B 1 241 ? 24.536 34.819 -17.842 0.33 18.906 409 ASN D C 1
ATOM 7337 O O . ASN B 1 241 ? 25.23 35.48 -17.074 0.33 17.358 409 ASN D O 1
ATOM 7348 N N . ARG B 1 242 ? 24.686 33.497 -17.992 0.33 17.616 410 ARG D N 1
ATOM 7349 C CA . ARG B 1 242 ? 25.631 32.74 -17.188 0.33 17.834 410 ARG D CA 1
ATOM 7350 C C . ARG B 1 242 ? 27.069 33.099 -17.575 0.33 17.901 410 ARG D C 1
ATOM 7351 O O . ARG B 1 242 ? 27.936 33.179 -16.706 0.33 17.396 410 ARG D O 1
ATOM 7372 N N . THR B 1 243 ? 27.309 33.296 -18.882 0.33 20.039 411 THR D N 1
ATOM 7373 C CA . THR B 1 243 ? 28.632 33.639 -19.395 0.33 20.024 411 THR D CA 1
ATOM 7374 C C . THR B 1 243 ? 29.024 35.033 -18.912 0.33 18.741 411 THR D C 1
ATOM 7375 O O . THR B 1 243 ? 30.168 35.285 -18.567 0.33 17.54 411 THR D O 1
ATOM 7385 N N . ASN B 1 244 ? 28.055 35.942 -18.93 0.33 19.205 412 ASN D N 1
ATOM 7386 C CA . ASN B 1 244 ? 28.334 37.318 -18.568 0.33 20.079 412 ASN D CA 1
ATOM 7387 C C . ASN B 1 244 ? 28.564 37.423 -17.063 0.33 19.811 412 ASN D C 1
ATOM 7388 O O . ASN B 1 244 ? 29.429 38.181 -16.63 0.33 18.981 412 ASN D O 1
ATOM 7399 N N . ALA B 1 245 ? 27.811 36.64 -16.272 0.33 20.214 413 ALA D N 1
ATOM 7400 C CA . ALA B 1 245 ? 28.05 36.564 -14.839 0.33 19.787 413 ALA D CA 1
ATOM 7401 C C . ALA B 1 245 ? 29.456 36.046 -14.557 0.33 19.037 413 ALA D C 1
ATOM 7402 O O . ALA B 1 245 ? 30.094 36.513 -13.616 0.33 17.766 413 ALA D O 1
ATOM 7409 N N . ALA B 1 246 ? 29.885 35.031 -15.325 0.33 20.317 414 ALA D N 1
ATOM 7410 C CA . ALA B 1 246 ? 31.222 34.475 -15.203 0.33 21.015 414 ALA D CA 1
ATOM 7411 C C . ALA B 1 246 ? 32.27 35.554 -15.47 0.33 20.55 414 ALA D C 1
ATOM 7412 O O . ALA B 1 246 ? 33.27 35.629 -14.756 0.33 20.14 414 ALA D O 1
ATOM 7419 N N . ARG B 1 247 ? 32.003 36.423 -16.446 0.33 21.217 415 ARG D N 1
ATOM 7420 C CA . ARG B 1 247 ? 32.9 37.532 -16.747 0.33 21.725 415 ARG D CA 1
ATOM 7421 C C . ARG B 1 247 ? 33.032 38.455 -15.537 0.33 21.002 415 ARG D C 1
ATOM 7422 O O . ARG B 1 247 ? 34.142 38.87 -15.19 0.33 22.369 415 ARG D O 1
ATOM 7443 N N . VAL B 1 248 ? 31.908 38.747 -14.871 0.33 19.602 416 VAL D N 1
ATO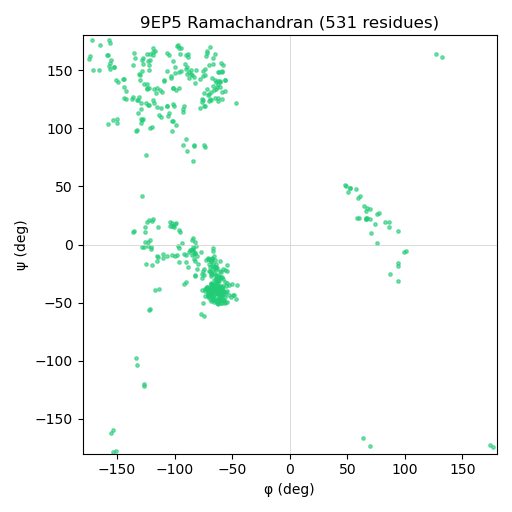M 7444 C CA . VAL B 1 248 ? 31.911 39.65 -13.735 0.33 19.098 416 VAL D CA 1
ATOM 7445 C C . VAL B 1 248 ? 32.649 39.002 -12.57 0.33 19.878 416 VAL D C 1
ATOM 7446 O O . VAL B 1 248 ? 33.445 39.655 -11.91 0.33 22.154 416 VAL D O 1
ATOM 7459 N N . ARG B 1 249 ? 32.417 37.703 -12.337 0.33 21.345 417 ARG D N 1
ATOM 7460 C CA . ARG B 1 249 ? 33.1 36.976 -11.273 0.33 20.991 417 ARG D CA 1
ATOM 7461 C C . ARG B 1 249 ? 34.612 36.943 -11.526 0.33 22.618 417 ARG D C 1
ATOM 7462 O O . ARG B 1 249 ? 35.403 37.09 -10.592 0.33 21.288 417 ARG D O 1
ATOM 7483 N N . ALA B 1 250 ? 35.02 36.776 -12.791 0.33 23.461 418 ALA D N 1
ATOM 7484 C CA . ALA B 1 250 ? 36.435 36.683 -13.13 0.33 24.642 418 ALA D CA 1
ATOM 7485 C C . ALA B 1 250 ? 37.146 38 -12.829 0.33 25.204 418 ALA D C 1
ATOM 7486 O O . ALA B 1 250 ? 38.367 38.017 -12.7 0.33 27.054 418 ALA D O 1
ATOM 7493 N N . ALA B 1 251 ? 36.374 39.088 -12.717 0.33 25.567 419 ALA D N 1
ATOM 7494 C CA . ALA B 1 251 ? 36.915 40.41 -12.45 0.33 26.061 419 ALA D CA 1
ATOM 7495 C C . ALA B 1 251 ? 36.859 40.731 -10.958 0.33 26.39 419 ALA D C 1
ATOM 7496 O O . ALA B 1 251 ? 37.036 41.882 -10.557 0.33 28.214 419 ALA D O 1
ATOM 7503 N N . GLY B 1 252 ? 36.586 39.71 -10.141 0.33 23.805 420 GLY D N 1
ATOM 7504 C CA . GLY B 1 252 ? 36.761 39.793 -8.701 0.33 23.493 420 GLY D CA 1
ATOM 7505 C C . GLY B 1 252 ? 35.553 40.383 -7.971 0.33 22.813 420 GLY D C 1
ATOM 7506 O O . GLY B 1 252 ? 35.683 40.805 -6.825 0.33 24.197 420 GLY D O 1
ATOM 7510 N N . LYS B 1 253 ? 34.381 40.383 -8.615 0.33 20.638 421 LYS D N 1
ATOM 7511 C CA . LYS B 1 253 ? 33.161 40.845 -7.97 0.33 18.94 421 LYS D CA 1
ATOM 7512 C C . LYS B 1 253 ? 32.469 39.677 -7.274 0.33 17.383 421 LYS D C 1
ATOM 7513 O O . LYS B 1 253 ? 32.594 38.535 -7.691 0.33 16.948 421 LYS D O 1
ATOM 7532 N N . LEU B 1 254 ? 31.744 39.983 -6.202 0.33 17.36 422 LEU D N 1
ATOM 7533 C CA . LEU B 1 254 ? 30.912 38.992 -5.538 0.33 16.528 422 LEU D CA 1
ATOM 7534 C C . LEU B 1 254 ? 29.67 38.747 -6.383 0.33 16.189 422 LEU D C 1
ATOM 7535 O O . LEU B 1 254 ? 28.934 39.689 -6.632 0.33 17.365 422 LEU D O 1
ATOM 7551 N N . VAL B 1 255 ? 29.4 37.499 -6.762 0.33 15.4 423 VAL D N 1
ATOM 7552 C CA . VAL B 1 255 ? 28.217 37.207 -7.555 0.33 14.257 423 VAL D CA 1
ATOM 7553 C C . VAL B 1 255 ? 27.244 36.396 -6.714 0.33 14.247 423 VAL D C 1
ATOM 7554 O O . VAL B 1 255 ? 27.588 35.308 -6.27 0.33 13.764 423 VAL D O 1
ATOM 7567 N N . LEU B 1 256 ? 26.061 36.974 -6.479 0.33 13.738 424 LEU D N 1
ATOM 7568 C CA . LEU B 1 256 ? 25.028 36.388 -5.642 0.33 13.899 424 LEU D CA 1
ATOM 7569 C C . LEU B 1 256 ? 23.932 35.87 -6.56 0.33 13.569 424 LEU D C 1
ATOM 7570 O O . LEU B 1 256 ? 23.256 36.677 -7.189 0.33 14.775 424 LEU D O 1
ATOM 7586 N N . SER B 1 257 ? 23.769 34.55 -6.665 0.33 12.995 425 SER D N 1
ATOM 7587 C CA . SER B 1 257 ? 22.76 34.03 -7.572 0.33 11.793 425 SER D CA 1
ATOM 7588 C C . SER B 1 257 ? 21.519 33.678 -6.759 0.33 11.555 425 SER D C 1
ATOM 7589 O O . SER B 1 257 ? 21.608 33.087 -5.691 0.33 11.036 425 SER D O 1
ATOM 7596 N N . THR B 1 258 ? 20.364 34.105 -7.261 0.33 11.496 426 THR D N 1
ATOM 7597 C CA . THR B 1 258 ? 19.093 33.747 -6.669 0.33 10.924 426 THR D CA 1
ATOM 7598 C C . THR B 1 258 ? 18.307 32.95 -7.707 0.33 11.117 426 THR D C 1
ATOM 7599 O O . THR B 1 258 ? 18.017 33.452 -8.789 0.33 10.309 426 THR D O 1
ATOM 7609 N N . ASP B 1 259 ? 17.94 31.716 -7.34 0.33 10.752 427 ASP D N 1
ATOM 7610 C CA . ASP B 1 259 ? 17.061 30.92 -8.173 0.33 11.081 427 ASP D CA 1
ATOM 7611 C C . ASP B 1 259 ? 15.801 30.608 -7.384 0.33 11.327 427 ASP D C 1
ATOM 7612 O O . ASP B 1 259 ? 15.756 30.798 -6.183 0.33 10.379 427 ASP D O 1
ATOM 7621 N N . TYR B 1 260 ? 14.763 30.205 -8.103 0.33 11.725 428 TYR D N 1
ATOM 7622 C CA . TYR B 1 260 ? 13.446 30.091 -7.509 0.33 12.102 428 TYR D CA 1
ATOM 7623 C C . TYR B 1 260 ? 12.937 28.692 -7.803 0.33 11.733 428 TYR D C 1
ATOM 7624 O O . TYR B 1 260 ? 12.624 28.38 -8.951 0.33 12.942 428 TYR D O 1
ATOM 7641 N N . ALA B 1 261 ? 12.892 27.859 -6.757 0.33 11.56 429 ALA D N 1
ATOM 7642 C CA . ALA B 1 261 ? 12.582 26.456 -6.925 0.33 11.763 429 ALA D CA 1
ATOM 7643 C C . ALA B 1 261 ? 12.388 25.826 -5.556 0.33 11.522 429 ALA D C 1
ATOM 7644 O O . ALA B 1 261 ? 13.046 26.226 -4.607 0.33 10.653 429 ALA D O 1
ATOM 7651 N N . THR B 1 262 ? 11.546 24.787 -5.49 0.33 12.047 430 THR D N 1
ATOM 7652 C CA . THR B 1 262 ? 11.431 23.988 -4.278 0.33 12.255 430 THR D CA 1
ATOM 7653 C C . THR B 1 262 ? 11.795 22.525 -4.519 0.33 12.601 430 THR D C 1
ATOM 7654 O O . THR B 1 262 ? 12.034 21.802 -3.567 0.33 13.724 430 THR D O 1
ATOM 7664 N N . GLN B 1 263 ? 11.817 22.068 -5.776 0.33 13.919 431 GLN D N 1
ATOM 7665 C CA . GLN B 1 263 ? 12.061 20.657 -6.028 0.33 16.481 431 GLN D CA 1
ATOM 7666 C C . GLN B 1 263 ? 13.525 20.336 -5.738 0.33 15.949 431 GLN D C 1
ATOM 7667 O O . GLN B 1 263 ? 14.424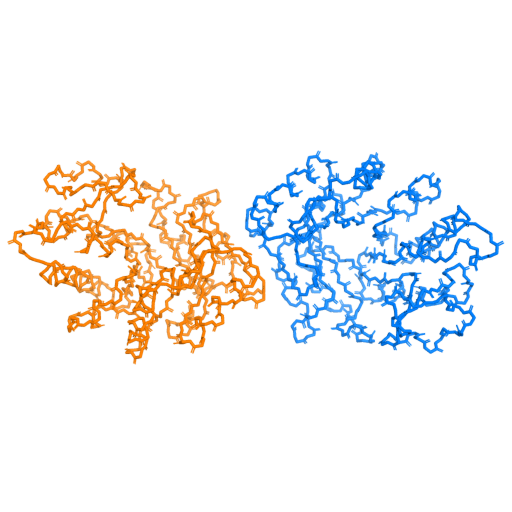 21.037 -6.18 0.33 14.62 431 GLN D O 1
ATOM 7681 N N . SER B 1 264 ? 13.761 19.239 -5.018 0.33 15.585 432 SER D N 1
ATOM 7682 C CA . SER B 1 264 ? 15.086 18.933 -4.494 0.33 15.871 432 SER D CA 1
ATOM 7683 C C . SER B 1 264 ? 16.147 18.83 -5.592 0.33 14.111 432 SER D C 1
ATOM 7684 O O . SER B 1 264 ? 17.262 19.297 -5.397 0.33 13.953 432 SER D O 1
ATOM 7691 N N . ALA B 1 265 ? 15.827 18.244 -6.757 0.33 13.153 433 ALA D N 1
ATOM 7692 C CA . ALA B 1 265 ? 16.829 18.111 -7.803 0.33 12.855 433 ALA D CA 1
ATOM 7693 C C . ALA B 1 265 ? 17.205 19.478 -8.38 0.33 11.933 433 ALA D C 1
ATOM 7694 O O . ALA B 1 265 ? 18.355 19.69 -8.763 0.33 12.158 433 ALA D O 1
ATOM 7701 N N . HIS B 1 266 ? 16.209 20.367 -8.455 0.33 11.318 434 HIS D N 1
ATOM 7702 C CA . HIS B 1 266 ? 16.367 21.729 -8.944 0.33 11.651 434 HIS D CA 1
ATOM 7703 C C . HIS B 1 266 ? 17.192 22.566 -7.96 0.33 10.967 434 HIS D C 1
ATOM 7704 O O . HIS B 1 266 ? 18.104 23.282 -8.361 0.33 10.147 434 HIS D O 1
ATOM 7717 N N . VAL B 1 267 ? 16.865 22.484 -6.669 0.33 10.932 435 VAL D N 1
ATOM 7718 C CA . VAL B 1 267 ? 17.615 23.191 -5.639 0.33 12.002 435 VAL D CA 1
ATOM 7719 C C . VAL B 1 267 ? 19.084 22.787 -5.725 0.33 12.606 435 VAL D C 1
ATOM 7720 O O . VAL B 1 267 ? 19.961 23.627 -5.816 0.33 12.786 435 VAL D O 1
ATOM 7733 N N . ALA B 1 268 ? 19.338 21.48 -5.754 0.33 13.29 436 ALA D N 1
ATOM 7734 C CA . ALA B 1 268 ? 20.69 20.952 -5.751 0.33 12.997 436 ALA D CA 1
ATOM 7735 C C . ALA B 1 268 ? 21.436 21.436 -6.989 0.33 12.546 436 ALA D C 1
ATOM 7736 O O . ALA B 1 268 ? 22.627 21.755 -6.918 0.33 12.776 436 ALA D O 1
ATOM 7743 N N . ASP B 1 269 ? 20.73 21.464 -8.123 0.33 13.022 437 ASP D N 1
ATOM 7744 C CA . ASP B 1 269 ? 21.321 21.865 -9.387 0.33 13.192 437 ASP D CA 1
ATOM 7745 C C . ASP B 1 269 ? 21.755 23.33 -9.329 0.33 13.108 437 ASP D C 1
ATOM 7746 O O . ASP B 1 269 ? 22.844 23.665 -9.801 0.33 12.712 437 ASP D O 1
ATOM 7755 N N . ALA B 1 270 ? 20.895 24.215 -8.798 0.33 13.079 438 ALA D N 1
ATOM 7756 C CA . ALA B 1 270 ? 21.24 25.628 -8.709 0.33 13.218 438 ALA D CA 1
ATOM 7757 C C . ALA B 1 270 ? 22.459 25.815 -7.802 0.33 12.554 438 ALA D C 1
ATOM 7758 O O . ALA B 1 270 ? 23.434 26.467 -8.177 0.33 12.567 438 ALA D O 1
ATOM 7765 N N . TYR B 1 271 ? 22.417 25.227 -6.602 0.33 11.769 439 TYR D N 1
ATOM 7766 C CA . TYR B 1 271 ? 23.516 25.377 -5.659 0.33 12.16 439 TYR D CA 1
ATOM 7767 C C . TYR B 1 271 ? 24.811 24.842 -6.26 0.33 12.612 439 TYR D C 1
ATOM 7768 O O . TYR B 1 271 ? 25.849 25.472 -6.127 0.33 12.98 439 TYR D O 1
ATOM 7785 N N . THR B 1 272 ? 24.74 23.693 -6.94 0.33 12.765 440 THR D N 1
ATOM 7786 C CA . THR B 1 272 ? 25.924 23.019 -7.442 0.33 13.586 440 THR D CA 1
ATOM 7787 C C . THR B 1 272 ? 26.547 23.839 -8.565 0.33 14.375 440 THR D C 1
ATOM 7788 O O . THR B 1 272 ? 27.751 24.037 -8.576 0.33 14.732 440 THR D O 1
ATOM 7798 N N . ARG B 1 273 ? 25.732 24.266 -9.536 0.33 14.806 441 ARG D N 1
ATOM 7799 C CA . ARG B 1 273 ? 26.274 24.942 -10.703 0.33 15.802 441 ARG D CA 1
ATOM 7800 C C . ARG B 1 273 ? 26.778 26.321 -10.293 0.33 16.231 441 ARG D C 1
ATOM 7801 O O . ARG B 1 273 ? 27.825 26.779 -10.762 0.33 16.856 441 ARG D O 1
ATOM 7822 N N . SER B 1 274 ? 26.029 26.966 -9.394 0.33 15.394 442 SER D N 1
ATOM 7823 C CA . SER B 1 274 ? 26.399 28.292 -8.921 0.33 16.574 442 SER D CA 1
ATOM 7824 C C . SER B 1 274 ? 27.779 28.255 -8.25 0.33 16.523 442 SER D C 1
ATOM 7825 O O . SER B 1 274 ? 28.658 29.056 -8.556 0.33 16.189 442 SER D O 1
ATOM 7832 N N . ARG B 1 275 ? 27.978 27.32 -7.32 0.33 16.654 443 ARG D N 1
ATOM 7833 C CA . ARG B 1 275 ? 29.24 27.213 -6.603 0.33 16.847 443 ARG D CA 1
ATOM 7834 C C . ARG B 1 275 ? 30.366 26.774 -7.54 0.33 17.754 443 ARG D C 1
ATOM 7835 O O . ARG B 1 275 ? 31.49 27.239 -7.391 0.33 17.208 443 ARG D O 1
ATOM 7856 N N . ALA B 1 276 ? 30.071 25.927 -8.538 0.33 17.454 444 ALA D N 1
ATOM 7857 C CA . ALA B 1 276 ? 31.077 25.508 -9.503 0.33 18.184 444 ALA D CA 1
ATOM 7858 C C . ALA B 1 276 ? 31.583 26.709 -10.306 0.33 19.183 444 ALA D C 1
ATOM 7859 O O . ALA B 1 276 ? 32.759 26.762 -10.663 0.33 19.48 444 ALA D O 1
ATOM 7866 N N . ALA B 1 277 ? 30.716 27.708 -10.521 0.33 17.911 445 ALA D N 1
ATOM 7867 C CA . ALA B 1 277 ? 31.082 28.887 -11.288 0.33 18.333 445 ALA D CA 1
ATOM 7868 C C . ALA B 1 277 ? 31.775 29.942 -10.419 0.33 18.475 445 ALA D C 1
ATOM 7869 O O . ALA B 1 277 ? 32.186 30.977 -10.932 0.33 21.667 445 ALA D O 1
ATOM 7876 N N . GLY B 1 278 ? 31.87 29.701 -9.105 0.33 18.401 446 GLY D N 1
ATOM 7877 C CA . GLY B 1 278 ? 32.442 30.653 -8.158 0.33 17.656 446 GLY D CA 1
ATOM 7878 C C . GLY B 1 278 ? 31.43 31.713 -7.714 0.33 16.541 446 GLY D C 1
ATOM 7879 O O . GLY B 1 278 ? 31.799 32.782 -7.229 0.33 16.259 446 GLY D O 1
ATOM 7883 N N . PHE B 1 279 ? 30.144 31.419 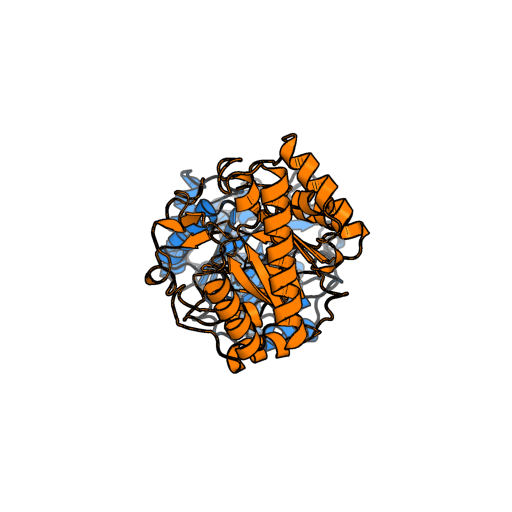-7.89 0.33 15.138 447 PHE D N 1
ATOM 7884 C CA . PHE B 1 279 ? 29.104 32.313 -7.428 0.33 15.241 447 PHE D CA 1
ATOM 7885 C C . PHE B 1 279 ? 28.66 31.86 -6.04 0.33 15.603 447 PHE D C 1
ATOM 7886 O O . PHE B 1 279 ? 29.01 30.776 -5.576 0.33 16.994 447 PHE D O 1
ATOM 7903 N N . VAL B 1 280 ? 27.874 32.721 -5.389 0.33 15.17 448 VAL D N 1
ATOM 7904 C CA . VAL B 1 280 ? 27.304 32.401 -4.101 0.33 15.102 448 VAL D CA 1
ATOM 7905 C C . VAL B 1 280 ? 25.804 32.249 -4.273 0.33 14.469 448 VAL D C 1
ATOM 7906 O O . VAL B 1 280 ? 25.12 33.213 -4.585 0.33 14.678 448 VAL D O 1
ATOM 7919 N N . PRO B 1 281 ? 25.282 31.004 -4.16 0.33 13.637 449 PRO D N 1
ATOM 7920 C CA . PRO B 1 281 ? 23.864 30.735 -4.411 0.33 13.415 449 PRO D CA 1
ATOM 7921 C C . PRO B 1 281 ? 22.905 30.865 -3.239 0.33 11.726 449 PRO D C 1
ATOM 7922 O O . PRO B 1 281 ? 23.27 30.701 -2.068 0.33 11.32 449 PRO D O 1
ATOM 7933 N N . TYR B 1 282 ? 21.67 31.168 -3.625 0.33 11.505 450 TYR D N 1
ATOM 7934 C CA . TYR B 1 282 ? 20.509 31.063 -2.773 0.33 11.188 450 TYR D CA 1
ATOM 7935 C C . TYR B 1 282 ? 19.35 30.606 -3.647 0.33 11.749 450 TYR D C 1
ATOM 7936 O O . TYR B 1 282 ? 19.236 31.007 -4.806 0.33 10.579 450 TYR D O 1
ATOM 7953 N N . VAL B 1 283 ? 18.506 29.754 -3.078 0.33 11.39 451 VAL D N 1
ATOM 7954 C CA . VAL B 1 283 ? 17.278 29.385 -3.751 0.33 12.396 451 VAL D CA 1
ATOM 7955 C C . VAL B 1 283 ? 16.119 29.698 -2.818 0.33 12.469 451 VAL D C 1
ATOM 7956 O O . VAL B 1 283 ? 16.161 29.379 -1.626 0.33 13.107 451 VAL D O 1
ATOM 7969 N N . THR B 1 284 ? 15.095 30.338 -3.361 0.33 12.038 452 THR D N 1
ATOM 7970 C CA . THR B 1 284 ? 13.996 30.777 -2.529 0.33 12.311 452 THR D CA 1
ATOM 7971 C C . THR B 1 284 ? 12.741 30.861 -3.394 0.33 12.431 452 THR D C 1
ATOM 7972 O O . THR B 1 284 ? 12.675 30.204 -4.436 0.33 12.212 452 THR D O 1
ATOM 7982 N N . VAL B 1 285 ? 11.756 31.627 -2.917 0.33 12.997 453 VAL D N 1
ATOM 7983 C CA . VAL B 1 285 ? 10.48 31.805 -3.588 0.33 14.31 453 VAL D CA 1
ATOM 7984 C C . VAL B 1 285 ? 10.425 33.209 -4.194 0.33 14.191 453 VAL D C 1
ATOM 7985 O O . VAL B 1 285 ? 10.988 34.159 -3.659 0.33 12.202 453 VAL D O 1
ATOM 7998 N N . ARG B 1 286 ? 9.711 33.354 -5.31 0.33 14.99 454 ARG D N 1
ATOM 7999 C CA . ARG B 1 286 ? 9.746 34.604 -6.062 0.33 15.297 454 ARG D CA 1
ATOM 8000 C C . ARG B 1 286 ? 9.166 35.769 -5.255 0.33 14.498 454 ARG D C 1
ATOM 8001 O O . ARG B 1 286 ? 9.521 36.92 -5.472 0.33 14 454 ARG D O 1
ATOM 8022 N N . ALA B 1 287 ? 8.274 35.462 -4.32 0.33 14.375 455 ALA D N 1
ATOM 8023 C CA . ALA B 1 287 ? 7.666 36.452 -3.45 0.33 14.511 455 ALA D CA 1
ATOM 8024 C C . ALA B 1 287 ? 8.691 37.103 -2.519 0.33 14.635 455 ALA D C 1
ATOM 8025 O O . ALA B 1 287 ? 8.427 38.173 -1.968 0.33 15.317 455 ALA D O 1
ATOM 8032 N N . LEU B 1 288 ? 9.838 36.445 -2.309 0.33 14.342 456 LEU D N 1
ATOM 8033 C CA . LEU B 1 288 ? 10.875 36.948 -1.423 0.33 14.513 456 LEU D CA 1
ATOM 8034 C C . LEU B 1 288 ? 10.267 37.385 -0.092 0.33 13.806 456 LEU D C 1
ATOM 8035 O O . LEU B 1 288 ? 10.566 38.467 0.398 0.33 13.408 456 LEU D O 1
ATOM 8051 N N . ASP B 1 289 ? 9.465 36.494 0.519 0.33 13.101 457 ASP D N 1
ATOM 8052 C CA . ASP B 1 289 ? 8.599 36.871 1.621 0.33 13.207 457 ASP D CA 1
ATOM 8053 C C . ASP B 1 289 ? 8.894 36.032 2.863 0.33 12.288 457 ASP D C 1
ATOM 8054 O O . ASP B 1 289 ? 8.068 35.945 3.769 0.33 12.861 457 ASP D O 1
ATOM 8063 N N . ARG B 1 290 ? 10.092 35.456 2.928 0.33 12.582 458 ARG D N 1
ATOM 8064 C CA . ARG B 1 290 ? 10.435 34.516 3.986 0.33 12.434 458 ARG D CA 1
ATOM 8065 C C . ARG B 1 290 ? 11.911 34.163 3.853 0.33 11.804 458 ARG D C 1
ATOM 8066 O O . ARG B 1 290 ? 12.523 34.382 2.8 0.33 12.261 458 ARG D O 1
ATOM 8087 N N . VAL B 1 291 ? 12.472 33.669 4.944 0.33 10.996 459 VAL D N 1
ATOM 8088 C CA . VAL B 1 291 ? 13.86 33.249 4.984 0.33 11.593 459 VAL D CA 1
ATOM 8089 C C . VAL B 1 291 ? 13.888 31.766 4.658 0.33 10.793 459 VAL D C 1
ATOM 8090 O O . VAL B 1 291 ? 13.848 30.949 5.577 0.33 10.828 459 VAL D O 1
ATOM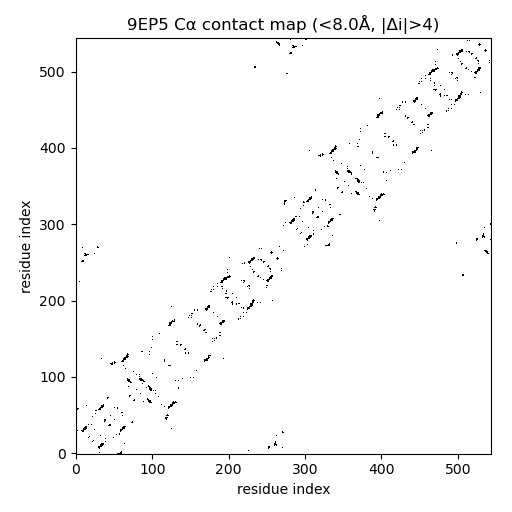 8103 N N . THR B 1 292 ? 13.921 31.446 3.36 0.33 10.475 460 THR D N 1
ATOM 8104 C CA . THR B 1 292 ? 14.071 30.077 2.906 0.33 11.132 460 THR D CA 1
ATOM 8105 C C . THR B 1 292 ? 15.396 29.544 3.437 0.33 11.988 460 THR D C 1
ATOM 8106 O O . THR B 1 292 ? 16.432 30.206 3.379 0.33 10.692 460 THR D O 1
ATOM 8116 N N . VAL B 1 293 ? 15.323 28.318 3.953 0.33 12.723 461 VAL D N 1
ATOM 8117 C CA . VAL B 1 293 ? 16.485 27.554 4.335 0.33 12.469 461 VAL D CA 1
ATOM 8118 C C . VAL B 1 293 ? 16.385 26.229 3.59 0.33 12.378 461 VAL D C 1
ATOM 8119 O O . VAL B 1 293 ? 15.395 25.505 3.715 0.33 13.583 461 VAL D O 1
ATOM 8132 N N . ASN B 1 294 ? 17.41 25.944 2.794 0.33 11.625 462 ASN D N 1
ATOM 8133 C CA . ASN B 1 294 ? 17.493 24.705 2.038 0.33 10.723 462 ASN D CA 1
ATOM 8134 C C . ASN B 1 294 ? 18.456 23.782 2.767 0.33 10.875 462 ASN D C 1
ATOM 8135 O O . ASN B 1 294 ? 19.668 23.904 2.629 0.33 10.686 462 ASN D O 1
ATOM 8146 N N . ALA B 1 295 ? 17.912 22.858 3.563 0.33 10.934 463 ALA D N 1
ATOM 8147 C CA . ALA B 1 295 ? 18.746 22 4.381 0.33 11.641 463 ALA D CA 1
ATOM 8148 C C . ALA B 1 295 ? 19.767 21.248 3.526 0.33 11.942 463 ALA D C 1
ATOM 8149 O O . ALA B 1 295 ? 19.438 20.661 2.489 0.33 11.844 463 ALA D O 1
ATOM 8156 N N . GLY B 1 296 ? 21.021 21.276 3.984 0.33 12.876 464 GLY D N 1
ATOM 8157 C CA . GLY B 1 296 ? 22.1 20.607 3.293 0.33 13.396 464 GLY D CA 1
ATOM 8158 C C . GLY B 1 296 ? 22.84 21.553 2.342 0.33 13.551 464 GLY D C 1
ATOM 8159 O O . GLY B 1 296 ? 23.983 21.285 1.974 0.33 13.921 464 GLY D O 1
ATOM 8163 N N . TRP B 1 297 ? 22.201 22.671 1.988 0.33 13.109 465 TRP D N 1
ATOM 8164 C CA . TRP B 1 297 ? 22.785 23.635 1.066 0.33 12.732 465 TRP D CA 1
ATOM 8165 C C . TRP B 1 297 ? 23.089 24.951 1.78 0.33 13.058 465 TRP D C 1
ATOM 8166 O O . TRP B 1 297 ? 24.113 25.568 1.52 0.33 14.594 465 TRP D O 1
ATOM 8187 N N . ASP B 1 298 ? 22.21 25.354 2.691 0.33 13.114 466 ASP D N 1
ATOM 8188 C CA . ASP B 1 298 ? 22.387 26.585 3.439 0.33 13.359 466 ASP D CA 1
ATOM 8189 C C . ASP B 1 298 ? 22.946 26.247 4.81 0.33 14.271 466 ASP D C 1
ATOM 8190 O O . ASP B 1 298 ? 22.725 25.144 5.332 0.33 13.425 466 ASP D O 1
ATOM 8199 N N . PRO B 1 299 ? 23.688 27.2 5.417 0.33 15.354 467 PRO D N 1
ATOM 8200 C CA . PRO B 1 299 ? 24.298 26.972 6.719 0.33 16.44 467 PRO D CA 1
ATOM 8201 C C . PRO B 1 299 ? 23.213 26.797 7.771 0.33 16.006 467 PRO D C 1
ATOM 8202 O O . PRO B 1 299 ? 22.182 27.453 7.725 0.33 14.665 467 PRO D O 1
ATOM 8213 N N . GLN B 1 300 ? 23.463 25.879 8.706 0.33 14.882 468 GLN D N 1
ATOM 8214 C CA . GLN B 1 300 ? 22.581 25.637 9.83 0.33 15.681 468 GLN D CA 1
ATOM 8215 C C . GLN B 1 300 ? 23.406 25.338 11.098 0.33 16.137 468 GLN D C 1
ATOM 8216 O O . GLN B 1 300 ? 22.87 25.581 12.195 0.33 18.598 468 GLN D O 1
#

Sequence (544 aa):
QVPWSNNVKSFTYQLTNYPQGKLDAIAASKFDLAIVELVRDGSSGYFTAAEISALKARGKQVLAYFEIGAIEEYRPEWSQVPADLKLGPVSGWPDEQYVKYWDEERWWPIVQGRIDRALAAGFNGCYLDMVVTYEEIPANSAGTNRADLARKMVALIARINTYAKARNPDFKVVPQNSPELVDDPAYLPAIDGLGMEDMYWSDDVACDEGWCEENRTNAARVRAAGKLVLSTDYATQSAHVADAYTRSRAAGFVPYVTVRALDRVTVNAGWDPQQVPWSNVKSFTYQLTNYPQGKLDAIAASKFDLAIVELVRDGSSGYFTAAEISALKARGKQVLAYFEIGAIEEYRPEWSQVPADLKLGPVSGWPDEQYVKYWDEERWWPIVQGRIDRALAAGFNGCYLDMVVTYEEIPANSAGTNRADLARKMVALIARINTYAKARNPDFKVVPQNSPELVDDPAYLPAIDGLGMEDMYWSDDVACDEGWCEENRTNAARVRAAGKLVLSTDYATQSAHVADAYTRSRAAGFVPYVTVRALDRVTVNAGWDPQ

Secondary structure (DSSP, 8-state):
---GGG----EE--S--GGG--HHHHHS--SEEEEESBSSSSS-BPPHHHHHHHHHTT-EEEEEEESSEEETTSTTGGG--GGGEEEESSS-TTEEEE-TTSTTTHHHHHHHHHHHHHTT-SEEEEE-TTHHHHS-TTTTSS-HHHHHHHHHHHHHHHHHHHHHH-TT-EEEEBS-GGGGGSTTTGGG-SEEEEEEEEEETTEE--SHHHHHHHHHHHHHHHTT-EEEEEEE--SHHHHHHHHHHHHHTT-EEEEE-TT--S--B-BTTB--/---GGG---EEE--S--GGG--HHHHHS--SEEEEESBSSSSS-BPPHHHHHHHHHTT-EEEEEEESSEEETTSGGGGGS-GGGEEEEETTEEEEEEE-TTSTTTHHHHHHHHHHHHHTT-SEEEEE-TTHHHHS-TTTTSS-HHHHHHHHHHHHHHHHHHHHHH-TT-EEEEBS-GGGGGSTTTGGG-SEEEEEEEEEETTEE--SHHHHHHHHHHHHHHHTT-EEEEEEE--SHHHHHHHHHHHHHTT-EEEEE-TT--S--B-BTTB--

Nearest PDB structures (foldseek):
  2aam-assembly1_A  TM=9.224E-01  e=5.878E-26  Thermotoga maritima
  6ojb-assembly1_A  TM=8.256E-01  e=1.582E-14  Aspergillus fumigatus Af293
  2by3-assembly1_A  TM=6.358E-01  e=1.238E-04  Deinococcus radiodurans R1 = ATCC 13939 = DSM 20539
  3m07-assembly1_A  TM=5.785E-01  e=2.034E-04  Salmonella enterica subsp. enterica serovar Typhimurium str. LT2
  8t7z-assembly1_F  TM=5.486E-01  e=1.491E-04  Klebsiella aerogenes KCTC 2190

Radius of gyration: 28.33 Å; Cα contacts (8 Å, |Δi|>4): 1111; chains: 2; bounding box: 46×85×66 Å

Solvent-accessible surface area: 21050 Å² total; per-residue (Å²): 109,34,82,41,111,88,6,74,8,1,0,2,3,26,69,94,12,64,155,16,93,5,94,19,2,16,49,18,70,6,27,0,0,0,0,12,9,4,72,84,23,34,62,20,46,4,68,48,76,42,0,54,54,1,48,93,78,18,3,15,0,0,0,14,6,12,0,0,1,0,8,84,94,24,59,16,50,105,103,7,57,85,78,0,57,42,20,58,42,90,64,127,83,42,35,16,19,0,42,3,66,29,107,111,0,20,70,3,0,53,30,9,0,51,115,0,41,75,7,24,3,23,0,0,1,0,23,25,0,29,0,14,82,83,3,78,42,107,20,30,69,66,82,79,59,16,0,20,133,55,0,1,57,11,0,28,98,0,19,98,31,0,52,79,130,44,107,100,0,36,0,0,0,5,28,5,2,35,7,10,98,32,120,48,0,41,103,4,2,28,0,0,0,1,34,20,0,5,34,30,84,34,101,32,7,109,87,60,142,0,104,90,25,49,71,10,0,46,103,0,98,94,47,62,40,21,0,0,0,0,1,2,7,35,92,71,74,31,9,27,44,0,0,74,85,0,101,91,48,32,8,16,3,0,0,2,36,103,61,13,22,65,3,19,17,19,11,62,73,11,51,72,105,36,78,40,107,80,4,134,7,1,1,1,4,26,69,96,13,62,177,16,23,6,107,17,2,18,72,20,100,6,27,0,0,0,0,11,13,6,73,84,15,45,72,20,55,4,71,49,76,47,0,56,53,2,51,94,76,17,4,14,0,0,0,17,7,10,0,0,0,0,0,59,125,32,69,32,91,100,71,16,57,93,61,0,34,52,20,86,2,74,74,130,114,60,20,44,12,0,37,3,56,22,123,124,0,26,76,11,0,55,32,15,0,50,110,0,39,78,9,26,4,24,0,0,0,0,20,10,0,25,0,14,81,76,4,83,43,107,26,28,70,65,83,77,56,16,0,20,132,56,0,0,57,10,0,26,101,0,15,94,36,0,55,82,128,48,101,97,0,35,0,0,0,3,25,5,1,31,6,15,97,30,120,48,1,46,104,4,4,30,0,0,0,0,27,20,0,6,33,29,86,46,100,40,8,116,104,61,132,0,110,90,26,51,75,11,0,45,104,0,95,92,47,60,38,23,0,0,0,0,1,2,8,42,82,61,64,27,10,28,42,0,0,75,86,0,103,91,45,32,7,11,4,1,0,1,38,77,62,12,21,73,5,20,18,19,10,58,70,9,52,56